Protein AF-A0A926TW87-F1 (afdb_monomer_lite)

Structure (mmCIF, N/CA/C/O backbone):
data_AF-A0A926TW87-F1
#
_entry.id   AF-A0A926TW87-F1
#
loop_
_atom_site.group_PDB
_atom_site.id
_atom_site.type_symbol
_atom_site.label_atom_id
_atom_site.label_alt_id
_atom_site.label_comp_id
_atom_site.label_asym_id
_atom_site.label_entity_id
_atom_site.label_seq_id
_atom_site.pdbx_PDB_ins_code
_atom_site.Cartn_x
_atom_site.Cartn_y
_atom_site.Cartn_z
_atom_site.occupancy
_atom_site.B_iso_or_equiv
_atom_site.auth_seq_id
_atom_site.auth_comp_id
_atom_site.auth_asym_id
_atom_site.auth_atom_id
_atom_site.pdbx_PDB_model_num
ATOM 1 N N . MET A 1 1 ? -12.028 5.903 -3.565 1.00 27.66 1 MET A N 1
ATOM 2 C CA . MET A 1 1 ? -11.760 7.221 -2.946 1.00 27.66 1 MET A CA 1
ATOM 3 C C . MET A 1 1 ? -10.286 7.537 -3.137 1.00 27.66 1 MET A C 1
ATOM 5 O O . MET A 1 1 ? -9.457 6.949 -2.456 1.00 27.66 1 MET A O 1
ATOM 9 N N . VAL A 1 2 ? -9.952 8.364 -4.129 1.00 26.97 2 VAL A N 1
ATOM 10 C CA . VAL A 1 2 ? -8.566 8.768 -4.414 1.00 26.97 2 VAL A CA 1
ATOM 11 C C . VAL A 1 2 ? -8.342 10.098 -3.705 1.00 26.97 2 VAL A C 1
ATOM 13 O O . VAL A 1 2 ? -8.870 11.119 -4.134 1.00 26.97 2 VAL A 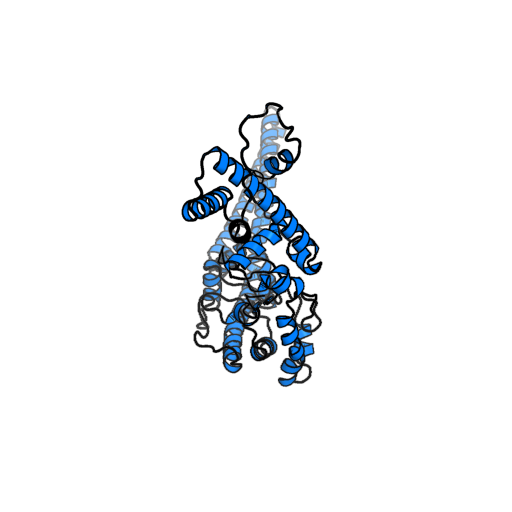O 1
ATOM 16 N N . ASN A 1 3 ? -7.626 10.075 -2.581 1.00 26.94 3 ASN A N 1
ATOM 17 C CA . ASN A 1 3 ? -7.237 11.296 -1.883 1.00 26.94 3 ASN A CA 1
ATOM 18 C C . ASN A 1 3 ? -6.183 12.023 -2.725 1.00 26.94 3 ASN A C 1
ATOM 20 O O . ASN A 1 3 ? -5.069 11.529 -2.901 1.00 26.94 3 ASN A O 1
ATOM 24 N N . SER A 1 4 ? -6.552 13.186 -3.263 1.00 27.64 4 SER A N 1
ATOM 25 C CA . SER A 1 4 ? -5.645 14.073 -3.982 1.00 27.64 4 SER A CA 1
ATOM 26 C C . SER A 1 4 ? -4.640 14.674 -3.003 1.00 27.64 4 SER A C 1
ATOM 28 O O . SER A 1 4 ? -4.991 15.508 -2.168 1.00 27.64 4 SER A O 1
ATOM 30 N N . VAL A 1 5 ? -3.379 14.270 -3.116 1.00 30.86 5 VAL A N 1
ATOM 31 C CA . VAL A 1 5 ? -2.265 14.984 -2.495 1.00 30.86 5 VAL A CA 1
ATOM 32 C C . VAL A 1 5 ? -2.027 16.244 -3.325 1.00 30.86 5 VAL A C 1
ATOM 34 O O . VAL A 1 5 ? -1.412 16.201 -4.388 1.00 30.86 5 VAL A O 1
ATOM 37 N N . THR A 1 6 ? -2.558 17.377 -2.868 1.00 32.84 6 THR A N 1
ATOM 38 C CA . THR A 1 6 ? -2.184 18.702 -3.374 1.00 32.84 6 THR A CA 1
ATOM 39 C C . THR A 1 6 ? -0.745 18.988 -2.960 1.00 32.84 6 THR A C 1
ATOM 41 O O . THR A 1 6 ? -0.481 19.381 -1.826 1.00 32.84 6 THR A O 1
ATOM 44 N N . SER A 1 7 ? 0.188 18.738 -3.880 1.00 33.97 7 SER A N 1
ATOM 45 C CA . SER A 1 7 ? 1.600 19.082 -3.734 1.00 33.97 7 SER A CA 1
ATOM 46 C C . SER A 1 7 ? 1.826 20.569 -4.010 1.00 33.97 7 SER A C 1
ATOM 48 O O . SER A 1 7 ? 1.359 21.134 -5.001 1.00 33.97 7 SER A O 1
ATOM 50 N N . THR A 1 8 ? 2.561 21.197 -3.101 1.00 33.69 8 THR A N 1
ATOM 51 C CA . THR A 1 8 ? 2.986 22.595 -3.056 1.00 33.69 8 THR A CA 1
ATOM 52 C C . THR A 1 8 ? 4.006 22.902 -4.162 1.00 33.69 8 THR A C 1
ATOM 54 O O . THR A 1 8 ? 5.192 23.087 -3.908 1.00 33.69 8 THR A O 1
ATOM 57 N N . ARG A 1 9 ? 3.557 22.963 -5.422 1.00 40.38 9 ARG A N 1
ATOM 58 C CA . ARG A 1 9 ? 4.398 23.351 -6.576 1.00 40.38 9 ARG A CA 1
ATOM 59 C C . ARG A 1 9 ? 3.786 24.471 -7.427 1.00 40.38 9 ARG A C 1
ATOM 61 O O . ARG A 1 9 ? 3.989 24.539 -8.629 1.00 40.38 9 ARG A O 1
ATOM 68 N N . ALA A 1 10 ? 3.061 25.385 -6.784 1.00 37.09 10 ALA A N 1
ATOM 69 C CA . ALA A 1 10 ? 2.356 26.497 -7.430 1.00 37.09 10 ALA A CA 1
ATOM 70 C C . ALA A 1 10 ? 3.232 27.728 -7.779 1.00 37.09 10 ALA A C 1
ATOM 72 O O . ALA A 1 10 ? 2.687 28.784 -8.086 1.00 37.09 10 ALA A O 1
ATOM 73 N N . LEU A 1 11 ? 4.570 27.639 -7.740 1.00 37.22 11 LEU A N 1
ATOM 74 C CA . LEU A 1 11 ? 5.453 28.806 -7.946 1.00 37.22 11 LEU A CA 1
ATOM 75 C C . LEU A 1 11 ? 6.147 28.882 -9.318 1.00 37.22 11 LEU A C 1
ATOM 77 O O . LEU A 1 11 ? 6.766 29.897 -9.617 1.00 37.22 11 LEU A O 1
ATOM 81 N N . THR A 1 12 ? 6.000 27.881 -10.188 1.00 46.72 12 THR A N 1
ATOM 82 C CA . THR A 1 12 ? 6.598 27.890 -11.542 1.00 46.72 12 THR A CA 1
ATOM 83 C C . THR A 1 12 ? 5.601 28.189 -12.671 1.00 46.72 12 THR A C 1
ATOM 85 O O . THR A 1 12 ? 6.004 28.660 -13.733 1.00 46.72 12 THR A O 1
ATOM 88 N N . ASP A 1 13 ? 4.293 28.029 -12.440 1.00 42.31 13 ASP A N 1
ATOM 89 C CA . ASP A 1 13 ? 3.264 28.196 -13.486 1.00 42.31 13 ASP A CA 1
ATOM 90 C C . ASP A 1 13 ? 2.974 29.661 -13.858 1.00 42.31 13 ASP A C 1
ATOM 92 O O . ASP A 1 13 ? 2.519 29.952 -14.969 1.00 42.31 13 ASP A O 1
ATOM 96 N N . GLY A 1 14 ? 3.277 30.607 -12.962 1.00 36.19 14 GLY A N 1
ATOM 97 C CA . GLY A 1 14 ? 3.127 32.043 -13.224 1.00 36.19 14 GLY A CA 1
ATOM 98 C C . GLY A 1 14 ? 4.180 32.618 -14.180 1.00 36.19 14 GLY A C 1
ATOM 99 O O . GLY A 1 14 ? 3.936 33.643 -14.816 1.00 36.19 14 GLY A O 1
ATOM 100 N N . VAL A 1 15 ? 5.333 31.955 -14.321 1.00 45.22 15 VAL A N 1
ATOM 101 C CA . VAL A 1 15 ? 6.468 32.465 -15.108 1.00 45.22 15 VAL A CA 1
ATOM 102 C C . VAL A 1 15 ? 6.377 32.031 -16.577 1.00 45.22 15 VAL A C 1
ATOM 104 O O . VAL A 1 15 ? 6.664 32.830 -17.466 1.00 45.22 15 VAL A O 1
ATOM 107 N N . LEU A 1 16 ? 5.867 30.825 -16.857 1.00 44.22 16 LEU A N 1
ATOM 108 C CA . LEU A 1 16 ? 5.757 30.282 -18.222 1.00 44.22 16 LEU A CA 1
ATOM 109 C C . LEU A 1 16 ? 4.603 30.875 -19.051 1.00 44.22 16 LEU A C 1
ATOM 111 O O . LEU A 1 16 ? 4.715 30.992 -20.270 1.00 44.22 16 LEU A O 1
ATOM 115 N N . ARG A 1 17 ? 3.493 31.303 -18.428 1.00 40.84 17 ARG A N 1
ATOM 116 C CA . ARG A 1 17 ? 2.398 31.967 -19.173 1.00 40.84 17 ARG A CA 1
ATOM 117 C C . ARG A 1 17 ? 2.703 33.420 -19.545 1.00 40.84 17 ARG A C 1
ATOM 119 O O . ARG A 1 17 ? 2.086 33.932 -20.478 1.00 40.84 17 ARG A O 1
ATOM 126 N N . ASN A 1 18 ? 3.652 34.063 -18.866 1.00 40.81 18 ASN A N 1
ATOM 127 C CA . ASN A 1 18 ? 4.039 35.447 -19.150 1.00 40.81 18 ASN A CA 1
ATOM 128 C C . ASN A 1 18 ? 5.178 35.571 -20.174 1.00 40.81 18 ASN A C 1
ATOM 130 O O . ASN A 1 18 ? 5.308 36.624 -20.785 1.00 40.81 18 ASN A O 1
ATOM 134 N N . THR A 1 19 ? 5.943 34.511 -20.446 1.00 43.94 19 THR A N 1
ATOM 135 C CA . THR A 1 19 ? 7.045 34.538 -21.431 1.00 43.94 19 THR A CA 1
ATOM 136 C C . THR A 1 19 ? 6.585 34.387 -22.887 1.00 43.94 19 THR A C 1
ATOM 138 O O . THR A 1 19 ? 7.313 34.763 -23.799 1.00 43.94 19 THR A O 1
ATOM 141 N N . LEU A 1 20 ? 5.354 33.921 -23.137 1.00 42.88 20 LEU A N 1
ATOM 142 C CA . LEU A 1 20 ? 4.784 33.821 -24.494 1.00 42.88 20 LEU A CA 1
ATOM 143 C C . LEU A 1 20 ? 4.018 35.076 -24.951 1.00 42.88 20 LEU A C 1
ATOM 145 O O . LEU A 1 20 ? 3.585 35.143 -26.102 1.00 42.88 20 LEU A O 1
ATOM 149 N N . LYS A 1 21 ? 3.856 36.091 -24.091 1.00 42.66 21 LYS A N 1
ATOM 150 C CA . LYS A 1 21 ? 3.284 37.387 -24.478 1.00 42.66 21 LYS A CA 1
ATOM 151 C C . LYS A 1 21 ? 4.377 38.454 -24.555 1.00 42.66 21 LYS A C 1
ATOM 153 O O . LYS A 1 21 ? 4.760 39.038 -23.554 1.00 42.66 21 LYS A O 1
ATOM 158 N N . ALA A 1 22 ? 4.765 38.741 -25.797 1.00 46.09 22 ALA A N 1
ATOM 159 C CA . ALA A 1 22 ? 5.440 39.955 -26.253 1.00 46.09 22 ALA A CA 1
ATOM 160 C C . ALA A 1 22 ? 6.897 40.163 -25.799 1.00 46.09 22 ALA A C 1
ATOM 162 O O . ALA A 1 22 ? 7.204 41.061 -25.021 1.00 46.09 22 ALA A O 1
ATOM 163 N N . VAL A 1 23 ? 7.821 39.454 -26.451 1.00 39.28 23 VAL A N 1
ATOM 164 C CA . VAL A 1 23 ? 9.122 40.053 -26.784 1.00 39.28 23 VAL A CA 1
ATOM 165 C C . VAL A 1 23 ? 8.898 40.939 -28.016 1.00 39.28 23 VAL A C 1
ATOM 167 O O . VAL A 1 23 ? 8.865 40.448 -29.143 1.00 39.28 23 VAL A O 1
ATOM 170 N N . GLN A 1 24 ? 8.660 42.239 -27.813 1.00 44.50 24 GLN A N 1
ATOM 171 C CA . GLN A 1 24 ? 8.807 43.224 -28.890 1.00 44.50 24 GLN A CA 1
ATOM 172 C C . GLN A 1 24 ? 10.294 43.595 -29.017 1.00 44.50 24 GLN A C 1
ATOM 174 O O . GLN A 1 24 ? 10.911 43.936 -28.007 1.00 44.50 24 GLN A O 1
ATOM 179 N N . PRO A 1 25 ? 10.891 43.544 -30.221 1.00 40.88 25 PRO A N 1
ATOM 180 C CA . PRO A 1 25 ? 12.295 43.887 -30.405 1.00 40.88 25 PRO A CA 1
ATOM 181 C C . PRO A 1 25 ? 12.506 45.399 -30.244 1.00 40.88 25 PRO A C 1
ATOM 183 O O . PRO A 1 25 ? 11.898 46.198 -30.957 1.00 40.88 25 PRO A O 1
ATOM 186 N N . SER A 1 26 ? 13.383 45.805 -29.320 1.00 45.44 26 SER A N 1
ATOM 187 C CA . SER A 1 26 ? 13.835 47.194 -29.220 1.00 45.44 26 SER A CA 1
ATOM 188 C C . SER A 1 26 ? 14.724 47.538 -30.416 1.00 45.44 26 SER A C 1
ATOM 190 O O . SER A 1 26 ? 15.734 46.877 -30.664 1.00 45.44 26 SER A O 1
ATOM 192 N N . ALA A 1 27 ? 14.349 48.581 -31.149 1.00 46.56 27 ALA A N 1
ATOM 193 C CA . ALA A 1 27 ? 15.027 49.039 -32.350 1.00 46.56 27 ALA A CA 1
ATOM 194 C C . ALA A 1 27 ? 16.285 49.868 -32.028 1.00 46.56 27 ALA A C 1
ATOM 196 O O . ALA A 1 27 ? 16.228 51.094 -31.998 1.00 46.56 27 ALA A O 1
ATOM 197 N N . THR A 1 28 ? 17.430 49.199 -31.869 1.00 46.38 28 THR A N 1
ATOM 198 C CA . THR A 1 28 ? 18.750 49.813 -32.093 1.00 46.38 28 THR A CA 1
ATOM 199 C C . THR A 1 28 ? 19.696 48.752 -32.670 1.00 46.38 28 THR A C 1
ATOM 201 O O . THR A 1 28 ? 19.939 47.756 -31.992 1.00 46.38 28 THR A O 1
ATOM 204 N N . PRO A 1 29 ? 20.220 48.897 -33.903 1.00 42.47 29 PRO A N 1
ATOM 205 C CA . PRO A 1 29 ? 21.079 47.880 -34.502 1.00 42.47 29 PRO A CA 1
ATOM 206 C C . PRO A 1 29 ? 22.528 48.038 -34.004 1.00 42.47 29 PRO A C 1
ATOM 208 O O . PRO A 1 29 ? 23.140 49.080 -34.255 1.00 42.47 29 PRO A O 1
ATOM 211 N N . PRO A 1 30 ? 23.126 47.038 -33.330 1.00 46.94 30 PRO A N 1
ATOM 212 C CA . PRO A 1 30 ? 24.564 47.029 -33.125 1.00 46.94 30 PRO A CA 1
ATOM 213 C C . PRO A 1 30 ? 25.259 46.737 -34.462 1.00 46.94 30 PRO A C 1
ATOM 215 O O . PRO A 1 30 ? 25.042 45.709 -35.102 1.00 46.94 30 PRO A O 1
ATOM 218 N N . SER A 1 31 ? 26.104 47.673 -34.890 1.00 47.25 31 SER A N 1
ATOM 219 C CA . SER A 1 31 ? 26.944 47.564 -36.082 1.00 47.25 31 SER A CA 1
ATOM 220 C C . SER A 1 31 ? 28.158 46.670 -35.806 1.00 47.25 31 SER A C 1
ATOM 222 O O . SER A 1 31 ? 29.281 47.146 -35.686 1.00 47.25 31 SER A O 1
ATOM 224 N N . ALA A 1 32 ? 27.923 45.367 -35.691 1.00 52.41 32 ALA A N 1
ATOM 225 C CA . ALA A 1 32 ? 28.912 44.314 -35.889 1.00 52.41 32 ALA A CA 1
ATOM 226 C C . ALA A 1 32 ? 28.133 43.058 -36.284 1.00 52.41 32 ALA A C 1
ATOM 228 O O . ALA A 1 32 ? 27.230 42.640 -35.559 1.00 52.41 32 ALA A O 1
ATOM 229 N N . VAL A 1 33 ? 28.436 42.492 -37.455 1.00 45.91 33 VAL A N 1
ATOM 230 C CA . VAL A 1 33 ? 27.833 41.247 -37.951 1.00 45.91 33 VAL A CA 1
ATOM 231 C C . VAL A 1 33 ? 28.210 40.134 -36.978 1.00 45.91 33 VAL A C 1
ATOM 233 O O . VAL A 1 33 ? 29.245 39.488 -37.108 1.00 45.91 33 VAL A O 1
ATOM 236 N N . THR A 1 34 ? 27.389 39.963 -35.949 1.00 55.28 34 THR A N 1
ATOM 237 C CA . THR A 1 34 ? 27.488 38.850 -35.018 1.00 55.28 34 THR A CA 1
ATOM 238 C C . THR A 1 34 ? 26.906 37.683 -35.797 1.00 55.28 34 THR A C 1
ATOM 240 O O . THR A 1 34 ? 25.706 37.661 -36.068 1.00 55.28 34 THR A O 1
ATOM 243 N N . GLN A 1 35 ? 27.766 36.798 -36.307 1.00 66.19 35 GLN A N 1
ATOM 244 C CA . GLN A 1 35 ? 27.302 35.563 -36.932 1.00 66.19 35 GLN A CA 1
ATOM 245 C C . GLN A 1 35 ? 26.396 34.864 -35.919 1.00 66.19 35 GLN A C 1
ATOM 247 O O . GLN A 1 35 ? 26.849 34.581 -34.813 1.00 66.19 35 GLN A O 1
ATOM 252 N N . ALA A 1 36 ? 25.126 34.657 -36.278 1.00 72.62 36 ALA A N 1
ATOM 253 C CA . ALA A 1 36 ? 24.163 33.985 -35.416 1.00 72.62 36 ALA A CA 1
ATOM 254 C C . ALA A 1 36 ? 24.755 32.646 -34.971 1.00 72.62 36 ALA A C 1
ATOM 256 O O . ALA A 1 36 ? 25.157 31.825 -35.805 1.00 72.62 36 ALA A O 1
ATOM 257 N N . ILE A 1 37 ? 24.856 32.449 -33.664 1.00 84.06 37 ILE A N 1
ATOM 258 C CA . ILE A 1 37 ? 25.506 31.285 -33.096 1.00 84.06 37 ILE A CA 1
ATOM 259 C C . ILE A 1 37 ? 24.502 30.133 -33.156 1.00 84.06 37 ILE A C 1
ATOM 261 O O . ILE A 1 37 ? 23.648 29.973 -32.294 1.00 84.06 37 ILE A O 1
ATOM 265 N N . ALA A 1 38 ? 24.579 29.306 -34.195 1.00 91.06 38 ALA A N 1
ATOM 266 C CA . ALA A 1 38 ? 23.712 28.137 -34.321 1.00 91.06 38 ALA A CA 1
ATOM 267 C C . ALA A 1 38 ? 24.198 26.977 -33.434 1.00 91.06 38 ALA A C 1
ATOM 269 O O . ALA A 1 38 ? 25.399 26.724 -33.339 1.00 91.06 38 ALA A O 1
ATOM 270 N N . LEU A 1 39 ? 23.264 26.229 -32.829 1.00 92.38 39 LEU A N 1
ATOM 271 C CA . LEU A 1 39 ? 23.593 24.953 -32.188 1.00 92.38 39 LEU A CA 1
ATOM 272 C C . LEU A 1 39 ? 24.027 23.933 -33.245 1.00 92.38 39 LEU A C 1
ATOM 274 O O . LEU A 1 39 ? 23.268 23.645 -34.180 1.00 92.38 39 LEU A O 1
ATOM 278 N N . ASN A 1 40 ? 25.208 23.343 -33.073 1.00 93.62 40 ASN A N 1
ATOM 279 C CA . ASN A 1 40 ? 25.640 22.236 -33.922 1.00 93.62 40 ASN A CA 1
ATOM 280 C C . ASN A 1 40 ? 24.890 20.927 -33.548 1.00 93.62 40 ASN A C 1
ATOM 282 O O . ASN A 1 40 ? 24.268 20.847 -32.484 1.00 93.62 40 ASN A O 1
ATOM 286 N N . PRO A 1 41 ? 24.910 19.877 -34.394 1.00 95.12 41 PRO A N 1
ATOM 287 C CA . PRO A 1 41 ? 24.183 18.634 -34.111 1.00 95.12 41 PRO A CA 1
ATOM 288 C C . PRO A 1 41 ? 24.568 17.938 -32.794 1.00 95.12 41 PRO A C 1
ATOM 290 O O . PRO A 1 41 ? 23.701 17.347 -32.153 1.00 95.12 41 PRO A O 1
ATOM 293 N N . GLN A 1 42 ? 25.834 18.018 -32.371 1.00 94.88 42 GLN A N 1
ATOM 294 C CA . GLN A 1 42 ? 26.305 17.418 -31.116 1.00 94.88 42 GLN A CA 1
ATOM 295 C C . GLN A 1 42 ? 25.756 18.178 -29.903 1.00 94.88 42 GLN A C 1
ATOM 297 O O . GLN A 1 42 ? 25.304 17.558 -28.944 1.00 94.88 42 GLN A O 1
ATOM 302 N N . GLU A 1 43 ? 25.716 19.510 -29.969 1.00 95.31 43 GLU A N 1
ATOM 303 C CA . GLU A 1 43 ? 25.119 20.360 -28.931 1.00 95.31 43 GLU A CA 1
ATOM 304 C C . GLU A 1 43 ? 23.616 20.110 -28.799 1.00 95.31 43 GLU A C 1
ATOM 306 O O . GLU A 1 43 ? 23.109 19.981 -27.688 1.00 95.31 43 GLU A O 1
ATOM 311 N N . LYS A 1 44 ? 22.900 19.967 -29.923 1.00 95.06 44 LYS A N 1
ATOM 312 C CA . LYS A 1 44 ? 21.473 19.610 -29.906 1.00 95.06 44 LYS A CA 1
ATOM 313 C C . LYS A 1 44 ? 21.230 18.243 -29.275 1.00 95.06 44 LYS A C 1
ATOM 315 O O . LYS A 1 44 ? 20.323 18.102 -28.458 1.00 95.06 44 LYS A O 1
ATOM 320 N N . ALA A 1 45 ? 22.046 17.247 -29.625 1.00 93.75 45 ALA A N 1
ATOM 321 C CA . ALA A 1 45 ? 21.961 15.917 -29.029 1.00 93.75 45 ALA A CA 1
ATOM 322 C C . ALA A 1 45 ? 22.241 15.953 -27.517 1.00 93.75 45 ALA A C 1
ATOM 324 O O . ALA A 1 45 ? 21.513 15.327 -26.748 1.00 93.75 45 ALA A O 1
ATOM 325 N N . LEU A 1 46 ? 23.235 16.738 -27.084 1.00 94.94 46 LEU A N 1
ATOM 326 C CA . LEU A 1 46 ? 23.552 16.950 -25.672 1.00 94.94 46 LEU A CA 1
ATOM 327 C C . LEU A 1 46 ? 22.388 17.607 -24.919 1.00 94.94 46 LEU A C 1
ATOM 329 O O . LEU A 1 46 ? 21.996 17.116 -23.862 1.00 94.94 46 LEU A O 1
ATOM 333 N N . ILE A 1 47 ? 21.807 18.683 -25.462 1.00 94.94 47 ILE A N 1
ATOM 334 C CA . ILE A 1 47 ? 20.639 19.350 -24.867 1.00 94.94 47 ILE A CA 1
ATOM 335 C C . ILE A 1 47 ? 19.482 18.358 -24.730 1.00 94.94 47 ILE A C 1
ATOM 337 O O . ILE A 1 47 ? 18.907 18.241 -23.649 1.00 94.94 47 ILE A O 1
ATOM 341 N N . GLN A 1 48 ? 19.180 17.594 -25.785 1.00 94.50 48 GLN A N 1
ATOM 342 C CA . GLN A 1 48 ? 18.103 16.605 -25.766 1.00 94.50 48 GLN A CA 1
ATOM 343 C C . GLN A 1 48 ? 18.331 15.530 -24.695 1.00 94.50 48 GLN A C 1
ATOM 345 O O . GLN A 1 48 ? 17.453 15.312 -23.864 1.00 94.50 48 GLN A O 1
ATOM 350 N N . GLN A 1 49 ? 19.528 14.936 -24.649 1.00 93.94 49 GLN A N 1
ATOM 351 C CA . GLN A 1 49 ? 19.897 13.938 -23.642 1.00 93.94 49 GLN A CA 1
ATOM 352 C C . GLN A 1 49 ? 19.709 14.474 -22.215 1.00 93.94 49 GLN A C 1
ATOM 354 O O . GLN A 1 49 ? 19.243 13.760 -21.328 1.00 93.94 49 GLN A O 1
ATOM 359 N N . LYS A 1 50 ? 20.078 15.737 -21.973 1.00 94.81 50 LYS A N 1
ATOM 360 C CA . LYS A 1 50 ? 19.957 16.365 -20.653 1.00 94.81 50 LYS A CA 1
ATOM 361 C C . LYS A 1 50 ? 18.509 16.706 -20.290 1.00 94.81 50 LYS A C 1
ATOM 363 O O . LYS A 1 50 ? 18.148 16.569 -19.119 1.00 94.81 50 LYS A O 1
ATOM 368 N N . LEU A 1 51 ? 17.691 17.114 -21.261 1.00 93.56 51 LEU A N 1
ATOM 369 C CA . LEU A 1 51 ? 16.256 17.356 -21.079 1.00 93.56 51 LEU A CA 1
ATOM 370 C C . LEU A 1 51 ? 15.493 16.061 -20.770 1.00 93.56 51 LEU A C 1
ATOM 372 O O . LEU A 1 51 ? 14.619 16.069 -19.906 1.00 93.56 51 LEU A O 1
ATOM 376 N N . ASP A 1 52 ? 15.860 14.948 -21.409 1.00 91.69 52 ASP A N 1
ATOM 377 C CA . ASP A 1 52 ? 15.236 13.638 -21.186 1.00 91.69 52 ASP A CA 1
ATOM 378 C C . ASP A 1 52 ? 15.392 13.129 -19.740 1.00 91.69 52 ASP A C 1
ATOM 380 O O . ASP A 1 52 ? 14.524 12.414 -19.249 1.00 91.69 52 ASP A O 1
ATOM 384 N N . VAL A 1 53 ? 16.443 13.550 -19.027 1.00 92.56 53 VAL A N 1
ATOM 385 C CA . VAL A 1 53 ? 16.683 13.208 -17.608 1.00 92.56 53 VAL A CA 1
ATOM 386 C C . VAL A 1 53 ? 16.373 14.357 -16.633 1.00 92.56 53 VAL A C 1
ATOM 388 O O . VAL A 1 53 ? 16.779 14.295 -15.470 1.00 92.56 53 VAL A O 1
ATOM 391 N N . ALA A 1 54 ? 15.671 15.400 -17.097 1.00 92.06 54 ALA A N 1
ATOM 392 C CA . ALA A 1 54 ? 15.317 16.607 -16.338 1.00 92.06 54 ALA A CA 1
ATOM 393 C C . ALA A 1 54 ? 16.493 17.321 -15.662 1.00 92.06 54 ALA A C 1
ATOM 395 O O . ALA A 1 54 ? 16.446 17.709 -14.492 1.00 92.06 54 ALA A O 1
ATOM 396 N N . THR A 1 55 ? 17.567 17.525 -16.420 1.00 91.69 55 THR A N 1
ATOM 397 C CA . THR A 1 55 ? 18.662 18.396 -15.984 1.00 91.69 55 THR A CA 1
ATOM 398 C C . THR A 1 55 ? 18.178 19.848 -15.898 1.00 91.69 55 THR A C 1
ATOM 400 O O . THR A 1 55 ? 17.464 20.315 -16.784 1.00 91.69 55 THR A O 1
ATOM 403 N N . ALA A 1 56 ? 18.589 20.577 -14.855 1.00 93.44 56 ALA A N 1
ATOM 404 C CA . ALA A 1 56 ? 18.307 22.008 -14.723 1.00 93.44 56 ALA A CA 1
ATOM 405 C C . ALA A 1 56 ? 18.885 22.816 -15.901 1.00 93.44 56 ALA A C 1
ATOM 407 O O . ALA A 1 56 ? 19.976 22.510 -16.391 1.00 93.44 56 ALA A O 1
ATOM 408 N N . THR A 1 57 ? 18.178 23.867 -16.326 1.00 92.00 57 THR A N 1
ATOM 409 C CA . THR A 1 57 ? 18.543 24.696 -17.485 1.00 92.00 57 THR A CA 1
ATOM 410 C C . THR A 1 57 ? 19.960 25.256 -17.371 1.00 92.00 57 THR A C 1
ATOM 412 O O . THR A 1 57 ? 20.721 25.167 -18.332 1.00 92.00 57 THR A O 1
ATOM 415 N N . GLU A 1 58 ? 20.380 25.735 -16.195 1.00 93.19 58 GLU A N 1
ATOM 416 C CA . GLU A 1 58 ? 21.739 26.253 -15.991 1.00 93.19 58 GLU A CA 1
ATOM 417 C C . GLU A 1 58 ? 22.814 25.185 -16.225 1.00 93.19 58 GLU A C 1
ATOM 419 O O . GLU A 1 58 ? 23.857 25.469 -16.812 1.00 93.19 58 GLU A O 1
ATOM 424 N N . ALA A 1 59 ? 22.557 23.942 -15.812 1.00 94.25 59 ALA A N 1
ATOM 425 C CA . ALA A 1 59 ? 23.484 22.834 -16.019 1.00 94.25 59 ALA A CA 1
ATOM 426 C C . ALA A 1 59 ? 23.520 22.376 -17.488 1.00 94.25 59 ALA A C 1
ATOM 428 O O . ALA A 1 59 ? 24.572 21.952 -17.966 1.00 94.25 59 ALA A O 1
ATOM 429 N N . ILE A 1 60 ? 22.410 22.502 -18.227 1.00 94.12 60 ILE A N 1
ATOM 430 C CA . ILE A 1 60 ? 22.385 22.286 -19.683 1.00 94.12 60 ILE A CA 1
ATOM 431 C C . ILE A 1 60 ? 23.222 23.356 -20.387 1.00 94.12 60 ILE A C 1
ATOM 433 O O . ILE A 1 60 ? 24.081 23.020 -21.201 1.00 94.12 60 ILE A O 1
ATOM 437 N N . VAL A 1 61 ? 23.013 24.630 -20.041 1.00 94.81 61 VAL A N 1
ATOM 438 C CA . VAL A 1 61 ? 23.782 25.760 -20.582 1.00 94.81 61 VAL A CA 1
ATOM 439 C C . VAL A 1 61 ? 25.270 25.554 -20.325 1.00 94.81 61 VAL A C 1
ATOM 441 O O . VAL A 1 61 ? 26.059 25.640 -21.263 1.00 94.81 61 VAL A O 1
ATOM 444 N N . GLN A 1 62 ? 25.657 25.214 -19.091 1.00 96.44 62 GLN A N 1
ATOM 445 C CA . GLN A 1 62 ? 27.058 24.967 -18.759 1.00 96.44 62 GLN A CA 1
ATOM 446 C C . GLN A 1 62 ? 27.646 23.810 -19.578 1.00 96.44 62 GLN A C 1
ATOM 448 O O . GLN A 1 62 ? 28.732 23.954 -20.126 1.00 96.44 62 GLN A O 1
ATOM 453 N N . ALA A 1 63 ? 26.909 22.709 -19.756 1.00 95.00 63 ALA A N 1
ATOM 454 C CA . ALA A 1 63 ? 27.375 21.582 -20.563 1.00 95.00 63 ALA A CA 1
ATOM 455 C C . ALA A 1 63 ? 27.606 21.961 -22.040 1.00 95.00 63 ALA A C 1
ATOM 457 O O . ALA A 1 63 ? 28.558 21.485 -22.658 1.00 95.00 63 ALA A O 1
ATOM 458 N N . VAL A 1 64 ? 26.767 22.834 -22.609 1.00 95.12 64 VAL A N 1
ATOM 459 C CA . VAL A 1 64 ? 26.953 23.354 -23.976 1.00 95.12 64 VAL A CA 1
ATOM 460 C C . VAL A 1 64 ? 28.163 24.289 -24.052 1.00 95.12 64 VAL A C 1
ATOM 462 O O . VAL A 1 64 ? 28.945 24.201 -24.998 1.00 95.12 64 VAL A O 1
ATOM 465 N N . VAL A 1 65 ? 28.357 25.156 -23.052 1.00 94.50 65 VAL A N 1
ATOM 466 C CA . VAL A 1 65 ? 29.543 26.025 -22.954 1.00 94.50 65 VAL A CA 1
ATOM 467 C C . VAL A 1 65 ? 30.821 25.187 -22.898 1.00 94.50 65 VAL A C 1
ATOM 469 O O . VAL A 1 65 ? 31.740 25.432 -23.678 1.00 94.50 65 VAL A O 1
ATOM 472 N N . ASP A 1 66 ? 30.858 24.165 -22.044 1.00 94.25 66 ASP A N 1
ATOM 473 C CA . ASP A 1 66 ? 32.015 23.280 -21.892 1.00 94.25 66 ASP A CA 1
ATOM 474 C C . ASP A 1 66 ? 32.325 22.537 -23.202 1.00 94.25 66 ASP A C 1
ATOM 476 O O . ASP A 1 66 ? 33.483 22.466 -23.620 1.00 94.25 66 ASP A O 1
ATOM 480 N N . ALA A 1 67 ? 31.295 22.047 -23.905 1.00 93.94 67 ALA A N 1
ATOM 481 C CA . ALA A 1 67 ? 31.445 21.387 -25.204 1.00 93.94 67 ALA A CA 1
ATOM 482 C C . ALA A 1 67 ? 32.032 22.320 -26.284 1.00 93.94 67 ALA A C 1
ATOM 484 O O . ALA A 1 67 ? 32.862 21.898 -27.098 1.00 93.94 67 ALA A O 1
ATOM 485 N N . ARG A 1 68 ? 31.651 23.603 -26.276 1.00 94.31 68 ARG A N 1
ATOM 486 C CA . ARG A 1 68 ? 32.200 24.622 -27.185 1.00 94.31 68 ARG A CA 1
ATOM 487 C C . ARG A 1 68 ? 33.644 24.965 -26.879 1.00 94.31 68 ARG A C 1
ATOM 489 O O . ARG A 1 68 ? 34.467 24.984 -27.794 1.00 94.31 68 ARG A O 1
ATOM 496 N N . VAL A 1 69 ? 33.964 25.169 -25.602 1.00 93.00 69 VAL A N 1
ATOM 497 C CA . VAL A 1 69 ? 35.337 25.429 -25.152 1.00 93.00 69 VAL A CA 1
ATOM 498 C C . VAL A 1 69 ? 36.246 24.259 -25.525 1.00 93.00 69 VAL A C 1
ATOM 500 O O . VAL A 1 69 ? 37.318 24.476 -26.089 1.00 93.00 69 VAL A O 1
ATOM 503 N N . ALA A 1 70 ? 35.794 23.019 -25.314 1.00 93.12 70 ALA A N 1
ATOM 504 C CA . ALA A 1 70 ? 36.520 21.818 -25.730 1.00 93.12 70 ALA A CA 1
ATOM 505 C C . ALA A 1 70 ? 36.740 21.747 -27.254 1.00 93.12 70 ALA A C 1
ATOM 507 O O . ALA A 1 70 ? 37.755 21.229 -27.715 1.00 93.12 70 ALA A O 1
ATOM 508 N N . SER A 1 71 ? 35.830 22.331 -28.036 1.00 92.25 71 SER A N 1
ATOM 509 C CA . SER A 1 71 ? 35.922 22.442 -29.498 1.00 92.25 71 SER A CA 1
ATOM 510 C C . SER A 1 71 ? 36.685 23.691 -29.969 1.00 92.25 71 SER A C 1
ATOM 512 O O . SER A 1 71 ? 36.612 24.051 -31.143 1.00 92.25 71 SER A O 1
ATOM 514 N N . SER A 1 72 ? 37.414 24.367 -29.070 1.00 93.81 72 SER A N 1
ATOM 515 C CA . SER A 1 72 ? 38.156 25.612 -29.337 1.00 93.81 72 SER A CA 1
ATOM 516 C C . SER A 1 72 ? 37.289 26.779 -29.839 1.00 93.81 72 SER A C 1
ATOM 518 O O . SER A 1 72 ? 37.790 27.689 -30.499 1.00 93.81 72 SER A O 1
ATOM 520 N N . GLN A 1 73 ? 35.991 26.780 -29.522 1.00 89.56 73 GLN A N 1
ATOM 521 C CA . GLN A 1 73 ? 35.087 27.895 -29.800 1.00 89.56 73 GLN A CA 1
ATOM 522 C C . GLN A 1 73 ? 35.014 28.809 -28.565 1.00 89.56 73 GLN A C 1
ATOM 524 O O . GLN A 1 73 ? 34.535 28.372 -27.516 1.00 89.56 73 GLN A O 1
ATOM 529 N N . PRO A 1 74 ? 35.492 30.067 -28.638 1.00 88.44 74 PRO A N 1
ATOM 530 C CA . PRO A 1 74 ? 35.453 30.972 -27.495 1.00 88.44 74 PRO A CA 1
ATOM 531 C C . PRO A 1 74 ? 34.008 31.356 -27.152 1.00 88.44 74 PRO A C 1
ATOM 533 O O . PRO A 1 74 ? 33.233 31.737 -28.028 1.00 88.44 74 PRO A O 1
ATOM 536 N N . VAL A 1 75 ? 33.660 31.307 -25.864 1.00 92.06 75 VAL A N 1
ATOM 537 C CA . VAL A 1 75 ? 32.342 31.709 -25.352 1.00 92.06 75 VAL A CA 1
ATOM 538 C C . VAL A 1 75 ? 32.505 32.965 -24.496 1.00 92.06 75 VAL A C 1
ATOM 540 O O . VAL A 1 75 ? 32.994 32.898 -23.372 1.00 92.06 75 VAL A O 1
ATOM 543 N N . ASN A 1 76 ? 32.125 34.124 -25.038 1.00 91.94 76 ASN A N 1
ATOM 544 C CA . ASN A 1 76 ? 32.004 35.370 -24.273 1.00 91.94 76 ASN A CA 1
ATOM 545 C C . ASN A 1 76 ? 30.591 35.503 -23.665 1.00 91.94 76 ASN A C 1
ATOM 547 O O . ASN A 1 76 ? 29.728 34.661 -23.906 1.00 91.94 76 ASN A O 1
ATOM 551 N N . GLU A 1 77 ? 30.332 36.564 -22.894 1.00 92.00 77 GLU A N 1
ATOM 552 C CA . GLU A 1 77 ? 29.032 36.745 -22.224 1.00 92.00 77 GLU A CA 1
ATOM 553 C C . GLU A 1 77 ? 27.854 36.841 -23.208 1.00 92.00 77 GLU A C 1
ATOM 555 O O . GLU A 1 77 ? 26.800 36.254 -22.976 1.00 92.00 77 GLU A O 1
ATOM 560 N N . ALA A 1 78 ? 28.041 37.506 -24.352 1.00 90.31 78 ALA A N 1
ATOM 561 C CA . ALA A 1 78 ? 27.011 37.580 -25.388 1.00 90.31 78 ALA A CA 1
ATOM 562 C C . ALA A 1 78 ? 26.695 36.191 -25.974 1.00 90.31 78 ALA A C 1
ATOM 564 O O . ALA A 1 78 ? 25.529 35.820 -26.090 1.00 90.31 78 ALA A O 1
ATOM 565 N N . ALA A 1 79 ? 27.727 35.392 -26.263 1.00 89.94 79 ALA A N 1
ATOM 566 C CA . ALA A 1 79 ? 27.577 34.017 -26.729 1.00 89.94 79 ALA A CA 1
ATOM 567 C C . ALA A 1 79 ? 26.923 33.119 -25.671 1.00 89.94 79 ALA A C 1
ATOM 569 O O . ALA A 1 79 ? 26.122 32.250 -26.007 1.00 89.94 79 ALA A O 1
ATOM 570 N N . ARG A 1 80 ? 27.228 33.341 -24.387 1.00 92.75 80 ARG A N 1
ATOM 571 C CA . ARG A 1 80 ? 26.588 32.642 -23.270 1.00 92.75 80 ARG A CA 1
ATOM 572 C C . ARG A 1 80 ? 25.095 32.958 -23.196 1.00 92.75 80 ARG A C 1
ATOM 574 O O . ARG A 1 80 ? 24.299 32.030 -23.090 1.00 92.75 80 ARG A O 1
ATOM 581 N N . GLN A 1 81 ? 24.707 34.228 -23.310 1.00 93.50 81 GLN A N 1
ATOM 582 C CA . GLN A 1 81 ? 23.295 34.619 -23.338 1.00 93.50 81 GLN A CA 1
ATOM 583 C C . GLN A 1 81 ? 22.561 34.045 -24.560 1.00 93.50 81 GLN A C 1
ATOM 585 O O . GLN A 1 81 ? 21.409 33.632 -24.454 1.00 93.50 81 GLN A O 1
ATOM 590 N N . GLU A 1 82 ? 23.223 33.957 -25.716 1.00 92.88 82 GLU A N 1
ATOM 591 C CA . GLU A 1 82 ? 22.647 33.305 -26.896 1.00 92.88 82 GLU A CA 1
ATOM 592 C C . GLU A 1 82 ? 22.454 31.793 -26.685 1.00 92.88 82 GLU A C 1
ATOM 594 O O . GLU A 1 82 ? 21.402 31.262 -27.037 1.00 92.88 82 GLU A O 1
ATOM 599 N N . ILE A 1 83 ? 23.400 31.104 -26.027 1.00 92.38 83 ILE A N 1
ATOM 600 C CA . ILE A 1 83 ? 23.234 29.697 -25.614 1.00 92.38 83 ILE A CA 1
ATOM 601 C C . ILE A 1 83 ? 22.018 29.536 -24.696 1.00 92.38 83 ILE A C 1
ATOM 603 O O . ILE A 1 83 ? 21.245 28.605 -24.905 1.00 92.38 83 ILE A O 1
ATOM 607 N N . VAL A 1 84 ? 21.816 30.431 -23.719 1.00 94.62 84 VAL A N 1
ATOM 608 C CA . VAL A 1 84 ? 20.628 30.407 -22.842 1.00 94.62 84 VAL A CA 1
ATOM 609 C C . VAL A 1 84 ? 19.347 30.442 -23.679 1.00 94.62 84 VAL A C 1
ATOM 611 O O . VAL A 1 84 ? 18.522 29.539 -23.560 1.00 94.62 84 VAL A O 1
ATOM 614 N N . ASN A 1 85 ? 19.226 31.409 -24.594 1.00 93.00 85 ASN A N 1
ATOM 615 C CA . ASN A 1 85 ? 18.043 31.552 -25.449 1.00 93.00 85 ASN A CA 1
ATOM 616 C C . ASN A 1 85 ? 17.799 30.301 -26.323 1.00 93.00 85 ASN A C 1
ATOM 618 O O . ASN A 1 85 ? 16.656 29.892 -26.536 1.00 93.00 85 ASN A O 1
ATOM 622 N N . LEU A 1 86 ? 18.866 29.676 -26.834 1.00 93.12 86 LEU A N 1
ATOM 623 C CA . LEU A 1 86 ? 18.777 28.454 -27.643 1.00 93.12 86 LEU A CA 1
ATOM 624 C C . LEU A 1 86 ? 18.355 27.237 -26.810 1.00 93.12 86 LEU A C 1
ATOM 626 O O . LEU A 1 86 ? 17.544 26.436 -27.273 1.00 93.12 86 LEU A O 1
ATOM 630 N N . VAL A 1 87 ? 18.864 27.105 -25.582 1.00 94.06 87 VAL A N 1
ATOM 631 C CA . VAL A 1 87 ? 18.458 26.039 -24.653 1.00 94.06 87 VAL A CA 1
ATOM 632 C C . VAL A 1 87 ? 16.987 26.192 -24.264 1.00 94.06 87 VAL A C 1
ATOM 634 O O . VAL A 1 87 ? 16.258 25.202 -24.277 1.00 94.06 87 VAL A O 1
ATOM 637 N N . GLU A 1 88 ? 16.519 27.410 -23.984 1.00 94.56 88 GLU A N 1
ATOM 638 C CA . GLU A 1 88 ? 15.103 27.682 -23.693 1.00 94.56 88 GLU A CA 1
ATOM 639 C C . GLU A 1 88 ? 14.190 27.322 -24.876 1.00 94.56 88 GLU A C 1
ATOM 641 O O . GLU A 1 88 ? 13.127 26.719 -24.689 1.00 94.56 88 GLU A O 1
ATOM 646 N N . LEU A 1 89 ? 14.617 27.627 -26.107 1.00 94.19 89 LEU A N 1
ATOM 647 C CA . LEU A 1 89 ? 13.889 27.252 -27.320 1.00 94.19 89 LEU A CA 1
ATOM 648 C C . LEU A 1 89 ? 13.794 25.725 -27.485 1.00 94.19 89 LEU A C 1
ATOM 650 O O . LEU A 1 89 ? 12.710 25.197 -27.757 1.00 94.19 89 LEU A O 1
ATOM 654 N N . GLU A 1 90 ? 14.900 25.003 -27.289 1.00 95.19 90 GLU A N 1
ATOM 655 C CA . GLU A 1 90 ? 14.918 23.534 -27.335 1.00 95.19 90 GLU A CA 1
ATOM 656 C C . GLU A 1 90 ? 14.072 22.917 -26.209 1.00 95.19 90 GLU A C 1
ATOM 658 O O . GLU A 1 90 ? 13.356 21.940 -26.441 1.00 95.19 90 GLU A O 1
ATOM 663 N N . GLN A 1 91 ? 14.065 23.518 -25.014 1.00 94.69 91 GLN A N 1
ATOM 664 C CA . GLN A 1 91 ? 13.219 23.103 -23.892 1.00 94.69 91 GLN A CA 1
ATOM 665 C C . GLN A 1 91 ? 11.726 23.263 -24.214 1.00 94.69 91 GLN A C 1
ATOM 667 O O . GLN A 1 91 ? 10.941 22.345 -23.966 1.00 94.69 91 GLN A O 1
ATOM 672 N N . ALA A 1 92 ? 11.317 24.382 -24.817 1.00 94.12 92 ALA A N 1
ATOM 673 C CA . ALA A 1 92 ? 9.940 24.574 -25.271 1.00 94.12 92 ALA A CA 1
ATOM 674 C C . ALA A 1 92 ? 9.545 23.536 -26.340 1.00 94.12 92 ALA A C 1
ATOM 676 O O . ALA A 1 92 ? 8.463 22.941 -26.272 1.00 94.12 92 ALA A O 1
ATOM 677 N N . GLY A 1 93 ? 10.446 23.261 -27.291 1.00 95.06 93 GLY A N 1
ATOM 678 C CA . GLY A 1 93 ? 10.269 22.209 -28.292 1.00 95.06 93 GLY A CA 1
ATOM 679 C C . GLY A 1 93 ? 10.143 20.812 -27.673 1.00 95.06 93 GLY A C 1
ATOM 680 O O . GLY A 1 93 ? 9.277 20.032 -28.074 1.00 95.06 93 GLY A O 1
ATOM 681 N N . TYR A 1 94 ? 10.956 20.507 -26.662 1.00 94.62 94 TYR A N 1
ATOM 682 C CA . TYR A 1 94 ? 10.894 19.263 -25.897 1.00 94.62 94 TYR A CA 1
ATOM 683 C C . TYR A 1 94 ? 9.555 19.096 -25.176 1.00 94.62 94 TYR A C 1
ATOM 685 O O . TYR A 1 94 ? 8.892 18.075 -25.351 1.00 94.62 94 TYR A O 1
ATOM 693 N N . LEU A 1 95 ? 9.098 20.114 -24.440 1.00 95.06 95 LEU A N 1
ATOM 694 C CA . LEU A 1 95 ? 7.806 20.079 -23.748 1.00 95.06 95 LEU A CA 1
ATOM 695 C C . LEU A 1 95 ? 6.640 19.875 -24.723 1.00 95.06 95 LEU A C 1
ATOM 697 O O . LEU A 1 95 ? 5.710 19.114 -24.435 1.00 95.06 95 LEU A O 1
ATOM 701 N N . HIS A 1 96 ? 6.705 20.500 -25.902 1.00 95.38 96 HIS A N 1
ATOM 702 C CA . HIS A 1 96 ? 5.736 20.256 -26.963 1.00 95.38 96 HIS A CA 1
ATOM 703 C C . HIS A 1 96 ? 5.762 18.793 -27.426 1.00 95.38 96 HIS A C 1
ATOM 705 O O . HIS A 1 96 ? 4.706 18.162 -27.469 1.00 95.38 96 HIS A O 1
ATOM 711 N N . ARG A 1 97 ? 6.946 18.228 -27.716 1.00 95.56 97 ARG A N 1
ATOM 712 C CA . ARG A 1 97 ? 7.095 16.816 -28.118 1.00 95.56 97 ARG A CA 1
ATOM 713 C C . ARG A 1 97 ? 6.535 15.860 -27.069 1.00 95.56 97 ARG A C 1
ATOM 715 O O . ARG A 1 97 ? 5.703 15.035 -27.424 1.00 95.56 97 ARG A O 1
ATOM 722 N N . VAL A 1 98 ? 6.901 16.021 -25.795 1.00 95.88 98 VAL A N 1
ATOM 723 C CA . VAL A 1 98 ? 6.397 15.190 -24.683 1.00 95.88 98 VAL A CA 1
ATOM 724 C C . VAL A 1 98 ? 4.872 15.287 -24.561 1.00 95.88 98 VAL A C 1
ATOM 726 O O . VAL A 1 98 ? 4.196 14.291 -24.319 1.00 95.88 98 VAL A O 1
ATOM 729 N N . THR A 1 99 ? 4.297 16.470 -24.792 1.00 96.69 99 THR A N 1
ATOM 730 C CA . THR A 1 99 ? 2.836 16.649 -24.802 1.00 96.69 99 THR A CA 1
ATOM 731 C C . THR A 1 99 ? 2.181 15.903 -25.969 1.00 96.69 99 THR A C 1
ATOM 733 O O . THR A 1 99 ? 1.133 15.283 -25.787 1.00 96.69 99 THR A O 1
ATOM 736 N N . GLN A 1 100 ? 2.763 15.950 -27.172 1.00 97.50 100 GLN A N 1
ATOM 737 C CA . GLN A 1 100 ? 2.230 15.208 -28.323 1.00 97.50 100 GLN A CA 1
ATOM 738 C C . GLN A 1 100 ? 2.381 13.697 -28.147 1.00 97.50 100 GLN A C 1
ATOM 740 O O . GLN A 1 100 ? 1.443 12.954 -28.423 1.00 97.50 100 GLN A O 1
ATOM 745 N N . GLU A 1 101 ? 3.525 13.261 -27.626 1.00 97.06 101 GLU A N 1
ATOM 746 C CA . GLU A 1 101 ? 3.795 11.880 -27.236 1.00 97.06 101 GLU A CA 1
ATOM 747 C C . GLU A 1 101 ? 2.713 11.382 -26.267 1.00 97.06 101 GLU A C 1
ATOM 749 O O . GLU A 1 101 ? 2.037 10.400 -26.569 1.00 97.06 101 GLU A O 1
ATOM 754 N N . PHE A 1 102 ? 2.449 12.129 -25.185 1.00 98.06 102 PHE A N 1
ATOM 755 C CA . PHE A 1 102 ? 1.385 11.822 -24.228 1.00 98.06 102 PHE A CA 1
ATOM 756 C C . PHE A 1 102 ? 0.006 11.731 -24.888 1.00 98.06 102 PHE A C 1
ATOM 758 O O . PHE A 1 102 ? -0.738 10.789 -24.632 1.00 98.06 102 PHE A O 1
ATOM 765 N N . LYS A 1 103 ? -0.349 12.691 -25.753 1.00 97.88 103 LYS A N 1
ATOM 766 C CA . LYS A 1 103 ? -1.636 12.695 -26.473 1.00 97.88 103 LYS A CA 1
ATOM 767 C C . LYS A 1 103 ? -1.807 11.480 -27.383 1.00 97.88 103 LYS A C 1
ATOM 769 O O . LYS A 1 103 ? -2.939 11.033 -27.557 1.00 97.88 103 LYS A O 1
ATOM 774 N N . GLY A 1 104 ? -0.711 10.966 -27.938 1.00 97.81 104 GLY A N 1
ATOM 775 C CA . GLY A 1 104 ? -0.696 9.771 -28.777 1.00 97.81 104 GLY A CA 1
ATOM 776 C C . GLY A 1 104 ? -0.837 8.455 -28.009 1.00 97.81 104 GLY A C 1
ATOM 777 O O . GLY A 1 104 ? -1.061 7.425 -28.642 1.00 97.81 104 GLY A O 1
ATOM 778 N N . LEU A 1 105 ? -0.715 8.457 -26.675 1.00 98.12 105 LEU A N 1
ATOM 779 C CA . LEU A 1 105 ? -0.820 7.238 -25.870 1.00 98.12 105 LEU A CA 1
ATOM 780 C C . LEU A 1 105 ? -2.258 6.687 -25.816 1.00 98.12 105 LEU A C 1
ATOM 782 O O . LEU A 1 105 ? -3.227 7.465 -25.855 1.00 98.12 105 LEU A O 1
ATOM 786 N N . PRO A 1 106 ? -2.412 5.358 -25.629 1.00 98.25 106 PRO A N 1
ATOM 787 C CA . PRO A 1 106 ? -3.708 4.736 -25.381 1.00 98.25 106 PRO A CA 1
ATOM 788 C C . PRO A 1 106 ? -4.488 5.451 -24.269 1.00 98.25 106 PRO A C 1
ATOM 790 O O . PRO A 1 106 ? -3.919 5.902 -23.272 1.00 98.25 106 PRO A O 1
ATOM 793 N N . SER A 1 107 ? -5.813 5.555 -24.417 1.00 98.19 107 SER A N 1
ATOM 794 C CA . SER A 1 107 ? -6.670 6.260 -23.448 1.00 98.19 107 SER A CA 1
ATOM 795 C C . SER A 1 107 ? -6.540 5.702 -22.029 1.00 98.19 107 SER A C 1
ATOM 797 O O . SER A 1 107 ? -6.513 6.484 -21.081 1.00 98.19 107 SER A O 1
ATOM 799 N N . ILE A 1 108 ? -6.400 4.379 -21.894 1.00 97.94 108 ILE A N 1
ATOM 800 C CA . ILE A 1 108 ? -6.223 3.697 -20.608 1.00 97.94 108 ILE A CA 1
ATOM 801 C C . ILE A 1 108 ? -4.911 4.092 -19.913 1.00 97.94 108 ILE A C 1
ATOM 803 O O . ILE A 1 108 ? -4.904 4.358 -18.714 1.00 97.94 108 ILE A O 1
ATOM 807 N N . VAL A 1 109 ? -3.829 4.265 -20.677 1.00 98.31 109 VAL A N 1
ATOM 808 C CA . VAL A 1 109 ? -2.543 4.743 -20.154 1.00 98.31 109 VAL A CA 1
ATOM 809 C C . VAL A 1 109 ? -2.644 6.206 -19.742 1.00 98.31 109 VAL A C 1
ATOM 811 O O . VAL A 1 109 ? -2.235 6.572 -18.641 1.00 98.31 109 VAL A O 1
ATOM 814 N N . ARG A 1 110 ? -3.256 7.056 -20.580 1.00 98.12 110 ARG A N 1
ATOM 815 C CA . ARG A 1 110 ? -3.493 8.463 -20.221 1.00 98.12 110 ARG A CA 1
ATOM 816 C C . ARG A 1 110 ? -4.328 8.589 -18.947 1.00 98.12 110 ARG A C 1
ATOM 818 O O . ARG A 1 110 ? -4.052 9.483 -18.153 1.00 98.12 110 ARG A O 1
ATOM 825 N N . ALA A 1 111 ? -5.308 7.709 -18.738 1.00 97.69 111 ALA A N 1
ATOM 826 C CA . ALA A 1 111 ? -6.092 7.662 -17.506 1.00 97.69 111 ALA A CA 1
ATOM 827 C C . ALA A 1 111 ? -5.231 7.291 -16.286 1.00 97.69 111 ALA A C 1
ATOM 829 O O . ALA A 1 111 ? -5.375 7.926 -15.243 1.00 97.69 111 ALA A O 1
ATOM 830 N N . GLY A 1 112 ? -4.277 6.360 -16.428 1.00 96.94 112 GLY A N 1
ATOM 831 C CA . GLY A 1 112 ? -3.295 6.042 -15.380 1.00 96.94 112 GLY A CA 1
ATOM 832 C C . GLY A 1 112 ? -2.442 7.245 -14.953 1.00 96.94 112 GLY A C 1
ATOM 833 O O . GLY A 1 112 ? -2.104 7.381 -13.782 1.00 96.94 112 GLY A O 1
ATOM 834 N N . PHE A 1 113 ? -2.184 8.184 -15.867 1.00 97.69 113 PHE A N 1
ATOM 835 C CA . PHE A 1 113 ? -1.533 9.471 -15.578 1.00 97.69 113 PHE A CA 1
ATOM 836 C C . PHE A 1 113 ? -2.500 10.585 -15.131 1.00 97.69 113 PHE A C 1
ATOM 838 O O . PHE A 1 113 ? -2.126 11.760 -15.127 1.00 97.69 113 PHE A O 1
ATOM 845 N N . ALA A 1 114 ? -3.750 10.259 -14.784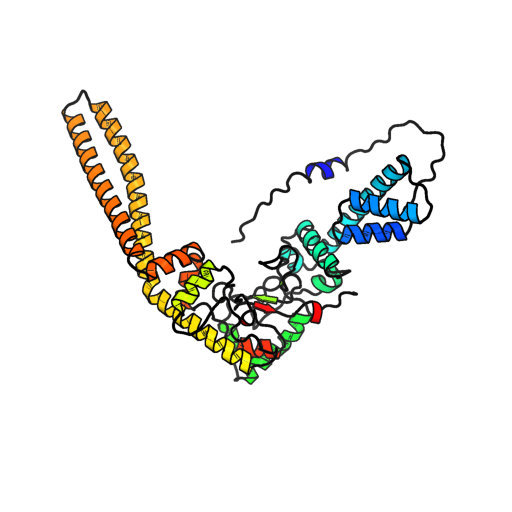 1.00 96.44 114 ALA A N 1
ATOM 846 C CA . ALA A 1 114 ? -4.817 11.221 -14.483 1.00 96.44 114 ALA A CA 1
ATOM 847 C C . ALA A 1 114 ? -5.029 12.265 -15.600 1.00 96.44 114 ALA A C 1
ATOM 849 O O . ALA A 1 114 ? -5.337 13.427 -15.343 1.00 96.44 114 ALA A O 1
ATOM 850 N N . HIS A 1 115 ? -4.820 11.855 -16.854 1.00 93.88 115 HIS A N 1
ATOM 851 C CA . HIS A 1 115 ? -4.866 12.705 -18.044 1.00 93.88 115 HIS A CA 1
ATOM 852 C C . HIS A 1 115 ? -3.898 13.909 -18.017 1.00 93.88 115 HIS A C 1
ATOM 854 O O . HIS A 1 115 ? -4.101 14.873 -18.755 1.00 93.88 115 HIS A O 1
ATOM 860 N N . SER A 1 116 ? -2.819 13.835 -17.226 1.00 96.75 116 SER A N 1
ATOM 861 C CA . SER A 1 116 ? -1.813 14.893 -17.083 1.00 96.75 116 SER A CA 1
ATOM 862 C C . SER A 1 116 ? -0.505 14.568 -17.813 1.00 96.75 116 SER A C 1
ATOM 864 O O . SER A 1 116 ? 0.169 13.581 -17.509 1.00 96.75 116 SER A O 1
ATOM 866 N N . ALA A 1 117 ? -0.103 15.452 -18.731 1.00 96.12 117 ALA A N 1
ATOM 867 C CA . ALA A 1 117 ? 1.195 15.371 -19.403 1.00 96.12 117 ALA A CA 1
ATOM 868 C C . ALA A 1 117 ? 2.374 15.631 -18.445 1.00 96.12 117 ALA A C 1
ATOM 870 O O . ALA A 1 117 ? 3.478 15.158 -18.700 1.00 96.12 117 ALA A O 1
ATOM 871 N N . ASP A 1 118 ? 2.157 16.343 -17.335 1.00 94.88 118 ASP A N 1
ATOM 872 C CA . ASP A 1 118 ? 3.203 16.574 -16.333 1.00 94.88 118 ASP A CA 1
ATOM 873 C C . ASP A 1 118 ? 3.488 15.310 -15.516 1.00 94.88 118 ASP A C 1
ATOM 875 O O . ASP A 1 118 ? 4.652 14.981 -15.286 1.00 94.88 118 ASP A O 1
ATOM 879 N N . ASN A 1 119 ? 2.441 14.558 -15.151 1.00 95.12 119 ASN A N 1
ATOM 880 C CA . ASN A 1 119 ? 2.604 13.249 -14.511 1.00 95.12 119 ASN A CA 1
ATOM 881 C C . ASN A 1 119 ? 3.346 12.290 -15.449 1.00 95.12 119 ASN A C 1
ATOM 883 O O . ASN A 1 119 ? 4.284 11.614 -15.034 1.00 95.12 119 ASN A O 1
ATOM 887 N N . TYR A 1 120 ? 2.966 12.291 -16.732 1.00 97.44 120 TYR A N 1
ATOM 888 C CA . TYR A 1 120 ? 3.665 11.541 -17.770 1.00 97.44 120 TYR A CA 1
ATOM 889 C C . TYR A 1 120 ? 5.150 11.903 -17.853 1.00 97.44 120 TYR A C 1
ATOM 891 O O . TYR A 1 120 ? 6.006 11.021 -17.807 1.00 97.44 120 TYR A O 1
ATOM 899 N N . ARG A 1 121 ? 5.458 13.203 -17.939 1.00 95.81 121 ARG A N 1
ATOM 900 C CA . ARG A 1 121 ? 6.828 13.709 -18.036 1.00 95.81 121 ARG A CA 1
ATOM 901 C C . ARG A 1 121 ? 7.682 13.245 -16.851 1.00 95.81 121 ARG A C 1
ATOM 903 O O . ARG A 1 121 ? 8.774 12.743 -17.078 1.00 95.81 121 ARG A O 1
ATOM 910 N N . SER A 1 122 ? 7.167 13.326 -15.622 1.00 94.25 122 SER A N 1
ATOM 911 C CA . SER A 1 122 ? 7.906 12.893 -14.428 1.00 94.25 122 SER A CA 1
ATOM 912 C C . SER A 1 122 ? 8.266 11.403 -14.457 1.00 94.25 122 SER A C 1
ATOM 914 O O . SER A 1 122 ? 9.386 11.045 -14.112 1.00 94.25 122 SER A O 1
ATOM 916 N N . THR A 1 123 ? 7.348 10.523 -14.872 1.00 95.81 123 THR A N 1
ATOM 917 C CA . THR A 1 123 ? 7.647 9.085 -15.007 1.00 95.81 123 THR A CA 1
ATOM 918 C C . THR A 1 123 ? 8.587 8.813 -16.179 1.00 95.81 123 THR A C 1
ATOM 920 O O . THR A 1 123 ? 9.498 7.995 -16.060 1.00 95.81 123 THR A O 1
ATOM 923 N N . ARG A 1 124 ? 8.397 9.520 -17.301 1.00 95.75 124 ARG A N 1
ATOM 924 C CA . ARG A 1 124 ? 9.267 9.448 -18.481 1.00 95.75 124 ARG A CA 1
ATOM 925 C C . ARG A 1 124 ? 10.717 9.752 -18.101 1.00 95.75 124 ARG A C 1
ATOM 927 O O . ARG A 1 124 ? 11.592 8.975 -18.451 1.00 95.75 124 ARG A O 1
ATOM 934 N N . GLU A 1 125 ? 10.969 10.813 -17.338 1.00 94.81 125 GLU A N 1
ATOM 935 C CA . GLU A 1 125 ? 12.314 11.186 -16.872 1.00 94.81 125 GLU A CA 1
ATOM 936 C C . GLU A 1 125 ? 13.012 10.066 -16.083 1.00 94.81 125 GLU A C 1
ATOM 938 O O . GLU A 1 125 ? 14.199 9.810 -16.295 1.00 94.81 125 GLU A O 1
ATOM 943 N N . THR A 1 126 ? 12.292 9.372 -15.196 1.00 95.19 126 THR A N 1
ATOM 944 C CA . THR A 1 126 ? 12.840 8.218 -14.464 1.00 95.19 126 THR A CA 1
ATOM 945 C C . THR A 1 126 ? 13.170 7.064 -15.411 1.00 95.19 126 THR A C 1
ATOM 947 O O . THR A 1 126 ? 14.264 6.512 -15.343 1.00 95.19 126 THR A O 1
ATOM 950 N N . LEU A 1 127 ? 12.297 6.769 -16.378 1.00 95.12 127 LEU A N 1
ATOM 951 C CA . LEU A 1 127 ? 12.549 5.731 -17.385 1.00 95.12 127 LEU A CA 1
ATOM 952 C C . LEU A 1 127 ? 13.789 6.026 -18.244 1.00 95.12 127 LEU A C 1
ATOM 954 O O . LEU A 1 127 ? 14.556 5.114 -18.552 1.00 95.12 127 LEU A O 1
ATOM 958 N N . PHE A 1 128 ? 14.040 7.289 -18.595 1.00 94.50 128 PHE A N 1
ATOM 959 C CA . PHE A 1 128 ? 15.271 7.665 -19.299 1.00 94.50 128 PHE A CA 1
ATOM 960 C C . PHE A 1 128 ? 16.523 7.441 -18.449 1.00 94.50 128 PHE A C 1
ATOM 962 O O . PHE A 1 128 ? 17.531 6.962 -18.972 1.00 94.50 128 PHE A O 1
ATOM 969 N N . LYS A 1 129 ? 16.462 7.731 -17.142 1.00 92.75 129 LYS A N 1
ATOM 970 C CA . LYS A 1 129 ? 17.560 7.434 -16.203 1.00 92.75 129 LYS A CA 1
ATOM 971 C C . LYS A 1 129 ? 17.824 5.929 -16.099 1.00 92.75 129 LYS A C 1
ATOM 973 O O . LYS A 1 129 ? 18.983 5.529 -16.025 1.00 92.75 129 LYS A O 1
ATOM 978 N N . ASP A 1 130 ? 16.778 5.114 -16.214 1.00 91.62 130 ASP A N 1
ATOM 979 C CA . ASP A 1 130 ? 16.872 3.649 -16.234 1.00 91.62 130 ASP A CA 1
ATOM 980 C C . ASP A 1 130 ? 17.333 3.081 -17.592 1.00 91.62 130 ASP A C 1
ATOM 982 O O . ASP A 1 130 ? 17.570 1.873 -17.726 1.00 91.62 130 ASP A O 1
ATOM 986 N N . GLY A 1 131 ? 17.512 3.947 -18.594 1.00 93.69 131 GLY A N 1
ATOM 987 C CA . GLY A 1 131 ? 18.081 3.634 -19.903 1.00 93.69 131 GLY A CA 1
ATOM 988 C C . GLY A 1 131 ? 17.065 3.458 -21.032 1.00 93.69 131 GLY A C 1
ATOM 989 O O . GLY A 1 131 ? 17.485 3.190 -22.158 1.00 93.69 131 GLY A O 1
ATOM 990 N N . TYR A 1 132 ? 15.763 3.627 -20.780 1.00 94.19 132 TYR A N 1
ATOM 991 C CA . TYR A 1 132 ? 14.728 3.522 -21.811 1.00 94.19 132 TYR A CA 1
ATOM 992 C C . TYR A 1 132 ? 14.687 4.787 -22.676 1.00 94.19 132 TYR A C 1
ATOM 994 O O . TYR A 1 132 ? 14.220 5.834 -22.237 1.00 94.19 132 TYR A O 1
ATOM 1002 N N . GLN A 1 133 ? 15.134 4.680 -23.929 1.00 92.19 133 GLN A N 1
ATOM 1003 C CA . GLN A 1 133 ? 15.261 5.834 -24.835 1.00 92.19 133 GLN A CA 1
ATOM 1004 C C . GLN A 1 133 ? 13.937 6.290 -25.471 1.00 92.19 133 GLN A C 1
ATOM 1006 O O . GLN A 1 133 ? 13.845 7.394 -26.004 1.00 92.19 133 GLN A O 1
ATOM 1011 N N . ASN A 1 134 ? 12.905 5.442 -25.459 1.00 93.88 134 ASN A N 1
ATOM 1012 C CA . ASN A 1 134 ? 11.602 5.757 -26.048 1.00 93.88 134 ASN A CA 1
ATOM 1013 C C . ASN A 1 134 ? 10.448 5.074 -25.294 1.00 93.88 134 ASN A C 1
ATOM 1015 O O . ASN A 1 134 ? 9.775 4.198 -25.848 1.00 93.88 134 ASN A O 1
ATOM 1019 N N . PRO A 1 135 ? 10.200 5.455 -24.028 1.00 95.94 135 PRO A N 1
ATOM 1020 C CA . PRO A 1 135 ? 9.226 4.780 -23.176 1.00 95.94 135 PRO A CA 1
ATOM 1021 C C . PRO A 1 135 ? 7.795 4.829 -23.731 1.00 95.94 135 PRO A C 1
ATOM 1023 O O . PRO A 1 135 ? 7.045 3.871 -23.544 1.00 95.94 135 PRO A O 1
ATOM 1026 N N . ALA A 1 136 ? 7.409 5.871 -24.483 1.00 96.94 136 ALA A N 1
ATOM 1027 C CA . ALA A 1 136 ? 6.128 5.868 -25.190 1.00 96.94 136 ALA A CA 1
ATOM 1028 C C . ALA A 1 136 ? 5.977 4.667 -26.113 1.00 96.94 136 ALA A C 1
ATOM 1030 O O . ALA A 1 136 ? 4.969 3.972 -26.049 1.00 96.94 136 ALA A O 1
ATOM 1031 N N . LYS A 1 137 ? 6.965 4.414 -26.971 1.00 96.12 137 LYS A N 1
ATOM 1032 C CA . LYS A 1 137 ? 6.902 3.335 -27.958 1.00 96.12 137 LYS A CA 1
ATOM 1033 C C . LYS A 1 137 ? 7.149 1.965 -27.332 1.00 96.12 137 LYS A C 1
ATOM 1035 O O . LYS A 1 137 ? 6.470 1.007 -27.692 1.00 96.12 137 LYS A O 1
ATOM 1040 N N . THR A 1 138 ? 8.141 1.857 -26.449 1.00 95.88 138 THR A N 1
ATOM 1041 C CA . THR A 1 138 ? 8.610 0.559 -25.945 1.00 95.88 138 THR A CA 1
ATOM 1042 C C . THR A 1 138 ? 7.782 0.025 -24.788 1.00 95.88 138 THR A C 1
ATOM 1044 O O . THR A 1 138 ? 7.722 -1.191 -24.648 1.00 95.88 138 THR A O 1
ATOM 1047 N N . ILE A 1 139 ? 7.130 0.901 -24.015 1.00 97.50 139 ILE A N 1
ATOM 1048 C CA . ILE A 1 139 ? 6.339 0.538 -22.833 1.00 97.50 139 ILE A CA 1
ATOM 1049 C C . ILE A 1 139 ? 4.877 0.935 -23.056 1.00 97.50 139 ILE A C 1
ATOM 1051 O O . ILE A 1 139 ? 3.996 0.092 -23.198 1.00 97.50 139 ILE A O 1
ATOM 1055 N N . PHE A 1 140 ? 4.593 2.234 -23.138 1.00 98.19 140 PHE A N 1
ATOM 1056 C CA . PHE A 1 140 ? 3.229 2.736 -22.967 1.00 98.19 140 PHE A CA 1
ATOM 1057 C C . PHE A 1 140 ? 2.280 2.415 -24.129 1.00 98.19 140 PHE A C 1
ATOM 1059 O O . PHE A 1 140 ? 1.120 2.092 -23.896 1.00 98.19 140 PHE A O 1
ATOM 1066 N N . GLN A 1 141 ? 2.746 2.430 -25.379 1.00 98.00 141 GLN A N 1
ATOM 1067 C CA . GLN A 1 141 ? 1.953 2.010 -26.546 1.00 98.00 141 GLN A CA 1
ATOM 1068 C C . GLN A 1 141 ? 1.628 0.511 -26.538 1.00 98.00 141 GLN A C 1
ATOM 1070 O O . GLN A 1 141 ? 0.701 0.071 -27.217 1.00 98.00 141 GLN A O 1
ATOM 1075 N N . LYS A 1 142 ? 2.382 -0.282 -25.771 1.00 98.19 142 LYS A N 1
ATOM 1076 C CA . LYS A 1 142 ? 2.155 -1.719 -25.621 1.00 98.19 142 LYS A CA 1
ATOM 1077 C C . LYS A 1 142 ? 1.221 -2.057 -24.460 1.00 98.19 142 LYS A C 1
ATOM 1079 O O . LYS A 1 142 ? 0.853 -3.222 -24.333 1.00 98.19 142 LYS A O 1
ATOM 1084 N N . ILE A 1 143 ? 0.815 -1.079 -23.646 1.00 98.56 143 ILE A N 1
ATOM 1085 C CA . ILE A 1 143 ? -0.174 -1.283 -22.584 1.00 98.56 143 ILE A CA 1
ATOM 1086 C C . ILE A 1 143 ? -1.580 -1.206 -23.176 1.00 98.56 143 ILE A C 1
ATOM 1088 O O . ILE A 1 143 ? -1.979 -0.198 -23.765 1.00 98.56 143 ILE A O 1
ATOM 1092 N N . LYS A 1 144 ? -2.344 -2.282 -23.001 1.00 97.62 144 LYS A N 1
ATOM 1093 C CA . LYS A 1 144 ? -3.688 -2.458 -23.554 1.00 97.62 144 LYS A CA 1
ATOM 1094 C C . LYS A 1 144 ? -4.677 -2.834 -22.459 1.00 97.62 144 LYS A C 1
ATOM 1096 O O . LYS A 1 144 ? -4.305 -3.283 -21.378 1.00 97.62 144 LYS A O 1
ATOM 1101 N N . THR A 1 145 ? -5.963 -2.665 -22.750 1.00 98.19 145 THR A N 1
ATOM 1102 C CA . THR A 1 145 ? -7.026 -3.298 -21.960 1.00 98.19 145 THR A CA 1
ATOM 1103 C C . THR A 1 145 ? -6.801 -4.806 -21.940 1.00 98.19 145 THR A C 1
ATOM 1105 O O . THR A 1 145 ? -6.603 -5.396 -23.001 1.00 98.19 145 THR A O 1
ATOM 1108 N N . ALA A 1 146 ? -6.861 -5.415 -20.762 1.00 98.19 146 ALA A N 1
ATOM 1109 C CA . ALA A 1 146 ? -6.621 -6.838 -20.575 1.00 98.19 146 ALA A CA 1
ATOM 1110 C C . ALA A 1 146 ? -7.663 -7.440 -19.629 1.00 98.19 146 ALA A C 1
ATOM 1112 O O . ALA A 1 146 ? -8.336 -6.717 -18.881 1.00 98.19 146 ALA A O 1
ATOM 1113 N N . LYS A 1 147 ? -7.772 -8.766 -19.671 1.00 98.19 147 LYS A N 1
ATOM 1114 C CA . LYS A 1 147 ? -8.546 -9.553 -18.719 1.00 98.19 147 LYS A CA 1
ATOM 1115 C C . LYS A 1 147 ? -7.629 -10.477 -17.925 1.00 98.19 147 LYS A C 1
ATOM 1117 O O . LYS A 1 147 ? -6.572 -10.859 -18.412 1.00 98.19 147 LYS A O 1
ATOM 1122 N N . PHE A 1 148 ? -8.067 -10.837 -16.729 1.00 98.31 148 PHE A N 1
ATOM 1123 C CA . PHE A 1 148 ? -7.445 -11.834 -15.872 1.00 98.31 148 PHE A CA 1
ATOM 1124 C C . PHE A 1 148 ? -8.549 -12.730 -15.313 1.00 98.31 148 PHE A C 1
ATOM 1126 O O . PHE A 1 148 ? -9.328 -12.270 -14.479 1.00 98.31 148 PHE A O 1
ATOM 1133 N N . LEU A 1 149 ? -8.653 -13.969 -15.809 1.00 97.56 149 LEU A N 1
ATOM 1134 C CA . LEU A 1 149 ? -9.713 -14.917 -15.432 1.00 97.56 149 LEU A CA 1
ATOM 1135 C C . LEU A 1 149 ? -11.112 -14.272 -15.497 1.00 97.56 149 LEU A C 1
ATOM 1137 O O . LEU A 1 149 ? -11.817 -14.174 -14.498 1.00 97.56 149 LEU A O 1
ATOM 1141 N N . ASP A 1 150 ? -11.458 -13.734 -16.669 1.00 96.00 150 ASP A N 1
ATOM 1142 C CA . ASP A 1 150 ? -12.661 -12.933 -16.959 1.00 96.00 150 ASP A CA 1
ATOM 1143 C C . ASP A 1 150 ? -12.800 -11.553 -16.293 1.00 96.00 150 ASP A C 1
ATOM 1145 O O . ASP A 1 150 ? -13.630 -10.747 -16.734 1.00 96.00 150 ASP A O 1
ATOM 1149 N N . HIS A 1 151 ? -11.954 -11.198 -15.326 1.00 97.94 151 HIS A N 1
ATOM 1150 C CA . HIS A 1 151 ? -11.983 -9.876 -14.694 1.00 97.94 151 HIS A CA 1
ATOM 1151 C C . HIS A 1 151 ? -11.259 -8.830 -15.529 1.00 97.94 151 HIS A C 1
ATOM 1153 O O . HIS A 1 151 ? -10.167 -9.066 -16.037 1.00 97.94 151 HIS A O 1
ATOM 1159 N N . SER A 1 152 ? -11.837 -7.635 -15.654 1.00 98.25 152 SER A N 1
ATOM 1160 C CA . SER A 1 152 ? -11.149 -6.516 -16.312 1.00 98.25 152 SER A CA 1
ATOM 1161 C C . SER A 1 152 ? -10.001 -6.010 -15.443 1.00 98.25 152 SER A C 1
ATOM 1163 O O . SER A 1 152 ? -10.210 -5.680 -14.276 1.00 98.25 152 SER A O 1
ATOM 1165 N N . VAL A 1 153 ? -8.808 -5.879 -16.023 1.00 98.50 153 VAL A N 1
ATOM 1166 C CA . VAL A 1 153 ? -7.640 -5.353 -15.307 1.00 98.50 153 VAL A CA 1
ATOM 1167 C C . VAL A 1 153 ? -7.647 -3.826 -15.350 1.00 98.50 153 VAL A C 1
ATOM 1169 O O . VAL A 1 153 ? -7.491 -3.214 -16.412 1.00 98.50 153 VAL A O 1
ATOM 1172 N N . VAL A 1 154 ? -7.814 -3.188 -14.189 1.00 98.12 154 VAL A N 1
ATOM 1173 C CA . VAL A 1 154 ? -7.827 -1.722 -14.074 1.00 98.12 154 VAL A CA 1
ATOM 1174 C C . VAL A 1 154 ? -6.467 -1.160 -14.491 1.00 98.12 154 VAL A C 1
ATOM 1176 O O . VAL A 1 154 ? -5.438 -1.606 -14.002 1.00 98.12 154 VAL A O 1
ATOM 1179 N N . GLY A 1 155 ? -6.452 -0.181 -15.400 1.00 97.69 155 GLY A N 1
ATOM 1180 C CA . GLY A 1 155 ? -5.218 0.414 -15.938 1.00 97.69 155 GLY A CA 1
ATOM 1181 C C . GLY A 1 155 ? -4.614 -0.343 -17.128 1.00 97.69 155 GLY A C 1
ATOM 1182 O O . GLY A 1 155 ? -3.887 0.256 -17.918 1.00 97.69 155 GLY A O 1
ATOM 1183 N N . GLY A 1 156 ? -4.994 -1.607 -17.340 1.00 98.44 156 GLY A N 1
ATOM 1184 C CA . GLY A 1 156 ? -4.481 -2.433 -18.431 1.00 98.44 156 GLY A CA 1
ATOM 1185 C C . GLY A 1 156 ? -3.118 -3.055 -18.136 1.00 98.44 156 GLY A C 1
ATOM 1186 O O . GLY A 1 156 ? -2.553 -2.863 -17.060 1.00 98.44 156 GLY A O 1
ATOM 1187 N N . LEU A 1 157 ? -2.607 -3.817 -19.100 1.00 98.69 157 LEU A N 1
ATOM 1188 C CA . LEU A 1 157 ? -1.354 -4.565 -19.000 1.00 98.69 157 LEU A CA 1
ATOM 1189 C C . LEU A 1 157 ? -0.516 -4.402 -20.259 1.00 98.69 157 LEU A C 1
ATOM 1191 O O . LEU A 1 157 ? -1.045 -4.225 -21.357 1.00 98.69 157 LEU A O 1
ATOM 1195 N N . HIS A 1 158 ? 0.797 -4.461 -20.084 1.00 98.62 158 HIS A N 1
ATOM 1196 C CA . HIS A 1 158 ? 1.752 -4.518 -21.178 1.00 98.62 158 HIS A CA 1
ATOM 1197 C C . HIS A 1 158 ? 1.602 -5.836 -21.946 1.00 98.62 158 HIS A C 1
ATOM 1199 O O . HIS A 1 158 ? 1.350 -6.873 -21.337 1.00 98.62 158 HIS A O 1
ATOM 1205 N N . GLN A 1 159 ? 1.798 -5.806 -23.267 1.00 98.25 159 GLN A N 1
ATOM 1206 C CA . GLN A 1 159 ? 1.619 -6.976 -24.137 1.00 98.25 159 GLN A CA 1
ATOM 1207 C C . GLN A 1 159 ? 2.384 -8.215 -23.645 1.00 98.25 159 GLN A C 1
ATOM 1209 O O . GLN A 1 159 ? 1.782 -9.267 -23.531 1.00 98.25 159 GLN A O 1
ATOM 1214 N N . GLU A 1 160 ? 3.651 -8.072 -23.244 1.00 98.00 160 GLU A N 1
ATOM 1215 C CA . GLU A 1 160 ? 4.454 -9.189 -22.700 1.00 98.00 160 GLU A CA 1
ATOM 1216 C C . GLU A 1 160 ? 3.824 -9.855 -21.462 1.00 98.00 160 GLU A C 1
ATOM 1218 O O . GLU A 1 160 ? 4.020 -11.042 -21.229 1.00 98.00 160 GLU A O 1
ATOM 1223 N N . PHE A 1 161 ? 3.077 -9.103 -20.643 1.00 98.31 161 PHE A N 1
ATOM 1224 C CA . PHE A 1 161 ? 2.345 -9.675 -19.511 1.00 98.31 161 PHE A CA 1
ATOM 1225 C C . PHE A 1 161 ? 1.109 -10.430 -20.003 1.00 98.31 161 PHE A C 1
ATOM 1227 O O . PHE A 1 161 ? 0.845 -11.533 -19.539 1.00 98.31 161 PHE A O 1
ATOM 1234 N N . VAL A 1 162 ? 0.371 -9.843 -20.954 1.00 98.25 162 VAL A N 1
ATOM 1235 C CA . VAL A 1 162 ? -0.819 -10.456 -21.564 1.00 98.25 162 VAL A CA 1
ATOM 1236 C C . VAL A 1 162 ? -0.464 -11.774 -22.247 1.00 98.25 162 VAL A C 1
ATOM 1238 O O . VAL A 1 162 ? -1.109 -12.772 -21.966 1.00 98.25 162 VAL A O 1
ATOM 1241 N N . ASP A 1 163 ? 0.604 -11.798 -23.045 1.00 97.56 163 ASP A N 1
ATOM 1242 C CA . ASP A 1 163 ? 1.040 -12.988 -23.786 1.00 97.56 163 ASP A CA 1
ATOM 1243 C C . ASP A 1 163 ? 1.342 -14.168 -22.847 1.00 97.56 163 ASP A C 1
ATOM 1245 O O . ASP A 1 163 ? 1.102 -15.319 -23.192 1.00 97.56 163 ASP A O 1
ATOM 1249 N N . ARG A 1 164 ? 1.831 -13.898 -21.628 1.00 96.25 164 ARG A N 1
ATOM 1250 C CA . ARG A 1 164 ? 2.046 -14.945 -20.617 1.00 96.25 164 ARG A CA 1
ATOM 1251 C C . ARG A 1 164 ? 0.767 -15.395 -19.920 1.00 96.25 164 ARG A C 1
ATOM 1253 O O . ARG A 1 164 ? 0.730 -16.509 -19.412 1.00 96.25 164 ARG A O 1
ATOM 1260 N N . LEU A 1 165 ? -0.256 -14.545 -19.849 1.00 97.38 165 LEU A N 1
ATOM 1261 C CA . LEU A 1 165 ? -1.543 -14.897 -19.248 1.00 97.38 165 LEU A CA 1
ATOM 1262 C C . LEU A 1 165 ? -2.412 -15.769 -20.160 1.00 97.38 165 LEU A C 1
ATOM 1264 O O . LEU A 1 165 ? -3.325 -16.408 -19.640 1.00 97.38 165 LEU A O 1
ATOM 1268 N N . ASP A 1 166 ? -2.139 -15.825 -21.468 1.00 96.25 166 ASP A N 1
ATOM 1269 C CA . ASP A 1 166 ? -2.916 -16.628 -22.427 1.00 96.25 166 ASP A CA 1
ATOM 1270 C C . ASP A 1 166 ? -2.978 -18.119 -22.031 1.00 96.25 166 ASP A C 1
ATOM 1272 O O . ASP A 1 166 ? -3.981 -18.788 -22.277 1.00 96.25 166 ASP A O 1
ATOM 1276 N N . ASP A 1 167 ? -1.952 -18.617 -21.332 1.00 97.12 167 ASP A N 1
ATOM 1277 C CA . ASP A 1 167 ? -1.877 -19.999 -20.850 1.00 97.12 167 ASP A CA 1
ATOM 1278 C C . ASP A 1 167 ? -2.414 -20.194 -19.414 1.00 97.12 167 ASP A C 1
ATOM 1280 O O . ASP A 1 167 ? -2.503 -21.330 -18.944 1.00 97.12 167 ASP A O 1
ATOM 1284 N N . LEU A 1 168 ? -2.813 -19.133 -18.696 1.00 98.06 168 LEU A N 1
ATOM 1285 C CA . LEU A 1 168 ? -3.164 -19.206 -17.267 1.00 98.06 168 LEU A CA 1
ATOM 1286 C C . LEU A 1 168 ? -4.330 -20.154 -16.971 1.00 98.06 168 LEU A C 1
ATOM 1288 O O . LEU A 1 168 ? -4.256 -20.936 -16.023 1.00 98.06 168 LEU A O 1
ATOM 1292 N N . GLU A 1 169 ? -5.402 -20.105 -17.760 1.00 98.00 169 GLU A N 1
ATOM 1293 C CA . GLU A 1 169 ? -6.554 -20.993 -17.555 1.00 98.00 169 GLU A CA 1
ATOM 1294 C C . GLU A 1 169 ? -6.164 -22.462 -17.750 1.00 98.00 169 GLU A C 1
ATOM 1296 O O . GLU A 1 169 ? -6.537 -23.318 -16.947 1.00 98.00 169 GLU A O 1
ATOM 1301 N N . SER A 1 170 ? -5.335 -22.734 -18.762 1.00 98.00 170 SER A N 1
ATOM 1302 C CA . SER A 1 170 ? -4.789 -24.065 -19.027 1.00 98.00 170 SER A CA 1
ATOM 1303 C C . SER A 1 170 ? -3.892 -24.539 -17.879 1.00 98.00 170 SER A C 1
ATOM 1305 O O . SER A 1 170 ? -4.054 -25.661 -17.402 1.00 98.00 170 SER A O 1
ATOM 1307 N N . GLU A 1 171 ? -2.991 -23.690 -17.371 1.00 97.62 171 GLU A N 1
ATOM 1308 C CA . GLU A 1 171 ? -2.134 -24.027 -16.222 1.00 97.62 171 GLU A CA 1
ATOM 1309 C C . GLU A 1 171 ? -2.931 -24.302 -14.939 1.00 97.62 171 GLU A C 1
ATOM 1311 O O . GLU A 1 171 ? -2.579 -25.200 -14.169 1.00 97.62 171 GLU A O 1
ATOM 1316 N N . LEU A 1 172 ? -4.020 -23.569 -14.701 1.00 98.38 172 LEU A N 1
ATOM 1317 C CA . LEU A 1 172 ? -4.917 -23.827 -13.573 1.00 98.38 172 LEU A CA 1
ATOM 1318 C C . LEU A 1 172 ? -5.630 -25.175 -13.728 1.00 98.38 172 LEU A C 1
ATOM 1320 O O . LEU A 1 172 ? -5.648 -25.979 -12.795 1.00 98.38 172 LEU A O 1
ATOM 1324 N N . ASP A 1 173 ? -6.175 -25.461 -14.909 1.00 98.25 173 ASP A N 1
ATOM 1325 C CA . ASP A 1 173 ? -6.951 -26.680 -15.144 1.00 98.25 173 ASP A CA 1
ATOM 1326 C C . ASP A 1 173 ? -6.100 -27.958 -15.233 1.00 98.25 173 ASP A C 1
ATOM 1328 O O . ASP A 1 173 ? -6.627 -29.057 -15.033 1.00 98.25 173 ASP A O 1
ATOM 1332 N N . LYS A 1 174 ? -4.777 -27.843 -15.420 1.00 97.50 174 LYS A N 1
ATOM 1333 C CA . LYS A 1 174 ? -3.840 -28.967 -15.226 1.00 97.50 174 LYS A CA 1
ATOM 1334 C C . LYS A 1 174 ? -3.847 -29.506 -13.795 1.00 97.50 174 LYS A C 1
ATOM 1336 O O . LYS A 1 174 ? -3.559 -30.685 -13.602 1.00 97.50 174 LYS A O 1
ATOM 1341 N N . GLN A 1 175 ? -4.147 -28.666 -12.802 1.00 96.44 175 GLN A N 1
ATOM 1342 C CA . GLN A 1 175 ? -4.184 -29.077 -11.395 1.00 96.44 175 GLN A CA 1
ATOM 1343 C C . GLN A 1 175 ? -5.457 -29.876 -11.099 1.00 96.44 175 GLN A C 1
ATOM 1345 O O . GLN A 1 175 ? -5.400 -30.942 -10.488 1.00 96.44 175 GLN A O 1
ATOM 1350 N N . ALA A 1 176 ? -6.601 -29.390 -11.586 1.00 97.81 176 ALA A N 1
ATOM 1351 C CA . ALA A 1 176 ? -7.855 -30.132 -11.668 1.00 97.81 176 ALA A CA 1
ATOM 1352 C C . ALA A 1 176 ? -8.816 -29.438 -12.654 1.00 97.81 176 ALA A C 1
ATOM 1354 O O . ALA A 1 176 ? -8.869 -28.206 -12.655 1.00 97.81 176 ALA A O 1
ATOM 1355 N N . PRO A 1 177 ? -9.645 -30.173 -13.420 1.00 98.19 177 PRO A N 1
ATOM 1356 C CA . PRO A 1 177 ? -10.624 -29.559 -14.318 1.00 98.19 177 PRO A CA 1
ATOM 1357 C C . PRO A 1 177 ? -11.574 -28.581 -13.604 1.00 98.19 177 PRO A C 1
ATOM 1359 O O . PRO A 1 177 ? -12.177 -28.922 -12.579 1.00 98.19 177 PRO A O 1
ATOM 1362 N N . GLY A 1 178 ? -11.736 -27.378 -14.165 1.00 98.00 178 GLY A N 1
ATOM 1363 C CA . GLY A 1 178 ? -12.601 -26.320 -13.630 1.00 98.00 178 GLY A CA 1
ATOM 1364 C C . GLY A 1 178 ? -11.977 -25.510 -12.489 1.00 98.00 178 GLY A C 1
ATOM 1365 O O . GLY A 1 178 ? -12.692 -24.784 -11.792 1.00 98.00 178 GLY A O 1
ATOM 1366 N N . THR A 1 179 ? -10.667 -25.633 -12.265 1.00 98.44 179 THR A N 1
ATOM 1367 C CA . THR A 1 179 ? -9.935 -24.825 -11.280 1.00 98.44 179 THR A CA 1
ATOM 1368 C C . THR A 1 179 ? -9.898 -23.367 -11.713 1.00 98.44 179 THR A C 1
ATOM 1370 O O . THR A 1 179 ? -10.125 -22.497 -10.872 1.00 98.44 179 THR A O 1
ATOM 1373 N N . ALA A 1 180 ? -9.735 -23.087 -13.012 1.00 98.38 180 ALA A N 1
ATOM 1374 C CA . ALA A 1 180 ? -9.759 -21.722 -13.534 1.00 98.38 180 ALA A CA 1
ATOM 1375 C C . ALA A 1 180 ? -11.055 -20.985 -13.154 1.00 98.38 180 ALA A C 1
ATOM 1377 O O . ALA A 1 180 ? -11.012 -19.904 -12.568 1.00 98.38 180 ALA A O 1
ATOM 1378 N N . THR A 1 181 ? -12.214 -21.617 -13.372 1.00 98.31 181 THR A N 1
ATOM 1379 C CA . THR A 1 181 ? -13.526 -21.056 -13.009 1.00 98.31 181 THR A CA 1
ATOM 1380 C C . THR A 1 181 ? -13.675 -20.824 -11.504 1.00 98.31 181 THR A C 1
ATOM 1382 O O . THR A 1 181 ? -14.233 -19.809 -11.087 1.00 98.31 181 THR A 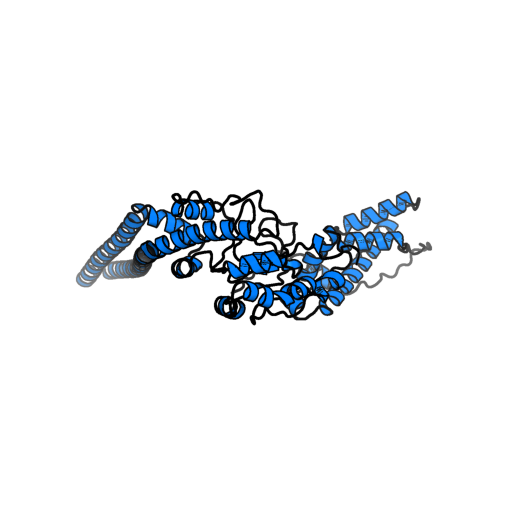O 1
ATOM 1385 N N . LYS A 1 182 ? -13.181 -21.747 -10.666 1.00 98.25 182 LYS A N 1
ATOM 1386 C CA . LYS A 1 182 ? -13.242 -21.601 -9.201 1.00 98.25 182 LYS A CA 1
ATOM 1387 C C . LYS A 1 182 ? -12.396 -20.427 -8.721 1.00 98.25 182 LYS A C 1
ATOM 1389 O O . LYS A 1 182 ? -12.886 -19.617 -7.942 1.00 98.25 182 LYS A O 1
ATOM 1394 N N . VAL A 1 183 ? -11.160 -20.319 -9.210 1.00 98.31 183 VAL A N 1
ATOM 1395 C CA . VAL A 1 183 ? -10.253 -19.212 -8.879 1.00 98.31 183 VAL A CA 1
ATOM 1396 C C . VAL A 1 183 ? -10.831 -17.883 -9.367 1.00 98.31 183 VAL A C 1
ATOM 1398 O O . VAL A 1 183 ? -10.864 -16.924 -8.599 1.00 98.31 183 VAL A O 1
ATOM 1401 N N . ALA A 1 184 ? -11.364 -17.836 -10.592 1.00 98.25 184 ALA A N 1
ATOM 1402 C CA . ALA A 1 184 ? -12.029 -16.653 -11.139 1.00 98.25 184 ALA A CA 1
ATOM 1403 C C . ALA A 1 184 ? -13.150 -16.145 -10.217 1.00 98.25 184 ALA A C 1
ATOM 1405 O O . ALA A 1 184 ? -13.250 -14.948 -9.964 1.00 98.25 184 ALA A O 1
ATOM 1406 N N . ALA A 1 185 ? -13.962 -17.048 -9.660 1.00 97.81 185 ALA A N 1
ATOM 1407 C CA . ALA A 1 185 ? -15.059 -16.694 -8.760 1.00 97.81 185 ALA A CA 1
ATOM 1408 C C . ALA A 1 185 ? -14.604 -16.136 -7.395 1.00 97.81 185 ALA A C 1
ATOM 1410 O O . ALA A 1 185 ? -15.410 -15.529 -6.689 1.00 97.81 185 ALA A O 1
ATOM 1411 N N . MET A 1 186 ? -13.342 -16.347 -7.007 1.00 96.94 186 MET A N 1
ATOM 1412 C CA . MET A 1 186 ? -12.781 -15.843 -5.747 1.00 96.94 186 MET A CA 1
ATOM 1413 C C . MET A 1 186 ? -12.213 -14.426 -5.871 1.00 96.94 186 MET A C 1
ATOM 1415 O O . MET A 1 186 ? -12.125 -13.729 -4.861 1.00 96.94 186 MET A O 1
ATOM 1419 N N . ILE A 1 187 ? -11.860 -14.008 -7.088 1.00 97.69 187 ILE A N 1
ATOM 1420 C CA . ILE A 1 187 ? -11.265 -12.700 -7.376 1.00 97.69 187 ILE A CA 1
ATOM 1421 C C . ILE A 1 187 ? -12.359 -11.638 -7.459 1.00 97.69 187 ILE A C 1
ATOM 1423 O O . ILE A 1 187 ? -13.399 -11.848 -8.086 1.00 97.69 187 ILE A O 1
ATOM 1427 N N . GLN A 1 188 ? -12.120 -10.475 -6.855 1.00 96.75 188 GLN A N 1
ATOM 1428 C CA . GLN A 1 188 ? -13.040 -9.337 -6.929 1.00 96.75 188 GLN A CA 1
ATOM 1429 C C . GLN A 1 188 ? -12.496 -8.198 -7.784 1.00 96.75 188 GLN A C 1
ATOM 1431 O O . GLN A 1 188 ? -13.253 -7.517 -8.478 1.00 96.75 188 GLN A O 1
ATOM 1436 N N . GLN A 1 189 ? -11.190 -7.960 -7.714 1.00 97.50 189 GLN A N 1
ATOM 1437 C CA . GLN A 1 189 ? -10.535 -6.854 -8.382 1.00 97.50 189 GLN A CA 1
ATOM 1438 C C . GLN A 1 189 ? -9.103 -7.206 -8.773 1.00 97.50 189 GLN A C 1
ATOM 1440 O O . GLN A 1 189 ? -8.340 -7.770 -7.991 1.00 97.50 189 GLN A O 1
ATOM 1445 N N . VAL A 1 190 ? -8.722 -6.754 -9.969 1.00 98.44 190 VAL A N 1
ATOM 1446 C CA . VAL A 1 190 ? -7.349 -6.819 -10.471 1.00 98.44 190 VAL A CA 1
ATOM 1447 C C . VAL A 1 190 ? -6.917 -5.433 -10.940 1.00 98.44 190 VAL A C 1
ATOM 1449 O O . VAL A 1 190 ? -7.603 -4.792 -11.744 1.00 98.44 190 VAL A O 1
ATOM 1452 N N . VAL A 1 191 ? -5.780 -4.954 -10.440 1.00 98.38 191 VAL A N 1
ATOM 1453 C CA . VAL A 1 191 ? -5.194 -3.657 -10.812 1.00 98.38 191 VAL A CA 1
ATOM 1454 C C . VAL A 1 191 ? -3.862 -3.884 -11.511 1.00 98.38 191 VAL A C 1
ATOM 1456 O O . VAL A 1 191 ? -2.969 -4.475 -10.926 1.00 98.38 191 VAL A O 1
ATOM 1459 N N . GLY A 1 192 ? -3.734 -3.406 -12.748 1.00 98.44 192 GLY A N 1
ATOM 1460 C CA . GLY A 1 192 ? -2.528 -3.479 -13.571 1.00 98.44 192 GLY A CA 1
ATOM 1461 C C . GLY A 1 192 ? -1.753 -2.164 -13.557 1.00 98.44 192 GLY A C 1
ATOM 1462 O O . GLY A 1 192 ? -1.243 -1.742 -12.524 1.00 98.44 192 GLY A O 1
ATOM 1463 N N . PHE A 1 193 ? -1.651 -1.493 -14.702 1.00 98.50 193 PHE A N 1
ATOM 1464 C CA . PHE 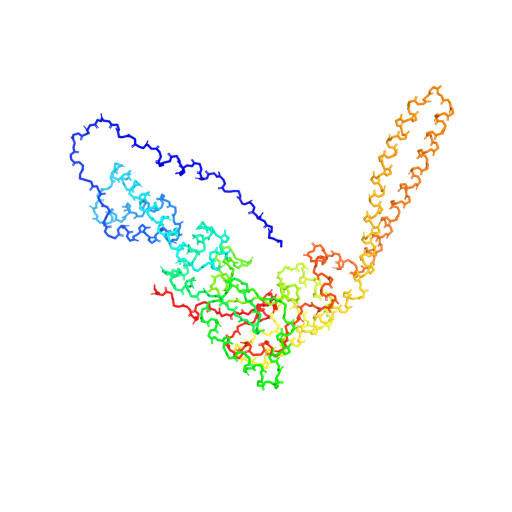A 1 193 ? -0.818 -0.300 -14.859 1.00 98.50 193 PHE A CA 1
ATOM 1465 C C . PHE A 1 193 ? -1.166 0.851 -13.893 1.00 98.50 193 PHE A C 1
ATOM 1467 O O . PHE A 1 193 ? -2.273 1.396 -13.905 1.00 98.50 193 PHE A O 1
ATOM 1474 N N . VAL A 1 194 ? -0.164 1.274 -13.115 1.00 97.69 194 VAL A N 1
ATOM 1475 C CA . VAL A 1 194 ? -0.186 2.460 -12.245 1.00 97.69 194 VAL A CA 1
ATOM 1476 C C . VAL A 1 194 ? 1.199 3.119 -12.310 1.00 97.69 194 VAL A C 1
ATOM 1478 O O . VAL A 1 194 ? 2.159 2.541 -11.797 1.00 97.69 194 VAL A O 1
ATOM 1481 N N . PRO A 1 195 ? 1.347 4.315 -12.912 1.00 96.56 195 PRO A N 1
ATOM 1482 C CA . PRO A 1 195 ? 2.647 4.961 -13.086 1.00 96.56 195 PRO A CA 1
ATOM 1483 C C . PRO A 1 195 ? 3.127 5.593 -11.777 1.00 96.56 195 PRO A C 1
ATOM 1485 O O . PRO A 1 195 ? 2.971 6.791 -11.540 1.00 96.56 195 PRO A O 1
ATOM 1488 N N . ARG A 1 196 ? 3.692 4.764 -10.898 1.00 95.00 196 ARG A N 1
ATOM 1489 C CA . ARG A 1 196 ? 4.200 5.170 -9.586 1.00 95.00 196 ARG A CA 1
ATOM 1490 C C . ARG A 1 196 ? 5.589 4.612 -9.314 1.00 95.00 196 ARG A C 1
ATOM 1492 O O . ARG A 1 196 ? 5.979 3.566 -9.832 1.00 95.00 196 ARG A O 1
ATOM 1499 N N . LEU A 1 197 ? 6.296 5.305 -8.434 1.00 94.31 197 LEU A N 1
ATOM 1500 C CA . LEU A 1 197 ? 7.510 4.800 -7.810 1.00 94.31 197 LEU A CA 1
ATOM 1501 C C . LEU A 1 197 ? 7.177 3.636 -6.864 1.00 94.31 197 LEU A C 1
ATOM 1503 O O . LEU A 1 197 ? 6.019 3.456 -6.447 1.00 94.31 197 LEU A O 1
ATOM 1507 N N . THR A 1 198 ? 8.180 2.829 -6.529 1.00 91.69 198 THR A N 1
ATOM 1508 C CA . THR A 1 198 ? 8.044 1.852 -5.450 1.00 91.69 198 THR A CA 1
ATOM 1509 C C . THR A 1 198 ? 7.779 2.592 -4.140 1.00 91.69 198 THR A C 1
ATOM 1511 O O . THR A 1 198 ? 8.097 3.764 -3.966 1.00 91.69 198 THR A O 1
ATOM 1514 N N . ARG A 1 199 ? 7.121 1.928 -3.189 1.00 86.50 199 ARG A N 1
ATOM 1515 C CA . ARG A 1 199 ? 6.745 2.581 -1.927 1.00 86.50 199 ARG A CA 1
ATOM 1516 C C . ARG A 1 199 ? 7.951 2.922 -1.041 1.00 86.50 199 ARG A C 1
ATOM 1518 O O . ARG A 1 199 ? 7.829 3.784 -0.175 1.00 86.50 199 ARG A O 1
ATOM 1525 N N . ASP A 1 200 ? 9.077 2.250 -1.269 1.00 86.62 200 ASP A N 1
ATOM 1526 C CA . ASP A 1 200 ? 10.278 2.341 -0.439 1.00 86.62 200 ASP A CA 1
ATOM 1527 C C . ASP A 1 200 ? 11.408 3.135 -1.126 1.00 86.62 200 ASP A C 1
ATOM 1529 O O . ASP A 1 200 ? 12.503 3.227 -0.578 1.00 86.62 200 ASP A O 1
ATOM 1533 N N . SER A 1 201 ? 11.157 3.702 -2.314 1.00 89.94 201 SER A N 1
ATOM 1534 C CA . SER A 1 201 ? 12.139 4.457 -3.096 1.00 89.94 201 SER A CA 1
ATOM 1535 C C . SER A 1 201 ? 11.500 5.675 -3.756 1.00 89.94 201 SER A C 1
ATOM 1537 O O . SER A 1 201 ? 10.391 5.611 -4.281 1.00 89.94 201 SER A O 1
ATOM 1539 N N . ASP A 1 202 ? 12.218 6.793 -3.764 1.00 88.19 202 ASP A N 1
ATOM 1540 C CA . ASP A 1 202 ? 11.869 7.992 -4.528 1.00 88.19 202 ASP A CA 1
ATOM 1541 C C . ASP A 1 202 ? 12.479 7.996 -5.944 1.00 88.19 202 ASP A C 1
ATOM 1543 O O . ASP A 1 202 ? 12.216 8.905 -6.734 1.00 88.19 202 ASP A O 1
ATOM 1547 N N . ALA A 1 203 ? 13.266 6.970 -6.277 1.00 90.06 203 ALA A N 1
ATOM 1548 C CA . ALA A 1 203 ? 14.008 6.874 -7.529 1.00 90.06 203 ALA A CA 1
ATOM 1549 C C . ALA A 1 203 ? 13.651 5.637 -8.366 1.00 90.06 203 ALA A C 1
ATOM 1551 O O . ALA A 1 203 ? 13.888 5.639 -9.569 1.00 90.06 203 ALA A O 1
ATOM 1552 N N . GLU A 1 204 ? 13.079 4.596 -7.761 1.00 93.12 204 GLU A N 1
ATOM 1553 C CA . GLU A 1 204 ? 12.801 3.322 -8.429 1.00 93.12 204 GLU A CA 1
ATOM 1554 C C . GLU A 1 204 ? 11.331 3.221 -8.838 1.00 93.12 204 GLU A C 1
ATOM 1556 O O . GLU A 1 204 ? 10.430 3.485 -8.039 1.00 93.12 204 GLU A O 1
ATOM 1561 N N . LEU A 1 205 ? 11.068 2.817 -10.080 1.00 94.50 205 LEU A N 1
ATOM 1562 C CA . LEU A 1 205 ? 9.712 2.576 -10.568 1.00 94.50 205 LEU A CA 1
ATOM 1563 C C . LEU A 1 205 ? 9.196 1.203 -10.137 1.00 94.50 205 LEU A C 1
ATOM 1565 O O . LEU A 1 205 ? 9.912 0.210 -10.180 1.00 94.50 205 LEU A O 1
ATOM 1569 N N . SER A 1 206 ? 7.916 1.135 -9.771 1.00 95.88 206 SER A N 1
ATOM 1570 C CA . SER A 1 206 ? 7.234 -0.150 -9.586 1.00 95.88 206 SER A CA 1
ATOM 1571 C C . SER A 1 206 ? 7.006 -0.833 -10.936 1.00 95.88 206 SER A C 1
ATOM 1573 O O . SER A 1 206 ? 6.746 -0.145 -11.922 1.00 95.88 206 SER A O 1
ATOM 1575 N N . ASN A 1 207 ? 6.973 -2.171 -10.986 1.00 97.69 207 ASN A N 1
ATOM 1576 C CA . ASN A 1 207 ? 6.587 -2.904 -12.200 1.00 97.69 207 ASN A CA 1
ATOM 1577 C C . ASN A 1 207 ? 5.158 -2.575 -12.688 1.00 97.69 207 ASN A C 1
ATOM 1579 O O . ASN A 1 207 ? 4.874 -2.660 -13.887 1.00 97.69 207 ASN A O 1
ATOM 1583 N N . HIS A 1 208 ? 4.290 -2.032 -11.822 1.00 98.06 208 HIS A N 1
ATOM 1584 C CA . HIS A 1 208 ? 3.030 -1.412 -12.250 1.00 98.06 208 HIS A CA 1
ATOM 1585 C C . HIS A 1 208 ? 3.231 -0.242 -13.221 1.00 98.06 208 HIS A C 1
ATOM 1587 O O . HIS A 1 208 ? 2.402 -0.051 -14.106 1.00 98.06 208 HIS A O 1
ATOM 1593 N N . ALA A 1 209 ? 4.316 0.529 -13.112 1.00 97.69 209 ALA A N 1
ATOM 1594 C CA . ALA A 1 209 ? 4.607 1.645 -14.014 1.00 97.69 209 ALA A CA 1
ATOM 1595 C C . ALA A 1 209 ? 5.004 1.188 -15.426 1.00 97.69 209 ALA A C 1
ATOM 1597 O O . ALA A 1 209 ? 4.989 1.990 -16.357 1.00 97.69 209 ALA A O 1
ATOM 1598 N N . TYR A 1 210 ? 5.309 -0.098 -15.594 1.00 98.25 210 TYR A N 1
ATOM 1599 C CA . TYR A 1 210 ? 5.591 -0.720 -16.883 1.00 98.25 210 TYR A CA 1
ATOM 1600 C C . TYR A 1 210 ? 4.379 -1.472 -17.445 1.00 98.25 210 TYR A C 1
ATOM 1602 O O . TYR A 1 210 ? 4.430 -1.948 -18.573 1.00 98.25 210 TYR A O 1
ATOM 1610 N N . GLY A 1 211 ? 3.288 -1.592 -16.673 1.00 98.31 211 GLY A N 1
ATOM 1611 C CA . GLY A 1 211 ? 2.179 -2.497 -16.986 1.00 98.31 211 GLY A CA 1
ATOM 1612 C C . GLY A 1 211 ? 2.566 -3.974 -16.861 1.00 98.31 211 GLY A C 1
ATOM 1613 O O . GLY A 1 211 ? 1.943 -4.814 -17.503 1.00 98.31 211 GLY A O 1
ATOM 1614 N N . LEU A 1 212 ? 3.606 -4.277 -16.076 1.00 98.56 212 LEU A N 1
ATOM 1615 C CA . LEU A 1 212 ? 4.180 -5.612 -15.892 1.00 98.56 212 LEU A CA 1
ATOM 1616 C C . LEU A 1 212 ? 3.905 -6.194 -14.499 1.00 98.56 212 LEU A C 1
ATOM 1618 O O . LEU A 1 212 ? 4.595 -7.112 -14.065 1.00 98.56 212 LEU A O 1
ATOM 1622 N N . ALA A 1 213 ? 2.907 -5.668 -13.796 1.00 98.44 213 ALA A N 1
ATOM 1623 C CA . ALA A 1 213 ? 2.459 -6.216 -12.528 1.00 98.44 213 ALA A CA 1
ATOM 1624 C C . ALA A 1 213 ? 0.943 -6.132 -12.383 1.00 98.44 213 ALA A C 1
ATOM 1626 O O . ALA A 1 213 ? 0.311 -5.245 -12.966 1.00 98.44 213 ALA A O 1
ATOM 1627 N N . ILE A 1 214 ? 0.394 -7.033 -11.570 1.00 98.62 214 ILE A N 1
ATOM 1628 C CA . ILE A 1 214 ? -0.982 -6.988 -11.087 1.00 98.62 214 ILE A CA 1
ATOM 1629 C C . ILE A 1 214 ? -1.033 -7.059 -9.564 1.00 98.62 214 ILE A C 1
ATOM 1631 O O . ILE A 1 214 ? -0.260 -7.792 -8.953 1.00 98.62 214 ILE A O 1
ATOM 1635 N N . ASP A 1 215 ? -1.999 -6.348 -8.990 1.00 98.44 215 ASP A N 1
ATOM 1636 C CA . ASP A 1 215 ? -2.431 -6.497 -7.603 1.00 98.44 215 ASP A CA 1
ATOM 1637 C C . ASP A 1 215 ? -3.838 -7.112 -7.593 1.00 98.44 215 ASP A C 1
ATOM 1639 O O . ASP A 1 215 ? -4.754 -6.583 -8.234 1.00 98.44 215 ASP A O 1
ATOM 1643 N N . ILE A 1 216 ? -4.013 -8.217 -6.864 1.00 98.38 216 ILE A N 1
ATOM 1644 C CA . ILE A 1 216 ? -5.286 -8.937 -6.717 1.00 98.38 216 ILE A CA 1
ATOM 1645 C C . ILE A 1 216 ? -5.851 -8.721 -5.308 1.00 98.38 216 ILE A C 1
ATOM 1647 O O . ILE A 1 216 ? -5.210 -9.063 -4.312 1.00 98.38 216 ILE A O 1
ATOM 1651 N N . ASP A 1 217 ? -7.069 -8.180 -5.226 1.00 96.94 217 ASP A N 1
ATOM 1652 C CA . ASP A 1 217 ? -7.837 -8.011 -3.982 1.00 96.94 217 ASP A CA 1
ATOM 1653 C C . ASP A 1 217 ? -7.021 -7.393 -2.828 1.00 96.94 217 ASP A C 1
ATOM 1655 O O . ASP A 1 217 ? -6.876 -7.968 -1.749 1.00 96.94 217 ASP A O 1
ATOM 1659 N N . SER A 1 218 ? -6.466 -6.198 -3.055 1.00 94.56 218 SER A N 1
ATOM 1660 C CA . SER A 1 218 ? -5.501 -5.545 -2.147 1.00 94.56 218 SER A CA 1
ATOM 1661 C C . SER A 1 218 ? -5.923 -5.423 -0.674 1.00 94.56 218 SER A C 1
ATOM 1663 O O . SER A 1 218 ? -5.067 -5.361 0.207 1.00 94.56 218 SER A O 1
ATOM 1665 N N . SER A 1 219 ? -7.224 -5.393 -0.379 1.00 92.12 219 SER A N 1
ATOM 1666 C CA . SER A 1 219 ? -7.729 -5.329 0.994 1.00 92.12 219 SER A CA 1
ATOM 1667 C C . SER A 1 219 ? -7.647 -6.675 1.726 1.00 92.12 219 SER A C 1
ATOM 1669 O O . SER A 1 219 ? -7.496 -6.698 2.947 1.00 92.12 219 SER A O 1
ATOM 1671 N N . ARG A 1 220 ? -7.663 -7.790 0.983 1.00 94.75 220 ARG A N 1
ATOM 1672 C CA . ARG A 1 220 ? -7.544 -9.173 1.482 1.00 94.75 220 ARG A CA 1
ATOM 1673 C C . ARG A 1 220 ? -6.139 -9.745 1.360 1.00 94.75 220 ARG A C 1
ATOM 1675 O O . ARG A 1 220 ? -5.862 -10.790 1.937 1.00 94.75 220 ARG A O 1
ATOM 1682 N N . ASN A 1 221 ? -5.271 -9.082 0.601 1.00 96.19 221 ASN A N 1
ATOM 1683 C CA . ASN A 1 221 ? -3.883 -9.481 0.376 1.00 96.19 221 ASN A CA 1
ATOM 1684 C C . ASN A 1 221 ? -2.935 -8.276 0.563 1.00 96.19 221 ASN A C 1
ATOM 1686 O O . ASN A 1 221 ? -2.233 -7.888 -0.372 1.00 96.19 221 ASN A O 1
ATOM 1690 N N . PRO A 1 222 ? -2.939 -7.628 1.743 1.00 95.62 222 PRO A N 1
ATOM 1691 C CA . PRO A 1 222 ? -2.320 -6.322 1.932 1.00 95.62 222 PRO A CA 1
ATOM 1692 C C . PRO A 1 222 ? -0.794 -6.340 1.780 1.00 95.62 222 PRO A C 1
ATOM 1694 O O . PRO A 1 222 ? -0.113 -7.295 2.157 1.00 95.62 222 PRO A O 1
ATOM 1697 N N . TYR A 1 223 ? -0.245 -5.204 1.340 1.00 95.25 223 TYR A N 1
ATOM 1698 C CA . TYR A 1 223 ? 1.185 -4.913 1.437 1.00 95.25 223 TYR A CA 1
ATOM 1699 C C . TYR A 1 223 ? 1.597 -4.615 2.886 1.00 95.25 223 TYR A C 1
ATOM 1701 O O . TYR A 1 223 ? 1.290 -3.548 3.438 1.00 95.25 223 TYR A O 1
ATOM 1709 N N . ILE A 1 224 ? 2.349 -5.533 3.488 1.00 95.19 224 ILE A N 1
ATOM 1710 C CA . ILE A 1 224 ? 2.837 -5.471 4.867 1.00 95.19 224 ILE A CA 1
ATOM 1711 C C . ILE A 1 224 ? 4.329 -5.120 4.852 1.00 95.19 224 ILE A C 1
ATOM 1713 O O . ILE A 1 224 ? 5.188 -5.963 4.593 1.00 95.19 224 ILE A O 1
ATOM 1717 N N . ALA A 1 225 ? 4.635 -3.854 5.149 1.00 94.00 225 ALA A N 1
ATOM 1718 C CA . ALA A 1 225 ? 6.015 -3.350 5.220 1.00 94.00 225 ALA A CA 1
ATOM 1719 C C . ALA A 1 225 ? 6.294 -2.415 6.408 1.00 94.00 225 ALA A C 1
ATOM 1721 O O . ALA A 1 225 ? 7.445 -2.150 6.741 1.00 94.00 225 ALA A O 1
ATOM 1722 N N . LYS A 1 226 ? 5.257 -1.875 7.062 1.00 95.19 226 LYS A N 1
ATOM 1723 C CA . LYS A 1 226 ? 5.449 -0.994 8.222 1.00 95.19 226 LYS A CA 1
ATOM 1724 C C . LYS A 1 226 ? 5.844 -1.836 9.434 1.00 95.19 226 LYS A C 1
ATOM 1726 O O . LYS A 1 226 ? 5.069 -2.701 9.834 1.00 95.19 226 LYS A O 1
ATOM 1731 N N . GLN A 1 227 ? 6.974 -1.518 10.070 1.00 96.38 227 GLN A N 1
ATOM 1732 C CA . GLN A 1 227 ? 7.472 -2.278 11.225 1.00 96.38 227 GLN A CA 1
ATOM 1733 C C . GLN A 1 227 ? 6.455 -2.371 12.369 1.00 96.38 227 GLN A C 1
ATOM 1735 O O . GLN A 1 227 ? 6.322 -3.428 12.969 1.00 96.38 227 GLN A O 1
ATOM 1740 N N . ALA A 1 228 ? 5.704 -1.297 12.639 1.00 97.06 228 ALA A N 1
ATOM 1741 C CA . ALA A 1 228 ? 4.643 -1.325 13.644 1.00 97.06 228 ALA A CA 1
ATOM 1742 C C . ALA A 1 228 ? 3.592 -2.403 13.326 1.00 97.06 228 ALA A C 1
ATOM 1744 O O . ALA A 1 228 ? 3.310 -3.234 14.173 1.00 97.06 228 ALA A O 1
ATOM 1745 N N . VAL A 1 229 ? 3.106 -2.473 12.080 1.00 97.31 229 VAL A N 1
ATOM 1746 C CA . VAL A 1 229 ? 2.150 -3.511 11.648 1.00 97.31 229 VAL A CA 1
ATOM 1747 C C . VAL A 1 229 ? 2.770 -4.903 11.758 1.00 97.31 229 VAL A C 1
ATOM 1749 O O . VAL A 1 229 ? 2.140 -5.808 12.287 1.00 97.31 229 VAL A O 1
ATOM 1752 N N . ILE A 1 230 ? 4.017 -5.068 11.302 1.00 97.56 230 ILE A N 1
ATOM 1753 C CA . ILE A 1 230 ? 4.744 -6.344 11.383 1.00 97.56 230 ILE A CA 1
ATOM 1754 C C . ILE A 1 230 ? 4.842 -6.827 12.834 1.00 97.56 230 ILE A C 1
ATOM 1756 O O . ILE A 1 230 ? 4.610 -8.004 13.087 1.00 97.56 230 ILE A O 1
ATOM 1760 N N . ASN A 1 231 ? 5.150 -5.938 13.782 1.00 97.94 231 ASN A N 1
ATOM 1761 C CA . ASN A 1 231 ? 5.248 -6.287 15.199 1.00 97.94 231 ASN A CA 1
ATOM 1762 C C . ASN A 1 231 ? 3.917 -6.818 15.741 1.00 97.94 231 ASN A C 1
ATOM 1764 O O . ASN A 1 231 ? 3.907 -7.867 16.382 1.00 97.94 231 ASN A O 1
ATOM 1768 N N . GLU A 1 232 ? 2.807 -6.136 15.446 1.00 98.31 232 GLU A N 1
ATOM 1769 C CA . GLU A 1 232 ? 1.485 -6.570 15.902 1.00 98.31 232 GLU A CA 1
ATOM 1770 C C . GLU A 1 232 ? 1.079 -7.911 15.275 1.00 98.31 232 GLU A C 1
ATOM 1772 O O . GLU A 1 232 ? 0.630 -8.820 15.971 1.00 98.31 232 GLU A O 1
ATOM 1777 N N . LEU A 1 233 ? 1.293 -8.078 13.965 1.00 98.19 233 LEU A N 1
ATOM 1778 C CA . LEU A 1 233 ? 0.985 -9.333 13.278 1.00 98.19 233 LEU A CA 1
ATOM 1779 C C . LEU A 1 233 ? 1.836 -10.492 13.811 1.00 98.19 233 LEU A C 1
ATOM 1781 O O . LEU A 1 233 ? 1.299 -11.559 14.102 1.00 98.19 233 LEU A O 1
ATOM 1785 N N . ASN A 1 234 ? 3.141 -10.275 13.999 1.00 98.31 234 ASN A N 1
ATOM 1786 C CA . ASN A 1 234 ? 4.053 -11.263 14.575 1.00 98.31 234 ASN A CA 1
ATOM 1787 C C . ASN A 1 234 ? 3.678 -11.621 16.015 1.00 98.31 234 ASN A C 1
ATOM 1789 O O . ASN A 1 234 ? 3.846 -12.772 16.407 1.00 98.31 234 ASN A O 1
ATOM 1793 N N . TRP A 1 235 ? 3.153 -10.675 16.801 1.00 98.31 235 TRP A N 1
ATOM 1794 C CA . TRP A 1 235 ? 2.636 -10.987 18.130 1.00 98.31 235 TRP A CA 1
ATOM 1795 C C . TRP A 1 235 ? 1.452 -11.954 18.036 1.00 98.31 235 TRP A C 1
ATOM 1797 O O . TRP A 1 235 ? 1.443 -12.956 18.750 1.00 98.31 235 TRP A O 1
ATOM 1807 N N . VAL A 1 236 ? 0.500 -11.732 17.122 1.00 98.44 236 VAL A N 1
ATOM 1808 C CA . VAL A 1 236 ? -0.667 -12.621 16.939 1.00 98.44 236 VAL A CA 1
ATOM 1809 C C . VAL A 1 236 ? -0.258 -14.040 16.522 1.00 98.44 236 VAL A C 1
ATOM 1811 O O . VAL A 1 236 ? -0.858 -15.010 16.987 1.00 98.44 236 VAL A O 1
ATOM 1814 N N . VAL A 1 237 ? 0.782 -14.174 15.693 1.00 98.31 237 VAL A N 1
ATOM 1815 C CA . VAL A 1 237 ? 1.250 -15.466 15.147 1.00 98.31 237 VAL A CA 1
ATOM 1816 C C . VAL A 1 237 ? 2.518 -16.005 15.818 1.00 98.31 237 VAL A C 1
ATOM 1818 O O . VAL A 1 237 ? 3.198 -16.871 15.266 1.00 98.31 237 VAL A O 1
ATOM 1821 N N . ARG A 1 238 ? 2.860 -15.504 17.011 1.00 97.56 238 ARG A N 1
ATOM 1822 C CA . ARG A 1 238 ? 4.115 -15.817 17.724 1.00 97.56 238 ARG A CA 1
ATOM 1823 C C . ARG A 1 238 ? 4.337 -17.305 18.009 1.00 97.56 238 ARG A C 1
ATOM 1825 O O . ARG A 1 238 ? 5.466 -17.720 18.249 1.00 97.56 238 ARG A O 1
ATOM 1832 N N . ASP A 1 239 ? 3.276 -18.106 17.980 1.00 97.69 239 ASP A N 1
ATOM 1833 C CA . ASP A 1 239 ? 3.295 -19.558 18.156 1.00 97.69 239 ASP A CA 1
ATOM 1834 C C . ASP A 1 239 ? 3.539 -20.348 16.855 1.00 97.69 239 ASP A C 1
ATOM 1836 O O . ASP A 1 239 ? 3.789 -21.550 16.919 1.00 97.69 239 ASP A O 1
ATOM 1840 N N . LEU A 1 240 ? 3.529 -19.698 15.684 1.00 96.44 240 LEU A N 1
ATOM 1841 C CA . LEU A 1 240 ? 3.681 -20.344 14.371 1.00 96.44 240 LEU A CA 1
ATOM 1842 C C . LEU A 1 240 ? 5.111 -20.316 13.805 1.00 96.44 240 LEU A C 1
ATOM 1844 O O . LEU A 1 240 ? 5.323 -20.756 12.676 1.00 96.44 240 LEU A O 1
ATOM 1848 N N . ASN A 1 241 ? 6.095 -19.798 14.554 1.00 94.81 241 ASN A N 1
ATOM 1849 C CA . ASN A 1 241 ? 7.463 -19.568 14.057 1.00 94.81 241 ASN A CA 1
ATOM 1850 C C . ASN A 1 241 ? 7.474 -18.841 12.690 1.00 94.81 241 ASN A C 1
ATOM 1852 O O . ASN A 1 241 ? 8.228 -19.183 11.776 1.00 94.81 241 ASN A O 1
ATOM 1856 N N . PHE A 1 242 ? 6.588 -17.856 12.543 1.00 95.75 242 PHE A N 1
ATOM 1857 C CA . PHE A 1 242 ? 6.396 -17.071 11.330 1.00 95.75 242 PHE A CA 1
ATOM 1858 C C . PHE A 1 242 ? 6.731 -15.602 11.604 1.00 95.75 242 PHE A C 1
ATOM 1860 O O . PHE A 1 242 ? 6.421 -15.085 12.675 1.00 95.75 242 PHE A O 1
ATOM 1867 N N . ASP A 1 243 ? 7.360 -14.928 10.638 1.00 96.38 243 ASP A N 1
ATOM 1868 C CA . ASP A 1 243 ? 7.745 -13.520 10.753 1.00 96.38 243 ASP A CA 1
ATOM 1869 C C . ASP A 1 243 ? 7.425 -12.764 9.453 1.00 96.38 243 ASP A C 1
ATOM 1871 O O . ASP A 1 243 ? 8.061 -12.983 8.417 1.00 96.38 243 ASP A O 1
ATOM 1875 N N . PHE A 1 244 ? 6.455 -11.847 9.512 1.00 95.81 244 PHE A N 1
ATOM 1876 C CA . PHE A 1 244 ? 6.033 -11.019 8.376 1.00 95.81 244 PHE A CA 1
ATOM 1877 C C . PHE A 1 244 ? 7.145 -10.092 7.854 1.00 95.81 244 PHE A C 1
ATOM 1879 O O . PHE A 1 244 ? 7.102 -9.678 6.696 1.00 95.81 244 PHE A O 1
ATOM 1886 N N . GLY A 1 245 ? 8.155 -9.779 8.670 1.00 95.00 245 GLY A N 1
ATOM 1887 C CA . GLY A 1 245 ? 9.290 -8.930 8.300 1.00 95.00 245 GLY A CA 1
ATOM 1888 C C . GLY A 1 245 ? 10.492 -9.686 7.731 1.00 95.00 245 GLY A C 1
ATOM 1889 O O . GLY A 1 245 ? 11.494 -9.057 7.390 1.00 95.00 245 GLY A O 1
ATOM 1890 N N . LYS A 1 246 ? 10.432 -11.021 7.627 1.00 94.31 246 LYS A N 1
ATOM 1891 C CA . LYS A 1 246 ? 11.549 -11.848 7.142 1.00 94.31 246 LYS A CA 1
ATOM 1892 C C . LYS A 1 246 ? 11.204 -12.623 5.879 1.00 94.31 246 LYS A C 1
ATOM 1894 O O . LYS A 1 246 ? 10.043 -12.829 5.525 1.00 94.31 246 LYS A O 1
ATOM 1899 N N . ALA A 1 247 ? 12.244 -13.081 5.190 1.00 91.25 247 ALA A N 1
ATOM 1900 C CA . ALA A 1 247 ? 12.109 -14.028 4.100 1.00 91.25 247 ALA A CA 1
ATOM 1901 C C . ALA A 1 247 ? 11.635 -15.360 4.690 1.00 91.25 247 ALA A C 1
ATOM 1903 O O . ALA A 1 247 ? 12.291 -15.900 5.580 1.00 91.25 247 ALA A O 1
ATOM 1904 N N . ILE A 1 248 ? 10.517 -15.890 4.195 1.00 87.38 248 ILE A N 1
ATOM 1905 C CA . ILE A 1 248 ? 9.982 -17.172 4.676 1.00 87.38 248 ILE A CA 1
ATOM 1906 C C . ILE A 1 248 ? 10.863 -18.329 4.188 1.00 87.38 248 ILE A C 1
ATOM 1908 O O . ILE A 1 248 ? 11.107 -19.284 4.922 1.00 87.38 248 ILE A O 1
ATOM 1912 N N . GLU A 1 249 ? 11.382 -18.210 2.964 1.00 85.75 249 GLU A N 1
ATOM 1913 C CA . GLU A 1 249 ? 12.364 -19.118 2.376 1.00 85.75 249 GLU A CA 1
ATOM 1914 C C . GLU A 1 249 ? 13.333 -18.293 1.500 1.00 85.75 249 GLU A C 1
ATOM 1916 O O . GLU A 1 249 ? 13.040 -17.985 0.345 1.00 85.75 249 GLU A O 1
ATOM 1921 N N . PRO A 1 250 ? 14.488 -17.860 2.036 1.00 80.25 250 PRO A N 1
ATOM 1922 C CA . PRO A 1 250 ? 15.396 -16.940 1.339 1.00 80.25 250 PRO A CA 1
ATOM 1923 C C . PRO A 1 250 ? 16.080 -17.540 0.101 1.00 80.25 250 PRO A C 1
ATOM 1925 O O . PRO A 1 250 ? 16.692 -16.797 -0.665 1.00 80.25 250 PRO A O 1
ATOM 1928 N N . SER A 1 251 ? 15.999 -18.860 -0.079 1.00 81.81 251 SER A N 1
ATOM 1929 C CA . SER A 1 251 ? 16.631 -19.615 -1.161 1.00 81.81 251 SER A CA 1
ATOM 1930 C C . SER A 1 251 ? 15.648 -20.122 -2.222 1.00 81.81 251 SER A C 1
ATOM 1932 O O . SER A 1 251 ? 16.027 -20.998 -2.996 1.00 81.81 251 SER A O 1
ATOM 1934 N N . ILE A 1 252 ? 14.398 -19.635 -2.261 1.00 79.88 252 ILE A N 1
ATOM 1935 C CA . ILE A 1 252 ? 13.447 -20.058 -3.301 1.00 79.88 252 ILE A CA 1
ATOM 1936 C C . ILE A 1 252 ? 13.959 -19.616 -4.673 1.00 79.88 252 ILE A C 1
ATOM 1938 O O . ILE A 1 252 ? 14.150 -18.424 -4.919 1.00 79.88 252 ILE A O 1
ATOM 1942 N N . SER A 1 253 ? 14.132 -20.579 -5.578 1.00 79.38 253 SER A N 1
ATOM 1943 C CA . SER A 1 253 ? 14.286 -20.317 -7.006 1.00 79.38 253 SER A CA 1
ATOM 1944 C C . SER A 1 253 ? 12.927 -20.039 -7.644 1.00 79.38 253 SER A C 1
ATOM 1946 O O . SER A 1 253 ? 11.947 -20.731 -7.369 1.00 79.38 253 SER A O 1
ATOM 1948 N N . TRP A 1 254 ? 12.869 -19.051 -8.534 1.00 79.00 254 TRP A N 1
ATOM 1949 C CA . TRP A 1 254 ? 11.689 -18.800 -9.360 1.00 79.00 254 TRP A CA 1
ATOM 1950 C C . TRP A 1 254 ? 11.359 -20.036 -10.216 1.00 79.00 254 TRP A C 1
ATOM 1952 O O . TRP A 1 254 ? 12.271 -20.654 -10.763 1.00 79.00 254 TRP A O 1
ATOM 1962 N N . GLY A 1 255 ? 10.078 -20.403 -10.311 1.00 81.94 255 GLY A N 1
ATOM 1963 C CA . GLY A 1 255 ? 9.610 -21.598 -11.024 1.00 81.94 255 GLY A CA 1
ATOM 1964 C C . GLY A 1 255 ? 9.516 -22.870 -10.169 1.00 81.94 255 GLY A C 1
ATOM 1965 O O . GLY A 1 255 ? 9.097 -23.907 -10.678 1.00 81.94 255 GLY A O 1
ATOM 1966 N N . ASP A 1 256 ? 9.891 -22.833 -8.883 1.00 90.56 256 ASP A N 1
ATOM 1967 C CA . ASP A 1 256 ? 9.742 -23.980 -7.976 1.00 90.56 256 ASP A CA 1
ATOM 1968 C C . ASP A 1 256 ? 8.346 -24.003 -7.324 1.00 90.56 256 ASP A C 1
ATOM 1970 O O . ASP A 1 256 ? 8.103 -23.396 -6.276 1.00 90.56 256 ASP A O 1
ATOM 1974 N N . ALA A 1 257 ? 7.427 -24.761 -7.927 1.00 91.88 257 ALA A N 1
ATOM 1975 C CA . ALA A 1 257 ? 6.066 -24.945 -7.420 1.00 91.88 257 ALA A CA 1
ATOM 1976 C C . ALA A 1 257 ? 6.015 -25.521 -5.990 1.00 91.88 257 ALA A C 1
ATOM 1978 O O . ALA A 1 257 ? 5.134 -25.157 -5.205 1.00 91.88 257 ALA A O 1
ATOM 1979 N N . ALA A 1 258 ? 6.964 -26.386 -5.609 1.00 93.31 258 ALA A N 1
ATOM 1980 C CA . ALA A 1 258 ? 7.003 -26.953 -4.262 1.00 93.31 258 ALA A CA 1
ATOM 1981 C C . ALA A 1 258 ? 7.399 -25.889 -3.231 1.00 93.31 258 ALA A C 1
ATOM 1983 O O . ALA A 1 258 ? 6.869 -25.866 -2.119 1.00 93.31 258 ALA A O 1
ATOM 1984 N N . ALA A 1 259 ? 8.303 -24.984 -3.600 1.00 92.00 259 ALA A N 1
ATOM 1985 C CA . ALA A 1 259 ? 8.641 -23.834 -2.776 1.00 92.00 259 ALA A CA 1
ATOM 1986 C C . ALA A 1 259 ? 7.480 -22.843 -2.631 1.00 92.00 259 ALA A C 1
ATOM 1988 O O . ALA A 1 259 ? 7.202 -22.399 -1.517 1.00 92.00 259 ALA A O 1
ATOM 1989 N N . VAL A 1 260 ? 6.762 -22.545 -3.719 1.00 93.81 260 VAL A N 1
ATOM 1990 C CA . VAL A 1 260 ? 5.545 -21.714 -3.668 1.00 93.81 260 VAL A CA 1
ATOM 1991 C C . VAL A 1 260 ? 4.490 -22.340 -2.756 1.00 93.81 260 VAL A C 1
ATOM 1993 O O . VAL A 1 260 ? 3.885 -21.628 -1.959 1.00 93.81 260 VAL A O 1
ATOM 1996 N N . THR A 1 261 ? 4.330 -23.664 -2.803 1.00 95.62 261 THR A N 1
ATOM 1997 C CA . THR A 1 261 ? 3.395 -24.396 -1.936 1.00 95.62 261 THR A CA 1
ATOM 1998 C C . THR A 1 261 ? 3.737 -24.224 -0.459 1.00 95.62 261 THR A C 1
ATOM 2000 O O . THR A 1 261 ? 2.912 -23.730 0.304 1.00 95.62 261 THR A O 1
ATOM 2003 N N . ARG A 1 262 ? 4.977 -24.524 -0.051 1.00 94.75 262 ARG A N 1
ATOM 2004 C CA . ARG A 1 262 ? 5.401 -24.364 1.355 1.00 94.75 262 ARG A CA 1
ATOM 2005 C C . ARG A 1 262 ? 5.304 -22.918 1.837 1.00 94.75 262 ARG A C 1
ATOM 2007 O O . ARG A 1 262 ? 4.965 -22.664 2.993 1.00 94.75 262 ARG A O 1
ATOM 2014 N N . LEU A 1 263 ? 5.643 -21.966 0.965 1.00 94.69 263 LEU A N 1
ATOM 2015 C CA . LEU A 1 263 ? 5.504 -20.541 1.240 1.00 94.69 263 LEU A CA 1
ATOM 2016 C C . LEU A 1 263 ? 4.040 -20.188 1.507 1.00 94.69 263 LEU A C 1
ATOM 2018 O O . LEU A 1 263 ? 3.738 -19.575 2.529 1.00 94.69 263 LEU A O 1
ATOM 2022 N N . HIS A 1 264 ? 3.146 -20.591 0.604 1.00 96.19 264 HIS A N 1
ATOM 2023 C CA . HIS A 1 264 ? 1.715 -20.333 0.706 1.00 96.19 264 HIS A CA 1
ATOM 2024 C C . HIS A 1 264 ? 1.130 -20.935 1.983 1.00 96.19 264 HIS A C 1
ATOM 2026 O O . HIS A 1 264 ? 0.517 -20.196 2.744 1.00 96.19 264 HIS A O 1
ATOM 2032 N N . GLU A 1 265 ? 1.411 -22.205 2.284 1.00 96.50 265 GLU A N 1
ATOM 2033 C CA . GLU A 1 265 ? 0.922 -22.894 3.486 1.00 96.50 265 GLU A CA 1
ATOM 2034 C C . GLU A 1 265 ? 1.307 -22.159 4.780 1.00 96.50 265 GLU A C 1
ATOM 2036 O O . GLU A 1 265 ? 0.469 -21.954 5.661 1.00 96.50 265 GLU A O 1
ATOM 2041 N N . LYS A 1 266 ? 2.562 -21.697 4.888 1.00 96.38 266 LYS A N 1
ATOM 2042 C CA . LYS A 1 266 ? 3.036 -20.926 6.051 1.00 96.38 266 LYS A CA 1
ATOM 2043 C C . LYS A 1 266 ? 2.300 -19.593 6.194 1.00 96.38 266 LYS A C 1
ATOM 2045 O O . LYS A 1 266 ? 1.907 -19.226 7.301 1.00 96.38 266 LYS A O 1
ATOM 2050 N N . VAL A 1 267 ? 2.116 -18.867 5.089 1.00 96.25 267 VAL A N 1
ATOM 2051 C CA . VAL A 1 267 ? 1.391 -17.586 5.094 1.00 96.25 267 VAL A CA 1
ATOM 2052 C C . VAL A 1 267 ? -0.095 -17.803 5.391 1.00 96.25 267 VAL A C 1
ATOM 2054 O O . VAL A 1 267 ? -0.675 -17.039 6.159 1.00 96.25 267 VAL A O 1
ATOM 2057 N N . ALA A 1 268 ? -0.709 -18.841 4.823 1.00 97.50 268 ALA A N 1
ATOM 2058 C CA . ALA A 1 268 ? -2.108 -19.189 5.041 1.00 97.50 268 ALA A CA 1
ATOM 2059 C C . ALA A 1 268 ? -2.367 -19.519 6.517 1.00 97.50 268 ALA A C 1
ATOM 2061 O O . ALA A 1 268 ? -3.273 -18.943 7.110 1.00 97.50 268 ALA A O 1
ATOM 2062 N N . ALA A 1 269 ? -1.506 -20.321 7.154 1.00 98.12 269 ALA A N 1
ATOM 2063 C CA . ALA A 1 269 ? -1.608 -20.610 8.585 1.00 98.12 269 ALA A CA 1
ATOM 2064 C C . ALA A 1 269 ? -1.525 -19.338 9.455 1.00 98.12 269 ALA A C 1
ATOM 2066 O O . ALA A 1 269 ? -2.307 -19.168 10.394 1.00 98.12 269 ALA A O 1
ATOM 2067 N N . ALA A 1 270 ? -0.613 -18.415 9.127 1.00 98.19 270 ALA A N 1
ATOM 2068 C CA . ALA A 1 270 ? -0.504 -17.122 9.805 1.00 98.19 270 ALA A CA 1
ATOM 2069 C C . ALA A 1 270 ? -1.749 -16.239 9.589 1.00 98.19 270 ALA A C 1
ATOM 2071 O O . ALA A 1 270 ? -2.251 -15.619 10.529 1.00 98.19 270 ALA A O 1
ATOM 2072 N N . SER A 1 271 ? -2.277 -16.217 8.364 1.00 98.19 271 SER A N 1
ATOM 2073 C CA . SER A 1 271 ? -3.508 -15.511 8.001 1.00 98.19 271 SER A CA 1
ATOM 2074 C C . SER A 1 271 ? -4.732 -16.061 8.742 1.00 98.19 271 SER A C 1
ATOM 2076 O O . SER A 1 271 ? -5.499 -15.286 9.312 1.00 98.19 271 SER A O 1
ATOM 2078 N N . ASP A 1 272 ? -4.887 -17.383 8.813 1.00 98.56 272 ASP A N 1
ATOM 2079 C CA . ASP A 1 272 ? -5.991 -18.044 9.516 1.00 98.56 272 ASP A CA 1
ATOM 2080 C C . ASP A 1 272 ? -5.937 -17.795 11.026 1.00 98.56 272 ASP A C 1
ATOM 2082 O O . ASP A 1 272 ? -6.965 -17.541 11.660 1.00 98.56 272 ASP A O 1
ATOM 2086 N N . LYS A 1 273 ? -4.733 -17.790 11.609 1.00 98.56 273 LYS A N 1
ATOM 2087 C CA . LYS A 1 273 ? -4.526 -17.427 13.015 1.00 98.56 273 LYS A CA 1
ATOM 2088 C C . LYS A 1 273 ? -4.947 -15.985 13.294 1.00 98.56 273 LYS A C 1
ATOM 2090 O O . LYS A 1 273 ? -5.667 -15.744 14.265 1.00 98.56 273 LYS A O 1
ATOM 2095 N N . LEU A 1 274 ? -4.546 -15.042 12.438 1.00 98.50 274 LEU A N 1
ATOM 2096 C CA . LEU A 1 274 ? -4.970 -13.644 12.540 1.00 98.50 274 LEU A CA 1
ATOM 2097 C C . LEU A 1 274 ? -6.487 -13.507 12.409 1.00 98.50 274 LEU A C 1
ATOM 2099 O O . LEU A 1 274 ? -7.111 -12.822 13.216 1.00 98.50 274 LEU A O 1
ATOM 2103 N N . LYS A 1 275 ? -7.083 -14.178 11.423 1.00 98.56 275 LYS A N 1
ATOM 2104 C CA . LYS A 1 275 ? -8.529 -14.196 11.205 1.00 98.56 275 LYS A CA 1
ATOM 2105 C C . LYS A 1 275 ? -9.270 -14.672 12.454 1.00 98.56 275 LYS A C 1
ATOM 2107 O O . LYS A 1 275 ? -10.173 -13.980 12.916 1.00 98.56 275 LYS A O 1
ATOM 2112 N N . ALA A 1 276 ? -8.867 -15.805 13.031 1.00 98.69 276 ALA A N 1
ATOM 2113 C CA . ALA A 1 276 ? -9.477 -16.346 14.245 1.00 98.69 276 ALA A CA 1
ATOM 2114 C C . ALA A 1 276 ? -9.346 -15.383 15.438 1.00 98.69 276 ALA A C 1
ATOM 2116 O O . ALA A 1 276 ? -10.314 -15.150 16.161 1.00 98.69 276 ALA A O 1
ATOM 2117 N N . TRP A 1 277 ? -8.171 -14.770 15.608 1.00 98.69 277 TRP A N 1
ATOM 2118 C CA . TRP A 1 277 ? -7.944 -13.759 16.641 1.00 98.69 277 TRP A CA 1
ATOM 2119 C C . TRP A 1 277 ? -8.854 -12.534 16.452 1.00 98.69 277 TRP A C 1
ATOM 2121 O O . TRP A 1 277 ? -9.542 -12.116 17.384 1.00 98.69 277 TRP A O 1
ATOM 2131 N N . LEU A 1 278 ? -8.956 -11.998 15.234 1.00 98.62 278 LEU A N 1
ATOM 2132 C CA . LEU A 1 278 ? -9.849 -10.876 14.936 1.00 98.62 278 LEU A CA 1
ATOM 2133 C C . LEU A 1 278 ? -11.321 -11.234 15.175 1.00 98.62 278 LEU A C 1
ATOM 2135 O O . LEU A 1 278 ? -12.048 -10.438 15.763 1.00 98.62 278 LEU A O 1
ATOM 2139 N N . GLN A 1 279 ? -11.765 -12.429 14.780 1.00 98.50 279 GLN A N 1
ATOM 2140 C CA . GLN A 1 279 ? -13.136 -12.891 15.030 1.00 98.50 279 GLN A CA 1
ATOM 2141 C C . GLN A 1 279 ? -13.479 -12.926 16.522 1.00 98.50 279 GLN A C 1
ATOM 2143 O O . GLN A 1 279 ? -14.613 -12.637 16.899 1.00 98.50 279 GLN A O 1
ATOM 2148 N N . GLN A 1 280 ? -12.501 -13.245 17.369 1.00 98.56 280 GLN A N 1
ATOM 2149 C CA . GLN A 1 280 ? -12.682 -13.295 18.813 1.00 98.56 280 GLN A CA 1
ATOM 2150 C C . GLN A 1 280 ? -12.712 -11.900 19.458 1.00 98.56 280 GLN A C 1
ATOM 2152 O O . GLN A 1 280 ? -13.553 -11.646 20.321 1.00 98.56 280 GLN A O 1
ATOM 2157 N N . TYR A 1 281 ? -11.809 -10.997 19.064 1.00 98.69 281 TYR A N 1
ATOM 2158 C CA . TYR A 1 281 ? -11.564 -9.755 19.812 1.00 98.69 281 TYR A CA 1
ATOM 2159 C C . TYR A 1 281 ? -12.126 -8.481 19.162 1.00 98.69 281 TYR A C 1
ATOM 2161 O O . TYR A 1 281 ? -12.363 -7.501 19.871 1.00 98.69 281 TYR A O 1
ATOM 2169 N N . LEU A 1 282 ? -12.395 -8.470 17.851 1.00 98.44 282 LEU A N 1
ATOM 2170 C CA . LEU A 1 282 ? -12.772 -7.247 17.130 1.00 98.44 282 LEU A CA 1
ATOM 2171 C C . LEU A 1 282 ? -14.135 -6.687 17.552 1.00 98.44 282 LEU A C 1
ATOM 2173 O O . LEU A 1 282 ? -14.271 -5.480 17.748 1.00 98.44 282 LEU A O 1
ATOM 2177 N N . ALA A 1 283 ? -15.148 -7.542 17.718 1.00 98.50 283 ALA A N 1
ATOM 2178 C CA . ALA A 1 283 ? -16.487 -7.085 18.089 1.00 98.50 283 ALA A CA 1
ATOM 2179 C C . ALA A 1 283 ? -16.548 -6.490 19.516 1.00 98.50 283 ALA A C 1
ATOM 2181 O O . ALA A 1 283 ? -17.036 -5.365 19.648 1.00 98.50 283 ALA A O 1
ATOM 2182 N N . PRO A 1 284 ? -16.013 -7.147 20.570 1.00 98.50 284 PRO A N 1
ATOM 2183 C CA . PRO A 1 284 ? -15.929 -6.544 21.904 1.00 98.50 284 PRO A CA 1
ATOM 2184 C C . PRO A 1 284 ? -15.130 -5.235 21.931 1.00 98.50 284 PRO A C 1
ATOM 2186 O O . PRO A 1 284 ? -15.563 -4.261 22.544 1.00 98.50 284 PRO A O 1
ATOM 2189 N N . TYR A 1 285 ? -13.999 -5.180 21.223 1.00 98.56 285 TYR A N 1
ATOM 2190 C CA . TYR A 1 285 ? -13.190 -3.967 21.108 1.00 98.56 285 TYR A CA 1
ATOM 2191 C C . TYR A 1 285 ? -13.974 -2.801 20.490 1.00 98.56 285 TYR A C 1
ATOM 2193 O O . TYR A 1 285 ? -14.001 -1.699 21.043 1.00 98.56 285 TYR A O 1
ATOM 2201 N N . ASN A 1 286 ? -14.677 -3.053 19.382 1.00 98.31 286 ASN A N 1
ATOM 2202 C CA . ASN A 1 286 ? -15.505 -2.043 18.726 1.00 98.31 286 ASN A CA 1
ATOM 2203 C C . ASN A 1 286 ? -16.674 -1.582 19.606 1.00 98.31 286 ASN A C 1
ATOM 2205 O O . ASN A 1 286 ? -17.024 -0.405 19.570 1.00 98.31 286 ASN A O 1
ATOM 2209 N N . ALA A 1 287 ? -17.241 -2.465 20.433 1.00 98.44 287 ALA A N 1
ATOM 2210 C CA . ALA A 1 287 ? -18.263 -2.077 21.401 1.00 98.44 287 ALA A CA 1
ATOM 2211 C C . ALA A 1 287 ? -17.716 -1.079 22.438 1.00 98.44 287 ALA A C 1
ATOM 2213 O O . ALA A 1 287 ? -18.374 -0.079 22.721 1.00 98.44 287 ALA A O 1
ATOM 2214 N N . PHE A 1 288 ? -16.498 -1.287 22.954 1.00 98.56 288 PHE A N 1
ATOM 2215 C CA . PHE A 1 288 ? -15.863 -0.319 23.856 1.00 98.56 288 PHE A CA 1
ATOM 2216 C C . PHE A 1 288 ? -15.525 1.002 23.160 1.00 98.56 288 PHE A C 1
ATOM 2218 O O . PHE A 1 288 ? -15.770 2.063 23.734 1.00 98.56 288 PHE A O 1
ATOM 2225 N N . LYS A 1 289 ? -15.021 0.968 21.918 1.00 98.12 289 LYS A N 1
ATOM 2226 C CA . LYS A 1 289 ? -14.806 2.192 21.124 1.00 98.12 289 LYS A CA 1
ATOM 2227 C C . LYS A 1 289 ? -16.096 2.989 20.957 1.00 98.12 289 LYS A C 1
ATOM 2229 O O . LYS A 1 289 ? -16.102 4.187 21.218 1.00 98.12 289 LYS A O 1
ATOM 2234 N N . HIS A 1 290 ? -17.186 2.318 20.594 1.00 98.19 290 HIS A N 1
ATOM 2235 C CA . HIS A 1 290 ? -18.490 2.951 20.438 1.00 98.19 290 HIS A CA 1
ATOM 2236 C C . HIS A 1 290 ? -18.985 3.577 21.748 1.00 98.19 290 HIS A C 1
ATOM 2238 O O . HIS A 1 290 ? -19.388 4.735 21.753 1.00 98.19 290 HIS A O 1
ATOM 2244 N N . GLN A 1 291 ? -18.873 2.864 22.876 1.00 98.38 291 GLN A N 1
ATOM 2245 C CA . GLN A 1 291 ? -19.221 3.407 24.197 1.00 98.38 291 GLN A CA 1
ATOM 2246 C C . GLN A 1 291 ? -18.417 4.670 24.535 1.00 98.38 291 GLN A C 1
ATOM 2248 O O . GLN A 1 291 ? -18.974 5.631 25.065 1.00 98.38 291 GLN A O 1
ATOM 2253 N N . ILE A 1 292 ? -17.116 4.687 24.220 1.00 98.25 292 ILE A N 1
ATOM 2254 C CA . ILE A 1 292 ? -16.263 5.867 24.409 1.00 98.25 292 ILE A CA 1
ATOM 2255 C C . ILE A 1 292 ? -16.744 7.018 23.519 1.00 98.25 292 ILE A C 1
ATOM 2257 O O . ILE A 1 292 ? -16.895 8.136 24.007 1.00 98.25 292 ILE A O 1
ATOM 2261 N N . GLU A 1 293 ? -17.003 6.762 22.236 1.00 98.31 293 GLU A N 1
ATOM 2262 C CA . GLU A 1 293 ? -17.459 7.774 21.279 1.00 98.31 293 GLU A CA 1
ATOM 2263 C C . GLU A 1 293 ? -18.814 8.381 21.679 1.00 98.31 293 GLU A C 1
ATOM 2265 O O . GLU A 1 293 ? -18.947 9.607 21.712 1.00 98.31 293 GLU A O 1
ATOM 2270 N N . GLU A 1 294 ? -19.796 7.556 22.049 1.00 98.38 294 GLU A N 1
ATOM 2271 C CA . GLU A 1 294 ? -21.109 8.001 22.533 1.00 98.38 294 GLU A CA 1
ATOM 2272 C C . GLU A 1 294 ? -20.991 8.824 23.820 1.00 98.38 294 GLU A C 1
ATOM 2274 O O . GLU A 1 294 ? -21.542 9.925 23.906 1.00 98.38 294 GLU A O 1
ATOM 2279 N N . ALA A 1 295 ? -20.222 8.344 24.803 1.00 98.12 295 ALA A N 1
ATOM 2280 C CA . ALA A 1 295 ? -20.022 9.058 26.062 1.00 98.12 295 ALA A CA 1
ATOM 2281 C C . ALA A 1 295 ? -19.295 10.397 25.849 1.00 98.12 295 ALA A C 1
ATOM 2283 O O . ALA A 1 295 ? -19.647 11.410 26.458 1.00 98.12 295 ALA A O 1
ATOM 2284 N N . GLN A 1 296 ? -18.323 10.453 24.934 1.00 98.50 296 GLN A N 1
ATOM 2285 C CA . GLN A 1 296 ? -17.648 11.697 24.557 1.00 98.50 296 GLN A CA 1
ATOM 2286 C C . GLN A 1 296 ? -18.578 12.679 23.837 1.00 98.50 296 GLN A C 1
ATOM 2288 O O . GLN A 1 296 ? -18.471 13.890 24.048 1.00 98.50 296 GLN A O 1
ATOM 2293 N N . GLN A 1 297 ? -19.492 12.196 22.994 1.00 98.38 297 GLN A N 1
ATOM 2294 C CA . GLN A 1 297 ? -20.515 13.042 22.376 1.00 98.38 297 GLN A CA 1
ATOM 2295 C C . GLN A 1 297 ? -21.492 13.586 23.426 1.00 98.38 297 GLN A C 1
ATOM 2297 O O . GLN A 1 297 ? -21.745 14.793 23.446 1.00 98.38 297 GLN A O 1
ATOM 2302 N N . ALA A 1 298 ? -21.958 12.740 24.348 1.00 98.19 298 ALA A N 1
ATOM 2303 C CA . ALA A 1 298 ? -22.816 13.150 25.458 1.00 98.19 298 ALA A CA 1
ATOM 2304 C C . ALA A 1 298 ? -22.139 14.213 26.338 1.00 98.19 298 ALA A C 1
ATOM 2306 O O . ALA A 1 298 ? -22.751 15.229 26.662 1.00 98.19 298 ALA A O 1
ATOM 2307 N N . LEU A 1 299 ? -20.850 14.043 26.656 1.00 98.44 299 LEU A N 1
ATOM 2308 C CA . LEU A 1 299 ? -20.072 15.022 27.423 1.00 98.44 299 LEU A CA 1
ATOM 2309 C C . LEU A 1 299 ? -20.023 16.403 26.757 1.00 98.44 299 LEU A C 1
ATOM 2311 O O . LEU A 1 299 ? -20.117 17.414 27.454 1.00 98.44 299 LEU A O 1
ATOM 2315 N N . LYS A 1 300 ? -19.906 16.467 25.423 1.00 98.31 300 LYS A N 1
ATOM 2316 C CA . LYS A 1 300 ? -19.904 17.743 24.685 1.00 98.31 300 LYS A CA 1
ATOM 2317 C C . LYS A 1 300 ? -21.239 18.477 24.811 1.00 98.31 300 LYS A C 1
ATOM 2319 O O . LYS A 1 300 ? -21.247 19.693 25.002 1.00 98.31 300 LYS A O 1
ATOM 2324 N N . GLU A 1 301 ? -22.356 17.758 24.722 1.00 98.44 301 GLU A N 1
ATOM 2325 C CA . GLU A 1 301 ? -23.684 18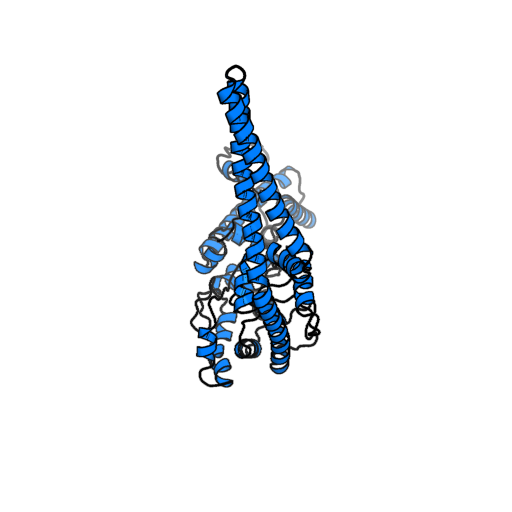.365 24.853 1.00 98.44 301 GLU A CA 1
ATOM 2326 C C . GLU A 1 301 ? -23.989 18.755 26.308 1.00 98.44 301 GLU A C 1
ATOM 2328 O O . GLU A 1 301 ? -24.457 19.865 26.562 1.00 98.44 301 GLU A O 1
ATOM 2333 N N . LEU A 1 302 ? -23.631 17.909 27.279 1.00 98.00 302 LEU A N 1
ATOM 2334 C CA . LEU A 1 302 ? -23.776 18.219 28.704 1.00 98.00 302 LEU A CA 1
ATOM 2335 C C . LEU A 1 302 ? -22.957 19.451 29.116 1.00 98.00 302 LEU A C 1
ATOM 2337 O O . LEU A 1 302 ? -23.442 20.276 29.888 1.00 98.00 302 LEU A O 1
ATOM 2341 N N . ASP A 1 303 ? -21.745 19.633 28.580 1.00 98.38 303 ASP A N 1
ATOM 2342 C CA . ASP A 1 303 ? -20.938 20.834 28.839 1.00 98.38 303 ASP A CA 1
ATOM 2343 C C . ASP A 1 303 ? -21.618 22.112 28.314 1.00 98.38 303 ASP A C 1
ATOM 2345 O O . ASP A 1 303 ? -21.638 23.149 28.986 1.00 98.38 303 ASP A O 1
ATOM 2349 N N . LYS A 1 304 ? -22.247 22.044 27.135 1.00 98.31 304 LYS A N 1
ATOM 2350 C CA . LYS A 1 304 ? -23.030 23.154 26.576 1.00 98.31 304 LYS A CA 1
ATOM 2351 C C . LYS A 1 304 ? -24.244 23.480 27.450 1.00 98.31 304 LYS A C 1
ATOM 2353 O O . LYS A 1 304 ? -24.461 24.653 27.765 1.00 98.31 304 LYS A O 1
ATOM 2358 N N . GLN A 1 305 ? -24.998 22.470 27.879 1.00 97.94 305 GLN A N 1
ATOM 2359 C CA . GLN A 1 305 ? -26.141 22.649 28.779 1.00 97.94 305 GLN A CA 1
ATOM 2360 C C . GLN A 1 305 ? -25.705 23.214 30.131 1.00 97.94 305 GLN A C 1
ATOM 2362 O O . GLN A 1 305 ? -26.332 24.135 30.649 1.00 97.94 305 GLN A O 1
ATOM 2367 N N . LEU A 1 306 ? -24.577 22.748 30.671 1.00 98.31 306 LEU A N 1
ATOM 2368 C CA . LEU A 1 306 ? -24.013 23.255 31.918 1.00 98.31 306 LEU A CA 1
ATOM 2369 C C . LEU A 1 306 ? -23.657 24.742 31.812 1.00 98.31 306 LEU A C 1
ATOM 2371 O O . LEU A 1 306 ? -23.932 25.507 32.737 1.00 98.31 306 LEU A O 1
ATOM 2375 N N . LYS A 1 307 ? -23.079 25.180 30.686 1.00 98.44 307 LYS A N 1
ATOM 2376 C CA . LYS A 1 307 ? -22.802 26.604 30.424 1.00 98.44 307 LYS A CA 1
ATOM 2377 C C . LYS A 1 307 ? -24.086 27.435 30.387 1.00 98.44 307 LYS A C 1
ATOM 2379 O O . LYS A 1 307 ? -24.132 28.503 30.995 1.00 98.44 307 LYS A O 1
ATOM 2384 N N . GLN A 1 308 ? -25.131 26.938 29.728 1.00 97.88 308 GLN A N 1
ATOM 2385 C CA . GLN A 1 308 ? -26.436 27.607 29.675 1.00 97.88 308 GLN A CA 1
ATOM 2386 C C . GLN A 1 308 ? -27.101 27.677 31.055 1.00 97.88 308 GLN A C 1
ATOM 2388 O O . GLN A 1 308 ? -27.564 28.743 31.457 1.00 97.88 308 GLN A O 1
ATOM 2393 N N . ALA A 1 309 ? -27.088 26.580 31.814 1.00 97.25 309 ALA A N 1
ATOM 2394 C CA . ALA A 1 309 ? -27.644 26.518 33.161 1.00 97.25 309 ALA A CA 1
ATOM 2395 C C . ALA A 1 309 ? -26.929 27.485 34.119 1.00 97.25 309 ALA A C 1
ATOM 2397 O O . ALA A 1 309 ? -27.582 28.174 34.901 1.00 97.25 309 ALA A O 1
ATOM 2398 N N . LYS A 1 310 ? -25.599 27.616 34.008 1.00 98.06 310 LYS A N 1
ATOM 2399 C CA . LYS A 1 310 ? -24.812 28.616 34.753 1.00 98.06 310 LYS A CA 1
ATOM 2400 C C . LYS A 1 310 ? -25.192 30.052 34.389 1.00 98.06 310 LYS A C 1
ATOM 2402 O O . LYS A 1 310 ? -25.367 30.875 35.284 1.00 98.06 310 LYS A O 1
ATOM 2407 N N . ALA A 1 311 ? -25.369 30.354 33.102 1.00 97.62 311 ALA A N 1
ATOM 2408 C CA . ALA A 1 311 ? -25.826 31.675 32.667 1.00 97.62 311 ALA A CA 1
ATOM 2409 C C . ALA A 1 311 ? -27.239 31.994 33.194 1.00 97.62 311 ALA A C 1
ATOM 2411 O O . ALA A 1 311 ? -27.485 33.096 33.685 1.00 97.62 311 ALA A O 1
ATOM 2412 N N . ALA A 1 312 ? -28.150 31.017 33.168 1.00 96.31 312 ALA A N 1
ATOM 2413 C CA . ALA A 1 312 ? -29.496 31.155 33.720 1.00 96.31 312 ALA A CA 1
ATOM 2414 C C . ALA A 1 312 ? -29.482 31.362 35.244 1.00 96.31 312 ALA A C 1
ATOM 2416 O O . ALA A 1 312 ? -30.184 32.233 35.754 1.00 96.31 312 ALA A O 1
ATOM 2417 N N . GLN A 1 313 ? -28.642 30.620 35.973 1.00 97.62 313 GLN A N 1
ATOM 2418 C CA . GLN A 1 313 ? -28.454 30.792 37.415 1.00 97.62 313 GLN A CA 1
ATOM 2419 C C . GLN A 1 313 ? -27.995 32.216 37.763 1.00 97.62 313 GLN A C 1
ATOM 2421 O O . GLN A 1 313 ? -28.490 32.799 38.731 1.00 97.62 313 GLN A O 1
ATOM 2426 N N . GLN A 1 314 ? -27.071 32.774 36.971 1.00 97.44 314 GLN A N 1
ATOM 2427 C CA . GLN A 1 314 ? -26.588 34.146 37.123 1.00 97.44 314 GLN A CA 1
ATOM 2428 C C . GLN A 1 314 ? -27.690 35.174 36.829 1.00 97.44 314 GLN A C 1
ATOM 2430 O O . GLN A 1 314 ? -27.870 36.111 37.602 1.00 97.44 314 GLN A O 1
ATOM 2435 N N . ALA A 1 315 ? -28.468 34.985 35.762 1.00 97.19 315 ALA A N 1
ATOM 2436 C CA . ALA A 1 315 ? -29.596 35.863 35.442 1.00 97.19 315 ALA A CA 1
ATOM 2437 C C . ALA A 1 315 ? -30.703 35.824 36.516 1.00 97.19 315 ALA A C 1
ATOM 2439 O O . ALA A 1 315 ? -31.392 36.816 36.745 1.00 97.19 315 ALA A O 1
ATOM 2440 N N . ALA A 1 316 ? -30.855 34.693 37.207 1.00 97.06 316 ALA A N 1
ATOM 2441 C CA . ALA A 1 316 ? -31.867 34.479 38.234 1.00 97.06 316 ALA A CA 1
ATOM 2442 C C . ALA A 1 316 ? -31.468 34.958 39.644 1.00 97.06 316 ALA A C 1
ATOM 2444 O O . ALA A 1 316 ? -32.222 34.723 40.581 1.00 97.06 316 ALA A O 1
ATOM 2445 N N . GLN A 1 317 ? -30.326 35.632 39.837 1.00 96.12 317 GLN A N 1
ATOM 2446 C CA . GLN A 1 317 ? -29.813 36.009 41.171 1.00 96.12 317 GLN A CA 1
ATOM 2447 C C . GLN A 1 317 ? -30.798 36.805 42.051 1.00 96.12 317 GLN A C 1
ATOM 2449 O O . GLN A 1 317 ? -30.709 36.742 43.274 1.00 96.12 317 GLN A O 1
ATOM 2454 N N . HIS A 1 318 ? -31.752 37.522 41.451 1.00 96.56 318 HIS A N 1
ATOM 2455 C CA . HIS A 1 318 ? -32.770 38.300 42.172 1.00 96.56 318 HIS A CA 1
ATOM 2456 C C . HIS A 1 318 ? -34.118 37.579 42.332 1.00 96.56 318 HIS A C 1
ATOM 2458 O O . HIS A 1 318 ? -35.047 38.131 42.915 1.00 96.56 318 HIS A O 1
ATOM 2464 N N . ASN A 1 319 ? -34.239 36.350 41.830 1.00 97.44 319 ASN A N 1
ATOM 2465 C CA . ASN A 1 319 ? -35.426 35.514 41.951 1.00 97.44 319 ASN A CA 1
ATOM 2466 C C . ASN A 1 319 ? -35.040 34.195 42.636 1.00 97.44 319 ASN A C 1
ATOM 2468 O O . ASN A 1 319 ? -34.471 33.302 42.011 1.00 97.44 319 ASN A O 1
ATOM 2472 N N . SER A 1 320 ? -35.364 34.086 43.929 1.00 95.62 320 SER A N 1
ATOM 2473 C CA . SER A 1 320 ? -34.989 32.951 44.787 1.00 95.62 320 SER A CA 1
ATOM 2474 C C . SER A 1 320 ? -35.380 31.593 44.189 1.00 95.62 320 SER A C 1
ATOM 2476 O O . SER A 1 320 ? -34.567 30.666 44.165 1.00 95.62 320 SER A O 1
ATOM 2478 N N . ASP A 1 321 ? -36.593 31.480 43.644 1.00 96.81 321 ASP A N 1
ATOM 2479 C CA . ASP A 1 321 ? -37.105 30.215 43.114 1.00 96.81 321 ASP A CA 1
ATOM 2480 C C . ASP A 1 321 ? -36.409 29.827 41.807 1.00 96.81 321 ASP A C 1
ATOM 2482 O O . ASP A 1 321 ? -35.951 28.691 41.662 1.00 96.81 321 ASP A O 1
ATOM 2486 N N . ALA A 1 322 ? -36.253 30.777 40.880 1.00 95.81 322 ALA A N 1
ATOM 2487 C CA . ALA A 1 322 ? -35.541 30.544 39.623 1.00 95.81 322 ALA A CA 1
ATOM 2488 C C . ALA A 1 322 ? -34.056 30.216 39.867 1.00 95.81 322 ALA A C 1
ATOM 2490 O O . ALA A 1 322 ? -33.495 29.324 39.226 1.00 95.81 322 ALA A O 1
ATOM 2491 N N . HIS A 1 323 ? -33.425 30.874 40.843 1.00 95.19 323 HIS A N 1
ATOM 2492 C CA . HIS A 1 323 ? -32.053 30.576 41.243 1.00 95.19 323 HIS A CA 1
ATOM 2493 C C . HIS A 1 323 ? -31.926 29.162 41.826 1.00 95.19 323 HIS A C 1
ATOM 2495 O O . HIS A 1 323 ? -31.006 28.419 41.470 1.00 95.19 323 HIS A O 1
ATOM 2501 N N . LYS A 1 324 ? -32.871 28.755 42.685 1.00 96.88 324 LYS A N 1
ATOM 2502 C CA . LYS A 1 324 ? -32.920 27.404 43.260 1.00 96.88 324 LYS A CA 1
ATOM 2503 C C . LYS A 1 324 ? -33.091 26.336 42.177 1.00 96.88 324 LYS A C 1
ATOM 2505 O O . LYS A 1 324 ? -32.388 25.328 42.211 1.00 96.88 324 LYS A O 1
ATOM 2510 N N . GLN A 1 325 ? -33.963 26.573 41.197 1.00 96.62 325 GLN A N 1
ATOM 2511 C CA . GLN A 1 325 ? -34.160 25.671 40.056 1.00 96.62 325 GLN A CA 1
ATOM 2512 C C . GLN A 1 325 ? -32.892 25.538 39.202 1.00 96.62 325 GLN A C 1
ATOM 2514 O O . GLN A 1 325 ? -32.454 24.421 38.932 1.00 96.62 325 GLN A O 1
ATOM 2519 N N . ALA A 1 326 ? -32.256 26.654 38.834 1.00 97.00 326 ALA A N 1
ATOM 2520 C CA . ALA A 1 326 ? -31.022 26.630 38.049 1.00 97.00 326 ALA A CA 1
ATOM 2521 C C . ALA A 1 326 ? -29.872 25.930 38.798 1.00 97.00 326 ALA A C 1
ATOM 2523 O O . ALA A 1 326 ? -29.103 25.177 38.203 1.00 97.00 326 ALA A O 1
ATOM 2524 N N . THR A 1 327 ? -29.793 26.112 40.119 1.00 97.25 327 THR A N 1
ATOM 2525 C CA . THR A 1 327 ? -28.817 25.421 40.977 1.00 97.25 327 THR A CA 1
ATOM 2526 C C . THR A 1 327 ? -29.039 23.906 40.986 1.00 97.25 327 THR A C 1
ATOM 2528 O O . THR A 1 327 ? -28.081 23.147 40.845 1.00 97.25 327 THR A O 1
ATOM 2531 N N . ALA A 1 328 ? -30.292 23.453 41.100 1.00 96.75 328 ALA A N 1
ATOM 2532 C CA . ALA A 1 328 ? -30.628 22.031 41.034 1.00 96.75 328 ALA A CA 1
ATOM 2533 C C . ALA A 1 328 ? -30.286 21.419 39.662 1.00 96.75 328 ALA A C 1
ATOM 2535 O O . ALA A 1 328 ? -29.694 20.342 39.605 1.00 96.75 328 ALA A O 1
ATOM 2536 N N . ALA A 1 329 ? -30.574 22.134 38.567 1.00 97.62 329 ALA A N 1
ATOM 2537 C CA . ALA A 1 329 ? -30.228 21.701 37.212 1.00 97.62 329 ALA A CA 1
ATOM 2538 C C . ALA A 1 329 ? -28.708 21.556 37.014 1.00 97.62 329 ALA A C 1
ATOM 2540 O O . ALA A 1 329 ? -28.247 20.566 36.452 1.00 97.62 329 ALA A O 1
ATOM 2541 N N . ILE A 1 330 ? -27.910 22.501 37.528 1.00 97.75 330 ILE A N 1
ATOM 2542 C CA . ILE A 1 330 ? -26.441 22.409 37.500 1.00 97.75 330 ILE A CA 1
ATOM 2543 C C . ILE A 1 330 ? -25.951 21.156 38.238 1.00 97.75 330 ILE A C 1
ATOM 2545 O O . ILE A 1 330 ? -25.103 20.440 37.707 1.00 97.75 330 ILE A O 1
ATOM 2549 N N . ALA A 1 331 ? -26.484 20.869 39.430 1.00 97.75 331 ALA A N 1
ATOM 2550 C CA . ALA A 1 331 ? -26.090 19.694 40.211 1.00 97.75 331 ALA A CA 1
ATOM 2551 C C . ALA A 1 331 ? -26.427 18.373 39.491 1.00 97.75 331 ALA A C 1
ATOM 2553 O O . ALA A 1 331 ? -25.628 17.430 39.506 1.00 97.75 331 ALA A O 1
ATOM 2554 N N . GLN A 1 332 ? -27.578 18.317 38.811 1.00 98.12 332 GLN A N 1
ATOM 2555 C CA . GLN A 1 332 ? -27.953 17.177 37.975 1.00 98.12 332 GLN A CA 1
ATOM 2556 C C . GLN A 1 332 ? -26.975 17.002 36.802 1.00 98.12 332 GLN A C 1
ATOM 2558 O O . GLN A 1 332 ? -26.387 15.931 36.658 1.00 98.12 332 GLN A O 1
ATOM 2563 N N . LEU A 1 333 ? -26.720 18.062 36.028 1.00 97.94 333 LEU A N 1
ATOM 2564 C CA . LEU A 1 333 ? -25.791 18.023 34.890 1.00 97.94 333 LEU A CA 1
ATOM 2565 C C . LEU A 1 333 ? -24.376 17.605 35.310 1.00 97.94 333 LEU A C 1
ATOM 2567 O O . LEU A 1 333 ? -23.721 16.834 34.616 1.00 97.94 333 LEU A O 1
ATOM 2571 N N . GLN A 1 334 ? -23.899 18.063 36.469 1.00 98.31 334 GLN A N 1
ATOM 2572 C CA . GLN A 1 334 ? -22.608 17.633 37.016 1.00 98.31 334 GLN A CA 1
ATOM 2573 C C . GLN A 1 334 ? -22.577 16.131 37.340 1.00 98.31 334 GLN A C 1
ATOM 2575 O O . GLN A 1 334 ? -21.558 15.476 37.110 1.00 98.31 334 GLN A O 1
ATOM 2580 N N . THR A 1 335 ? -23.680 15.576 37.845 1.00 98.19 335 THR A N 1
ATOM 2581 C CA . THR A 1 335 ? -23.811 14.135 38.113 1.00 98.19 335 THR A CA 1
ATOM 2582 C C . THR A 1 335 ? -23.795 13.325 36.815 1.00 98.19 335 THR A C 1
ATOM 2584 O O . THR A 1 335 ? -23.106 12.306 36.727 1.00 98.19 335 THR A O 1
ATOM 2587 N N . GLU A 1 336 ? -24.492 13.800 35.783 1.00 98.12 336 GLU A N 1
ATOM 2588 C CA . GLU A 1 336 ? -24.512 13.176 34.456 1.00 98.12 336 GLU A CA 1
ATOM 2589 C C . GLU A 1 336 ? -23.132 13.230 33.784 1.00 98.12 336 GLU A C 1
ATOM 2591 O O . GLU A 1 336 ? -22.644 12.205 33.307 1.00 98.12 336 GLU A O 1
ATOM 2596 N N . ILE A 1 337 ? -22.439 14.375 33.838 1.00 98.25 337 ILE A N 1
ATOM 2597 C CA . ILE A 1 337 ? -21.057 14.517 33.347 1.00 98.25 337 ILE A CA 1
ATOM 2598 C C . ILE A 1 337 ? -20.132 13.514 34.036 1.00 98.25 337 ILE A C 1
ATOM 2600 O O . ILE A 1 337 ? -19.393 12.801 33.359 1.00 98.25 337 ILE A O 1
ATOM 2604 N N . LYS A 1 338 ? -20.189 13.414 35.371 1.00 98.19 338 LYS A N 1
ATOM 2605 C CA . LYS A 1 338 ? -19.375 12.451 36.127 1.00 98.19 338 LYS A CA 1
ATOM 2606 C C . LYS A 1 338 ? -19.667 11.011 35.696 1.00 98.19 338 LYS A C 1
ATOM 2608 O O . LYS A 1 338 ? -18.743 10.215 35.562 1.00 98.19 338 LYS A O 1
ATOM 2613 N N . THR A 1 339 ? -20.935 10.688 35.449 1.00 98.25 339 THR A N 1
ATOM 2614 C CA . THR A 1 339 ? -21.348 9.359 34.976 1.00 98.25 339 THR A CA 1
ATOM 2615 C C . THR A 1 339 ? -20.729 9.042 33.615 1.00 98.25 339 THR A C 1
ATOM 2617 O O . THR A 1 339 ? -20.108 7.994 33.459 1.00 98.25 339 THR A O 1
ATOM 2620 N N . GLN A 1 340 ? -20.815 9.964 32.652 1.00 98.19 340 GLN A N 1
ATOM 2621 C CA . GLN A 1 340 ? -20.217 9.777 31.325 1.00 98.19 340 GLN A CA 1
ATOM 2622 C C . GLN A 1 340 ? -18.682 9.694 31.380 1.00 98.19 340 GLN A C 1
ATOM 2624 O O . GLN A 1 340 ? -18.077 8.886 30.678 1.00 98.19 340 GLN A O 1
ATOM 2629 N N . GLN A 1 341 ? -18.036 10.472 32.254 1.00 98.31 341 GLN A N 1
ATOM 2630 C CA . GLN A 1 341 ? -16.590 10.377 32.486 1.00 98.31 341 GLN A CA 1
ATOM 2631 C C . GLN A 1 341 ? -16.174 9.002 33.025 1.00 98.31 341 GLN A C 1
ATOM 2633 O O . GLN A 1 341 ? -15.175 8.450 32.566 1.00 98.31 341 GLN A O 1
ATOM 2638 N N . GLU A 1 342 ? -16.929 8.428 33.967 1.00 98.31 342 GLU A N 1
ATOM 2639 C CA . GLU A 1 342 ? -16.645 7.081 34.477 1.00 98.31 342 GLU A CA 1
ATOM 2640 C C . GLU A 1 342 ? -16.898 5.991 33.420 1.00 98.31 342 GLU A C 1
ATOM 2642 O O . GLU A 1 342 ? -16.155 5.011 33.405 1.00 98.31 342 GLU A O 1
ATOM 2647 N N . ILE A 1 343 ? -17.851 6.169 32.489 1.00 97.94 343 ILE A N 1
ATOM 2648 C CA . ILE A 1 343 ? -18.026 5.264 31.332 1.00 97.94 343 ILE A CA 1
ATOM 2649 C C . ILE A 1 343 ? -16.762 5.260 30.464 1.00 97.94 343 ILE A C 1
ATOM 2651 O O . ILE A 1 343 ? -16.183 4.195 30.240 1.00 97.94 343 ILE A O 1
ATOM 2655 N N . VAL A 1 344 ? -16.291 6.441 30.038 1.00 98.25 344 VAL A N 1
ATOM 2656 C CA . VAL A 1 344 ? -15.065 6.573 29.225 1.00 98.25 344 VAL A CA 1
ATOM 2657 C C . VAL A 1 344 ? -13.876 5.942 29.945 1.00 98.25 344 VAL A C 1
ATOM 2659 O O . VAL A 1 344 ? -13.180 5.097 29.387 1.00 98.25 344 VAL A O 1
ATOM 2662 N N . LYS A 1 345 ? -13.670 6.303 31.213 1.00 98.25 345 LYS A N 1
ATOM 2663 C CA . LYS A 1 345 ? -12.555 5.802 32.020 1.00 98.25 345 LYS A CA 1
ATOM 2664 C C . LYS A 1 345 ? -12.599 4.286 32.196 1.00 98.25 345 LYS A C 1
ATOM 2666 O O . LYS A 1 345 ? -11.552 3.642 32.125 1.00 98.25 345 LYS A O 1
ATOM 2671 N N . THR A 1 346 ? -13.781 3.717 32.428 1.00 98.38 346 THR A N 1
ATOM 2672 C CA . THR A 1 346 ? -13.952 2.268 32.589 1.00 98.38 346 THR A CA 1
ATOM 2673 C C . THR A 1 346 ? -13.609 1.550 31.289 1.00 98.38 346 THR A C 1
ATOM 2675 O O . THR A 1 346 ? -12.749 0.675 31.306 1.00 98.38 346 THR A O 1
ATOM 2678 N N . ALA A 1 347 ? -14.186 1.973 30.159 1.00 98.19 347 ALA A N 1
ATOM 2679 C CA . ALA A 1 347 ? -13.920 1.375 28.851 1.00 98.19 347 ALA A CA 1
ATOM 2680 C C . ALA A 1 347 ? -12.436 1.478 28.450 1.00 98.19 347 ALA A C 1
ATOM 2682 O O . ALA A 1 347 ? -11.840 0.491 28.019 1.00 98.19 347 ALA A O 1
ATOM 2683 N N . GLU A 1 348 ? -11.800 2.635 28.661 1.00 98.19 348 GLU A N 1
ATOM 2684 C CA . GLU A 1 348 ? -10.362 2.798 28.418 1.00 98.19 348 GLU A CA 1
ATOM 2685 C C . GLU A 1 348 ? -9.509 1.902 29.318 1.00 98.19 348 GLU A C 1
ATOM 2687 O O . GLU A 1 348 ? -8.502 1.356 28.868 1.00 98.19 348 GLU A O 1
ATOM 2692 N N . THR A 1 349 ? -9.885 1.760 30.592 1.00 98.25 349 THR A N 1
ATOM 2693 C CA . THR A 1 349 ? -9.176 0.882 31.530 1.00 98.25 349 THR A CA 1
ATOM 2694 C C . THR A 1 349 ? -9.305 -0.572 31.095 1.00 98.25 349 THR A C 1
ATOM 2696 O O . THR A 1 349 ? -8.313 -1.292 31.120 1.00 98.25 349 THR A O 1
ATOM 2699 N N . THR A 1 350 ? -10.484 -0.994 30.635 1.00 98.06 350 THR A N 1
ATOM 2700 C CA . THR A 1 350 ? -10.700 -2.341 30.094 1.00 98.06 350 THR A CA 1
ATOM 2701 C C . THR A 1 350 ? -9.861 -2.593 28.841 1.00 98.06 350 THR A C 1
ATOM 2703 O O . THR A 1 350 ? -9.200 -3.625 28.770 1.00 98.06 350 THR A O 1
ATOM 2706 N N . ILE A 1 351 ? -9.809 -1.645 27.896 1.00 98.12 351 ILE A N 1
ATOM 2707 C CA . ILE A 1 351 ? -8.946 -1.746 26.703 1.00 98.12 351 ILE A CA 1
ATOM 2708 C C . ILE A 1 351 ? -7.469 -1.870 27.098 1.00 98.12 351 ILE A C 1
ATOM 2710 O O . ILE A 1 351 ? -6.762 -2.712 26.560 1.00 98.12 351 ILE A O 1
ATOM 2714 N N . LYS A 1 352 ? -7.001 -1.060 28.056 1.00 98.12 352 LYS A N 1
ATOM 2715 C CA . LYS A 1 352 ? -5.598 -1.070 28.510 1.00 98.12 352 LYS A CA 1
ATOM 2716 C C . LYS A 1 352 ? -5.234 -2.303 29.343 1.00 98.12 352 LYS A C 1
ATOM 2718 O O . LYS A 1 352 ? -4.057 -2.633 29.440 1.00 98.12 352 LYS A O 1
ATOM 2723 N N . ALA A 1 353 ? -6.210 -2.938 29.990 1.00 98.12 353 ALA A N 1
ATOM 2724 C CA . ALA A 1 353 ? -5.990 -4.113 30.829 1.00 98.12 353 ALA A CA 1
ATOM 2725 C C . ALA A 1 353 ? -5.932 -5.425 30.028 1.00 98.12 353 ALA A C 1
ATOM 2727 O O . ALA A 1 353 ? -5.344 -6.390 30.512 1.00 98.12 353 ALA A O 1
ATOM 2728 N N . ASP A 1 354 ? -6.523 -5.472 28.829 1.00 98.31 354 ASP A N 1
ATOM 2729 C CA . ASP A 1 354 ? -6.451 -6.632 27.936 1.00 98.31 354 ASP A CA 1
ATOM 2730 C C . ASP A 1 354 ? -5.325 -6.450 26.905 1.00 98.31 354 ASP A C 1
ATOM 2732 O O . ASP A 1 354 ? -5.334 -5.525 26.085 1.00 98.31 354 ASP A O 1
ATOM 2736 N N . GLU A 1 355 ? -4.347 -7.356 26.928 1.00 98.31 355 GLU A N 1
ATOM 2737 C CA . GLU A 1 355 ? -3.217 -7.345 25.993 1.00 98.31 355 GLU A CA 1
ATOM 2738 C C . GLU A 1 355 ? -3.700 -7.412 24.530 1.00 98.31 355 GLU A C 1
ATOM 2740 O O . GLU A 1 355 ? -3.196 -6.679 23.679 1.00 98.31 355 GLU A O 1
ATOM 2745 N N . ASN A 1 356 ? -4.749 -8.193 24.230 1.00 98.50 356 ASN A N 1
ATOM 2746 C CA . ASN A 1 356 ? -5.299 -8.300 22.875 1.00 98.50 356 ASN A CA 1
ATOM 2747 C C . ASN A 1 356 ? -5.902 -6.978 22.409 1.00 98.50 356 ASN A C 1
ATOM 2749 O O . ASN A 1 356 ? -5.704 -6.594 21.260 1.00 98.50 356 ASN A O 1
ATOM 2753 N N . PHE A 1 357 ? -6.618 -6.260 23.279 1.00 98.56 357 PHE A N 1
ATOM 2754 C CA . PHE A 1 357 ? -7.173 -4.954 22.917 1.00 98.56 357 PHE A CA 1
ATOM 2755 C C . PHE A 1 357 ? -6.088 -3.900 22.724 1.00 98.56 357 PHE A C 1
ATOM 2757 O O . PHE A 1 357 ? -6.252 -3.025 21.876 1.00 98.56 357 PHE A O 1
ATOM 2764 N N . THR A 1 358 ? -4.965 -4.009 23.432 1.00 98.31 358 THR A N 1
ATOM 2765 C CA . THR A 1 358 ? -3.809 -3.128 23.220 1.00 98.31 358 THR A CA 1
ATOM 2766 C C . THR A 1 358 ? -3.183 -3.354 21.836 1.00 98.31 358 THR A C 1
ATOM 2768 O O . THR A 1 358 ? -3.003 -2.395 21.083 1.00 98.31 358 THR A O 1
ATOM 2771 N N . HIS A 1 359 ? -2.939 -4.610 21.444 1.00 98.44 359 HIS A N 1
ATOM 2772 C CA . HIS A 1 359 ? -2.438 -4.944 20.101 1.00 98.44 359 HIS A CA 1
ATOM 2773 C C . HIS A 1 359 ? -3.452 -4.610 18.996 1.00 98.44 359 HIS A C 1
ATOM 2775 O O . HIS A 1 359 ? -3.101 -4.069 17.945 1.00 98.44 359 HIS A O 1
ATOM 2781 N N . LEU A 1 360 ? -4.742 -4.855 19.242 1.00 98.50 360 LEU A N 1
ATOM 2782 C CA . LEU A 1 360 ? -5.804 -4.500 18.305 1.00 98.50 360 LEU A CA 1
ATOM 2783 C C . LEU A 1 360 ? -5.938 -2.985 18.139 1.00 98.50 360 LEU A C 1
ATOM 2785 O O . LEU A 1 360 ? -6.142 -2.526 17.021 1.00 98.50 360 LEU A O 1
ATOM 2789 N N . GLN A 1 361 ? -5.757 -2.201 19.206 1.00 98.31 361 GLN A N 1
ATOM 2790 C CA . GLN A 1 361 ? -5.726 -0.741 19.131 1.00 98.31 361 GLN A CA 1
ATOM 2791 C C . GLN A 1 361 ? -4.557 -0.234 18.279 1.00 98.31 361 GLN A C 1
ATOM 2793 O O . GLN A 1 361 ? -4.738 0.696 17.491 1.00 98.31 361 GLN A O 1
ATOM 2798 N N . ALA A 1 362 ? -3.379 -0.853 18.393 1.00 97.94 362 ALA A N 1
ATOM 2799 C CA . ALA A 1 362 ? -2.232 -0.522 17.550 1.00 97.94 362 ALA A CA 1
ATOM 2800 C C . ALA A 1 362 ? -2.493 -0.848 16.066 1.00 97.94 362 ALA A C 1
ATOM 2802 O O . ALA A 1 362 ? -2.188 -0.031 15.192 1.00 97.94 362 ALA A O 1
ATOM 2803 N N . LEU A 1 363 ? -3.114 -1.997 15.774 1.00 97.50 363 LEU A N 1
ATOM 2804 C CA . LEU A 1 363 ? -3.522 -2.363 14.415 1.00 97.50 363 LEU A CA 1
ATOM 2805 C C . LEU A 1 363 ? -4.626 -1.453 13.864 1.00 97.50 363 LEU A C 1
ATOM 2807 O O . LEU A 1 363 ? -4.520 -1.000 12.728 1.00 97.50 363 LEU A O 1
ATOM 2811 N N . ASP A 1 364 ? -5.656 -1.143 14.650 1.00 97.75 364 ASP A N 1
ATOM 2812 C CA . ASP A 1 364 ? -6.782 -0.289 14.255 1.00 97.75 364 ASP A CA 1
ATOM 2813 C C . ASP A 1 364 ? -6.324 1.126 13.877 1.00 97.75 364 ASP A C 1
ATOM 2815 O O . ASP A 1 364 ? -6.753 1.669 12.857 1.00 97.75 364 ASP A O 1
ATOM 2819 N N . ALA A 1 365 ? -5.352 1.682 14.606 1.00 97.19 365 ALA A N 1
ATOM 2820 C CA . ALA A 1 365 ? -4.754 2.977 14.279 1.00 97.19 365 ALA A CA 1
ATOM 2821 C C . ALA A 1 365 ? -4.075 3.012 12.893 1.00 97.19 365 ALA A C 1
ATOM 2823 O O . ALA A 1 365 ? -3.915 4.083 12.303 1.00 97.19 365 ALA A O 1
ATOM 2824 N N . LEU A 1 366 ? -3.660 1.856 12.364 1.00 96.00 366 LEU A N 1
ATOM 2825 C CA . LEU A 1 366 ? -2.945 1.735 11.091 1.00 96.00 366 LEU A CA 1
ATOM 2826 C C . LEU A 1 366 ? -3.824 1.172 9.961 1.00 96.00 366 LEU A C 1
ATOM 2828 O O . LEU A 1 366 ? -3.605 1.531 8.803 1.00 96.00 366 LEU A O 1
ATOM 2832 N N . HIS A 1 367 ? -4.794 0.319 10.302 1.00 96.44 367 HIS A N 1
ATOM 2833 C CA . HIS A 1 367 ? -5.570 -0.530 9.392 1.00 96.44 367 HIS A CA 1
ATOM 2834 C C . HIS A 1 367 ? -7.052 -0.677 9.785 1.00 96.44 367 HIS A C 1
ATOM 2836 O O . HIS A 1 367 ? -7.711 -1.600 9.320 1.00 96.44 367 HIS A O 1
ATOM 2842 N N . GLY A 1 368 ? -7.626 0.217 10.597 1.00 95.56 368 GLY A N 1
ATOM 2843 C CA . GLY A 1 368 ? -8.988 0.058 11.140 1.00 95.56 368 GLY A CA 1
ATOM 2844 C C . GLY A 1 368 ? -10.084 -0.223 10.103 1.00 95.56 368 GLY A C 1
ATOM 2845 O O . GLY A 1 368 ? -10.986 -1.019 10.349 1.00 95.56 368 GLY A O 1
ATOM 2846 N N . LYS A 1 369 ? -9.969 0.347 8.895 1.00 95.88 369 LYS A N 1
ATOM 2847 C CA . LYS A 1 369 ? -10.900 0.078 7.782 1.00 95.88 369 LYS A CA 1
ATOM 2848 C C . LYS A 1 369 ? -10.792 -1.340 7.191 1.00 95.88 369 LYS A C 1
ATOM 2850 O O . LYS A 1 369 ? -11.746 -1.791 6.569 1.00 95.88 369 LYS A O 1
ATOM 2855 N N . ASP A 1 370 ? -9.656 -2.012 7.371 1.00 96.00 370 ASP A N 1
ATOM 2856 C CA . ASP A 1 370 ? -9.344 -3.319 6.781 1.00 96.00 370 ASP A CA 1
ATOM 2857 C C . ASP A 1 370 ? -9.635 -4.471 7.772 1.00 96.00 370 ASP A C 1
ATOM 2859 O O . ASP A 1 370 ? -9.900 -5.597 7.358 1.00 96.00 370 ASP A O 1
ATOM 2863 N N . LEU A 1 371 ? -9.656 -4.198 9.087 1.00 97.25 371 LEU A N 1
ATOM 2864 C CA . LEU A 1 371 ? -9.793 -5.224 10.136 1.00 97.25 371 LEU A CA 1
ATOM 2865 C C . LEU A 1 371 ? -11.064 -6.070 10.018 1.00 97.25 371 LEU A C 1
ATOM 2867 O O . LEU A 1 371 ? -11.030 -7.273 10.283 1.00 97.25 371 LEU A O 1
ATOM 2871 N N . LEU A 1 372 ? -12.185 -5.465 9.611 1.00 96.81 372 LEU A N 1
ATOM 2872 C CA . LEU A 1 372 ? -13.423 -6.213 9.392 1.00 96.81 372 LEU A CA 1
ATOM 2873 C C . LEU A 1 372 ? -13.245 -7.236 8.267 1.00 96.81 372 LEU A C 1
ATOM 2875 O O . LEU A 1 372 ? -13.652 -8.386 8.413 1.00 96.81 372 LEU A O 1
ATOM 2879 N N . GLU A 1 373 ? -12.601 -6.844 7.172 1.00 96.19 373 GLU A N 1
ATOM 2880 C CA . GLU A 1 373 ? -12.352 -7.739 6.049 1.00 96.19 373 GLU A CA 1
ATOM 2881 C C . GLU A 1 373 ? -11.355 -8.842 6.431 1.00 96.19 373 GLU A C 1
ATOM 2883 O O . GLU A 1 373 ? -11.603 -10.019 6.165 1.00 96.19 373 GLU A O 1
ATOM 2888 N N . TRP A 1 374 ? -10.301 -8.508 7.178 1.00 97.88 374 TRP A N 1
ATOM 2889 C CA . TRP A 1 374 ? -9.340 -9.492 7.688 1.00 97.88 374 TRP A CA 1
ATOM 2890 C C . TRP A 1 374 ? -9.979 -10.490 8.661 1.00 97.88 374 TRP A C 1
ATOM 2892 O O . TRP A 1 374 ? -9.627 -11.667 8.657 1.00 97.88 374 TRP A O 1
ATOM 2902 N N . SER A 1 375 ? -10.972 -10.070 9.450 1.00 98.25 375 SER A N 1
ATOM 2903 C CA . SER A 1 375 ? -11.745 -10.984 10.306 1.00 98.25 375 SER A CA 1
ATOM 2904 C C . SER A 1 375 ? -12.610 -11.976 9.510 1.00 98.25 375 SER A C 1
ATOM 2906 O O . SER A 1 375 ? -12.953 -13.051 10.003 1.00 98.25 375 SER A O 1
ATOM 2908 N N . GLN A 1 376 ? -12.963 -11.649 8.264 1.00 97.19 376 GLN A N 1
ATOM 2909 C CA . GLN A 1 376 ? -13.799 -12.493 7.407 1.00 97.19 376 GLN A CA 1
ATOM 2910 C C . GLN A 1 376 ? -12.958 -13.412 6.518 1.00 97.19 376 GLN A C 1
ATOM 2912 O O . GLN A 1 376 ? -13.256 -14.605 6.404 1.00 97.19 376 GLN A O 1
ATOM 2917 N N . TYR A 1 377 ? -11.884 -12.886 5.929 1.00 96.94 377 TYR A N 1
ATOM 2918 C CA . TYR A 1 377 ? -11.113 -13.569 4.887 1.00 96.94 377 TYR A CA 1
ATOM 2919 C C . TYR A 1 377 ? -9.657 -13.852 5.271 1.00 96.94 377 TYR A C 1
ATOM 2921 O O . TYR A 1 377 ? -9.022 -14.671 4.617 1.00 96.94 377 TYR A O 1
ATOM 2929 N N . GLY A 1 378 ? -9.139 -13.236 6.335 1.00 97.62 378 GLY A N 1
ATOM 2930 C CA . GLY A 1 378 ? -7.704 -13.202 6.615 1.00 97.62 378 GLY A CA 1
ATOM 2931 C C . GLY A 1 378 ? -6.968 -12.161 5.762 1.00 97.62 378 GLY A C 1
ATOM 2932 O O . GLY A 1 378 ? -7.584 -11.276 5.171 1.00 97.62 378 GLY A O 1
ATOM 2933 N N . ILE A 1 379 ? -5.639 -12.265 5.728 1.00 97.19 379 ILE A N 1
ATOM 2934 C CA . ILE A 1 379 ? -4.713 -11.393 4.971 1.00 97.19 379 ILE A CA 1
ATOM 2935 C C . ILE A 1 379 ? -3.979 -12.134 3.843 1.00 97.19 379 ILE A C 1
ATOM 2937 O O . ILE A 1 379 ? -3.011 -11.631 3.273 1.00 97.19 379 ILE A O 1
ATOM 2941 N N . GLN A 1 380 ? -4.416 -13.357 3.561 1.00 96.88 380 GLN A N 1
ATOM 2942 C CA . GLN A 1 380 ? -3.977 -14.179 2.448 1.00 96.88 380 GLN A CA 1
ATOM 2943 C C . GLN A 1 380 ? -5.191 -14.933 1.919 1.00 96.88 380 GLN A C 1
ATOM 2945 O O . GLN A 1 380 ? -5.635 -15.914 2.509 1.00 96.88 380 GLN A O 1
ATOM 2950 N N . SER A 1 381 ? -5.718 -14.452 0.804 1.00 96.81 381 SER A N 1
ATOM 2951 C CA . SER A 1 381 ? -6.878 -15.008 0.103 1.00 96.81 381 SER A CA 1
ATOM 2952 C C . SER A 1 381 ? -6.548 -15.494 -1.309 1.00 96.81 381 SER A C 1
ATOM 2954 O O . SER A 1 381 ? -7.401 -16.108 -1.945 1.00 96.81 381 SER A O 1
ATOM 2956 N N . ILE A 1 382 ? -5.318 -15.261 -1.790 1.00 98.00 382 ILE A N 1
ATOM 2957 C CA . ILE A 1 382 ? -4.835 -15.815 -3.058 1.00 98.00 382 ILE A CA 1
ATOM 2958 C C . ILE A 1 382 ? -4.893 -17.349 -3.001 1.00 98.00 382 ILE A C 1
ATOM 2960 O O . ILE A 1 382 ? -4.243 -17.938 -2.129 1.00 98.00 382 ILE A O 1
ATOM 2964 N N . PRO A 1 383 ? -5.618 -18.015 -3.920 1.00 97.94 383 PRO A N 1
ATOM 2965 C CA . PRO A 1 383 ? -5.630 -19.473 -3.995 1.00 97.94 383 PRO A CA 1
ATOM 2966 C C . PRO A 1 383 ? -4.231 -20.028 -4.272 1.00 97.94 383 PRO A C 1
ATOM 2968 O O . PRO A 1 383 ? -3.472 -19.449 -5.054 1.00 97.94 383 PRO A O 1
ATOM 2971 N N . LEU A 1 384 ? -3.890 -21.157 -3.648 1.00 97.94 384 LEU A N 1
ATOM 2972 C CA . LEU A 1 384 ? -2.596 -21.815 -3.854 1.00 97.94 384 LEU A CA 1
ATOM 2973 C C . LEU A 1 384 ? -2.387 -22.145 -5.335 1.00 97.94 384 LEU A C 1
ATOM 2975 O O . LEU A 1 384 ? -1.317 -21.899 -5.891 1.00 97.94 384 LEU A O 1
ATOM 2979 N N . GLU A 1 385 ? -3.441 -22.635 -5.978 1.00 98.31 385 GLU A N 1
ATOM 2980 C CA . GLU A 1 385 ? -3.458 -23.028 -7.379 1.00 98.31 385 GLU A CA 1
ATOM 2981 C C . GLU A 1 385 ? -3.091 -21.854 -8.287 1.00 98.31 385 GLU A C 1
ATOM 2983 O O . GLU A 1 385 ? -2.337 -22.027 -9.246 1.00 98.31 385 GLU A O 1
ATOM 2988 N N . LEU A 1 386 ? -3.560 -20.648 -7.943 1.00 98.38 386 LEU A N 1
ATOM 2989 C CA . LEU A 1 386 ? -3.223 -19.428 -8.665 1.00 98.38 386 LEU A CA 1
ATOM 2990 C C . LEU A 1 386 ? -1.755 -19.054 -8.488 1.00 98.38 386 LEU A C 1
ATOM 2992 O O . LEU A 1 386 ? -1.083 -18.759 -9.473 1.00 98.38 386 LEU A O 1
ATOM 2996 N N . ALA A 1 387 ? -1.243 -19.091 -7.257 1.00 97.56 387 ALA A N 1
ATOM 2997 C CA . ALA A 1 387 ? 0.161 -18.788 -7.001 1.00 97.56 387 ALA A CA 1
ATOM 2998 C C . ALA A 1 387 ? 1.097 -19.757 -7.750 1.00 97.56 387 ALA A C 1
ATOM 3000 O O . ALA A 1 387 ? 2.083 -19.317 -8.342 1.00 97.56 387 ALA A O 1
ATOM 3001 N N . ILE A 1 388 ? 0.763 -21.055 -7.779 1.00 97.19 388 ILE A N 1
ATOM 3002 C CA . ILE A 1 388 ? 1.506 -22.075 -8.534 1.00 97.19 388 ILE A CA 1
ATOM 3003 C C . ILE A 1 388 ? 1.441 -21.799 -10.040 1.00 97.19 388 ILE A C 1
ATOM 3005 O O . ILE A 1 388 ? 2.487 -21.761 -10.686 1.00 97.19 388 ILE A O 1
ATOM 3009 N N . ALA A 1 389 ? 0.245 -21.581 -10.598 1.00 97.75 389 ALA A N 1
ATOM 3010 C CA . ALA A 1 389 ? 0.068 -21.363 -12.035 1.00 97.75 389 ALA A CA 1
ATOM 3011 C C . ALA A 1 389 ? 0.785 -20.091 -12.515 1.00 97.75 389 ALA A C 1
ATOM 3013 O O . ALA A 1 389 ? 1.525 -20.125 -13.496 1.00 97.75 389 ALA A O 1
ATOM 3014 N N . MET A 1 390 ? 0.660 -18.987 -11.773 1.00 98.00 390 MET A N 1
ATOM 3015 C CA . MET A 1 390 ? 1.395 -17.752 -12.059 1.00 98.00 390 MET A CA 1
ATOM 3016 C C . MET A 1 390 ? 2.911 -17.984 -12.007 1.00 98.00 390 MET A C 1
ATOM 3018 O O . MET A 1 390 ? 3.646 -17.528 -12.882 1.00 98.00 390 MET A O 1
ATOM 3022 N N . ASN A 1 391 ? 3.405 -18.739 -11.024 1.00 96.25 391 ASN A N 1
ATOM 3023 C CA . ASN A 1 391 ? 4.832 -19.033 -10.944 1.00 96.25 391 ASN A CA 1
ATOM 3024 C C . ASN A 1 391 ? 5.330 -19.923 -12.095 1.00 96.25 391 ASN A C 1
ATOM 3026 O O . ASN A 1 391 ? 6.424 -19.684 -12.606 1.00 96.25 391 ASN A O 1
ATOM 3030 N N . ALA A 1 392 ? 4.524 -20.891 -12.542 1.00 95.69 392 ALA A N 1
ATOM 3031 C CA . ALA A 1 392 ? 4.828 -21.738 -13.697 1.00 95.69 392 ALA A CA 1
ATOM 3032 C C . ALA A 1 392 ? 4.953 -20.927 -15.001 1.00 95.69 392 ALA A C 1
ATOM 3034 O O . ALA A 1 392 ? 5.791 -21.238 -15.844 1.00 95.69 392 ALA A O 1
ATOM 3035 N N . LEU A 1 393 ? 4.197 -19.831 -15.122 1.00 96.12 393 LEU A N 1
ATOM 3036 C CA . LEU A 1 393 ? 4.279 -18.866 -16.228 1.00 96.12 393 LEU A CA 1
ATOM 3037 C C . LEU A 1 393 ? 5.423 -17.843 -16.061 1.00 96.12 393 LEU A C 1
ATOM 3039 O O . LEU A 1 393 ? 5.572 -16.893 -16.835 1.00 96.12 393 LEU A O 1
ATOM 3043 N N . GLY A 1 394 ? 6.266 -18.023 -15.043 1.00 95.38 394 GLY A N 1
ATOM 3044 C CA . GLY A 1 394 ? 7.428 -17.183 -14.779 1.00 95.38 394 GLY A CA 1
ATOM 3045 C C . GLY A 1 394 ? 7.100 -15.845 -14.120 1.00 95.38 394 GLY A C 1
ATOM 3046 O O . GLY A 1 394 ? 7.961 -14.964 -14.118 1.00 95.38 394 GLY A O 1
ATOM 3047 N N . PHE A 1 395 ? 5.894 -15.673 -13.566 1.00 96.62 395 PHE A N 1
ATOM 3048 C CA . PHE A 1 395 ? 5.595 -14.527 -12.713 1.00 96.62 395 PHE A CA 1
ATOM 3049 C C . PHE A 1 395 ? 6.235 -14.697 -11.334 1.00 96.62 395 PHE A C 1
ATOM 3051 O O . PHE A 1 395 ? 6.287 -15.784 -10.744 1.00 96.62 395 PHE A O 1
ATOM 3058 N N . ARG A 1 396 ? 6.706 -13.577 -10.798 1.00 95.31 396 ARG A N 1
ATOM 3059 C CA . ARG A 1 396 ? 7.196 -13.464 -9.430 1.00 95.31 396 ARG A CA 1
ATOM 3060 C C . ARG A 1 396 ? 6.040 -13.112 -8.517 1.00 95.31 396 ARG A C 1
ATOM 3062 O O . ARG A 1 396 ? 5.221 -12.275 -8.879 1.00 95.31 396 ARG A O 1
ATOM 3069 N N . TRP A 1 397 ? 5.992 -13.718 -7.336 1.00 96.38 397 TRP A N 1
ATOM 3070 C CA . TRP A 1 397 ? 4.975 -13.412 -6.339 1.00 96.38 397 TRP A CA 1
ATOM 3071 C C . TRP A 1 397 ? 5.565 -12.602 -5.185 1.00 96.38 397 TRP A C 1
ATOM 3073 O O . TRP A 1 397 ? 6.586 -12.979 -4.605 1.00 96.38 397 TRP A O 1
ATOM 3083 N N . GLY A 1 398 ? 4.908 -11.508 -4.804 1.00 94.62 398 GLY A N 1
ATOM 3084 C CA . GLY A 1 398 ? 5.378 -10.586 -3.770 1.00 94.62 398 GLY A CA 1
ATOM 3085 C C . GLY A 1 398 ? 5.498 -11.192 -2.363 1.00 94.62 398 GLY A C 1
ATOM 3086 O O . GLY A 1 398 ? 6.191 -10.638 -1.504 1.00 94.62 398 GLY A O 1
ATOM 3087 N N . GLN A 1 399 ? 4.932 -12.380 -2.108 1.00 93.88 399 GLN A N 1
ATOM 3088 C CA . GLN A 1 399 ? 5.218 -13.136 -0.876 1.00 93.88 399 GLN A CA 1
ATOM 3089 C C . GLN A 1 399 ? 6.672 -13.622 -0.779 1.00 93.88 399 GLN A C 1
ATOM 3091 O O . GLN A 1 399 ? 7.157 -13.913 0.318 1.00 93.88 399 GLN A O 1
ATOM 3096 N N . GLN A 1 400 ? 7.390 -13.690 -1.902 1.00 91.94 400 GLN A N 1
ATOM 3097 C CA . GLN A 1 400 ? 8.785 -14.131 -1.964 1.00 91.94 400 GLN A CA 1
ATOM 3098 C C . GLN A 1 400 ? 9.776 -13.013 -1.590 1.00 91.94 400 GLN A C 1
ATOM 3100 O O . GLN A 1 400 ? 10.983 -13.251 -1.512 1.00 91.94 400 GLN A O 1
ATOM 3105 N N . TYR A 1 401 ? 9.301 -11.791 -1.325 1.00 91.19 401 TYR A N 1
ATOM 3106 C CA . TYR A 1 401 ? 10.157 -10.682 -0.914 1.00 91.19 401 TYR A CA 1
ATOM 3107 C C . TYR A 1 401 ? 10.816 -10.913 0.456 1.00 91.19 401 TYR A C 1
ATOM 3109 O O . TYR A 1 401 ? 10.255 -11.516 1.379 1.00 91.19 401 TYR A O 1
ATOM 3117 N N . LYS A 1 402 ? 12.047 -10.399 0.593 1.00 89.06 402 LYS A N 1
ATOM 3118 C CA . LYS A 1 402 ? 12.925 -10.689 1.738 1.00 89.06 402 LYS A CA 1
ATOM 3119 C C . LYS A 1 402 ? 12.555 -9.957 3.027 1.00 89.06 402 LYS A C 1
ATOM 3121 O O . LYS A 1 402 ? 12.706 -10.530 4.096 1.00 89.06 402 LYS A O 1
ATOM 3126 N N . SER A 1 403 ? 12.121 -8.705 2.943 1.00 86.75 403 SER A N 1
ATOM 3127 C CA . SER A 1 403 ? 11.914 -7.827 4.110 1.00 86.75 403 SER A CA 1
ATOM 3128 C C . SER A 1 403 ? 10.461 -7.398 4.312 1.00 86.75 403 SER A C 1
ATOM 3130 O O . SER A 1 403 ? 10.154 -6.633 5.220 1.00 86.75 403 SER A O 1
ATOM 3132 N N . LYS A 1 404 ? 9.568 -7.849 3.433 1.00 90.06 404 LYS A N 1
ATOM 3133 C CA . LYS A 1 404 ? 8.173 -7.416 3.360 1.00 90.06 404 LYS A CA 1
ATOM 3134 C C . LYS A 1 404 ? 7.313 -8.512 2.758 1.00 90.06 404 LYS A C 1
ATOM 3136 O O . LYS A 1 404 ? 7.853 -9.478 2.212 1.00 90.06 404 LYS A O 1
ATOM 3141 N N . LYS A 1 405 ? 5.998 -8.381 2.882 1.00 94.62 405 LYS A N 1
ATOM 3142 C CA . LYS A 1 405 ? 5.032 -9.308 2.288 1.00 94.62 405 LYS A CA 1
ATOM 3143 C C . LYS A 1 405 ? 4.061 -8.523 1.433 1.00 94.62 405 LYS A C 1
ATOM 3145 O O . LYS A 1 405 ? 3.497 -7.535 1.892 1.00 94.62 405 LYS A O 1
ATOM 3150 N N . ASP A 1 406 ? 3.921 -8.952 0.189 1.00 95.12 406 ASP A N 1
ATOM 3151 C CA . ASP A 1 406 ? 3.025 -8.334 -0.778 1.00 95.12 406 ASP A CA 1
ATOM 3152 C C . ASP A 1 406 ? 2.187 -9.427 -1.444 1.00 95.12 406 ASP A C 1
ATOM 3154 O O . ASP A 1 406 ? 2.506 -9.924 -2.522 1.00 95.12 406 ASP A O 1
ATOM 3158 N N . GLY A 1 407 ? 1.174 -9.906 -0.713 1.00 94.38 407 GLY A N 1
ATOM 3159 C CA . GLY A 1 407 ? 0.388 -11.076 -1.109 1.00 94.38 407 GLY A CA 1
ATOM 3160 C C . GLY A 1 407 ? -0.392 -10.883 -2.403 1.00 94.38 407 GLY A C 1
ATOM 3161 O O . GLY A 1 407 ? -0.559 -11.837 -3.158 1.00 94.38 407 GLY A O 1
ATOM 3162 N N . MET A 1 408 ? -0.829 -9.652 -2.665 1.00 97.06 408 MET A N 1
ATOM 3163 C CA . MET A 1 408 ? -1.600 -9.285 -3.853 1.00 97.06 408 MET A CA 1
ATOM 3164 C C . MET A 1 408 ? -0.770 -9.274 -5.137 1.00 97.06 408 MET A C 1
ATOM 3166 O O . MET A 1 408 ? -1.355 -9.341 -6.216 1.00 97.06 408 MET A O 1
ATOM 3170 N N . HIS A 1 409 ? 0.553 -9.156 -5.024 1.00 98.00 409 HIS A N 1
ATOM 3171 C CA . HIS A 1 409 ? 1.396 -8.679 -6.109 1.00 98.00 409 HIS A CA 1
ATOM 3172 C C . HIS A 1 409 ? 1.994 -9.813 -6.943 1.00 98.00 409 HIS A C 1
ATOM 3174 O O . HIS A 1 409 ? 2.737 -10.649 -6.420 1.00 98.00 409 HIS A O 1
ATOM 3180 N N . PHE A 1 410 ? 1.733 -9.805 -8.249 1.00 98.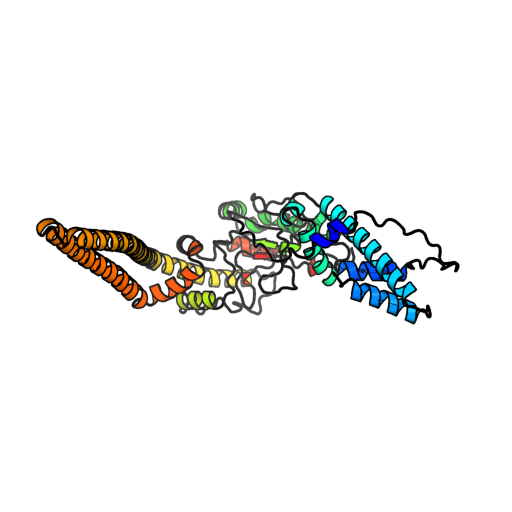19 410 PHE A N 1
ATOM 3181 C CA . PHE A 1 410 ? 2.403 -10.660 -9.230 1.00 98.19 410 PHE A CA 1
ATOM 3182 C C . PHE A 1 410 ? 3.057 -9.815 -10.316 1.00 98.19 410 PHE A C 1
ATOM 3184 O O . PHE A 1 410 ? 2.415 -8.917 -10.856 1.00 98.19 410 PHE A O 1
ATOM 3191 N N . GLU A 1 411 ? 4.303 -10.115 -10.678 1.00 97.69 411 GLU A N 1
ATOM 3192 C CA . GLU A 1 411 ? 5.072 -9.270 -11.596 1.00 97.69 411 GLU A CA 1
ATOM 3193 C C . GLU A 1 411 ? 5.992 -10.035 -12.553 1.00 97.69 411 GLU A C 1
ATOM 3195 O O . GLU A 1 411 ? 6.436 -11.154 -12.282 1.00 97.69 411 GLU A O 1
ATOM 3200 N N . LEU A 1 412 ? 6.308 -9.375 -13.667 1.00 97.19 412 LEU A N 1
ATOM 3201 C CA . LEU A 1 412 ? 7.464 -9.642 -14.516 1.00 97.19 412 LEU A CA 1
ATOM 3202 C C . LEU A 1 412 ? 8.467 -8.509 -14.325 1.00 97.19 412 LEU A C 1
ATOM 3204 O O . LEU A 1 412 ? 8.073 -7.345 -14.251 1.00 97.19 412 LEU A O 1
ATOM 3208 N N . LEU A 1 413 ? 9.758 -8.828 -14.296 1.00 95.12 413 LEU A N 1
ATOM 3209 C CA . LEU A 1 413 ? 10.776 -7.788 -14.228 1.00 95.12 413 LEU A CA 1
ATOM 3210 C C . LEU A 1 413 ? 10.931 -7.088 -15.573 1.00 95.12 413 LEU A C 1
ATOM 3212 O O . LEU A 1 413 ? 11.210 -7.734 -16.586 1.00 95.12 413 LEU A O 1
ATOM 3216 N N . ALA A 1 414 ? 10.807 -5.762 -15.579 1.00 94.62 414 ALA A N 1
ATOM 3217 C CA . ALA A 1 414 ? 10.939 -4.961 -16.790 1.00 94.62 414 ALA A CA 1
ATOM 3218 C C . ALA A 1 414 ? 12.272 -5.194 -17.518 1.00 94.62 414 ALA A C 1
ATOM 3220 O O . ALA A 1 414 ? 12.286 -5.321 -18.740 1.00 94.62 414 ALA A O 1
ATOM 3221 N N . GLU A 1 415 ? 13.378 -5.327 -16.788 1.00 92.94 415 GLU A N 1
ATOM 3222 C CA . GLU A 1 415 ? 14.705 -5.590 -17.348 1.00 92.94 415 GLU A CA 1
ATOM 3223 C C . GLU A 1 415 ? 14.849 -6.964 -18.018 1.00 92.94 415 GLU A C 1
ATOM 3225 O O . GLU A 1 415 ? 15.754 -7.144 -18.833 1.00 92.94 415 GLU A O 1
ATOM 3230 N N . GLU A 1 416 ? 13.971 -7.920 -17.700 1.00 94.00 416 GLU A N 1
ATOM 3231 C CA . GLU A 1 416 ? 13.974 -9.258 -18.298 1.00 94.00 416 GLU A CA 1
ATOM 3232 C C . GLU A 1 416 ? 13.153 -9.310 -19.595 1.00 94.00 416 GLU A C 1
ATOM 3234 O O . GLU A 1 416 ? 13.418 -10.165 -20.440 1.00 94.00 416 GLU A O 1
ATOM 3239 N N . VAL A 1 417 ? 12.166 -8.417 -19.773 1.00 95.19 417 VAL A N 1
ATOM 3240 C CA . VAL A 1 417 ? 11.185 -8.517 -20.876 1.00 95.19 417 VAL A CA 1
ATOM 3241 C C . VAL A 1 417 ? 11.069 -7.276 -21.768 1.00 95.19 417 VAL A C 1
ATOM 3243 O O . VAL A 1 417 ? 10.541 -7.373 -22.873 1.00 95.19 417 VAL A O 1
ATOM 3246 N N . ILE A 1 418 ? 11.583 -6.110 -21.362 1.00 93.19 418 ILE A N 1
ATOM 3247 C CA . ILE A 1 418 ? 11.564 -4.887 -22.179 1.00 93.19 418 ILE A CA 1
ATOM 3248 C C . ILE A 1 418 ? 12.987 -4.493 -22.573 1.00 93.19 418 ILE A C 1
ATOM 3250 O O . ILE A 1 418 ? 13.831 -4.157 -21.744 1.00 93.19 418 ILE A O 1
ATOM 3254 N N . SER A 1 419 ? 13.242 -4.449 -23.882 1.00 90.44 419 SER A N 1
ATOM 3255 C CA . SER A 1 419 ? 14.504 -3.926 -24.409 1.00 90.44 419 SER A CA 1
ATOM 3256 C C . SER A 1 419 ? 14.654 -2.429 -24.122 1.00 90.44 419 SER A C 1
ATOM 3258 O O . SER A 1 419 ? 13.792 -1.621 -24.481 1.00 90.44 419 SER A O 1
ATOM 3260 N N . LYS A 1 420 ? 15.798 -2.047 -23.543 1.00 87.00 420 LYS A N 1
ATOM 3261 C CA . LYS A 1 420 ? 16.156 -0.642 -23.283 1.00 87.00 420 LYS A CA 1
ATOM 3262 C C . LYS A 1 420 ? 16.527 0.138 -24.557 1.00 87.00 420 LYS A C 1
ATOM 3264 O O . LYS A 1 420 ? 16.427 1.361 -24.570 1.00 87.00 420 LYS A O 1
ATOM 3269 N N . ALA A 1 421 ? 16.919 -0.551 -25.633 1.00 75.50 421 ALA A N 1
ATOM 3270 C CA . ALA A 1 421 ? 17.522 0.039 -26.838 1.00 75.50 421 ALA A CA 1
ATOM 3271 C C . ALA A 1 421 ? 16.529 0.405 -27.971 1.00 75.50 421 ALA A C 1
ATOM 3273 O O . ALA A 1 421 ? 16.949 0.530 -29.121 1.00 75.50 421 ALA A O 1
ATOM 3274 N N . GLY A 1 422 ? 15.224 0.488 -27.681 1.00 58.47 422 GLY A N 1
ATOM 3275 C CA . GLY A 1 422 ? 14.150 0.535 -28.697 1.00 58.47 422 GLY A CA 1
ATOM 3276 C C . GLY A 1 422 ? 13.855 1.869 -29.387 1.00 58.47 422 GLY A C 1
ATOM 3277 O O . GLY A 1 422 ? 14.325 2.921 -28.902 1.00 58.47 422 GLY A O 1
#

Radius of gyration: 31.81 Å; chains: 1; bounding box: 75×80×83 Å

pLDDT: mean 91.18, std 15.67, range [26.94, 98.69]

Sequence (422 aa):
MVNSVTSTRALTDGVLRNTLKAVQPSATPPSAVTQAIALNPQEKALIQQKLDVATATEAIVQAVVDARVASSQPVNEAARQEIVNLVELEQAGYLHRVTQEFKGLPSIVRAGFAHSADNYRSTRETLFKDGYQNPAKTIFQKIKTAKFLDHSVVGGLHQEFVDRLDDLESELDKQAPGTATKVAAMIQQVVGFVPRLTRDSDAELSNHAYGLAIDIDSSRNPYIAKQAVINELNWVVRDLNFDFGKAIEPSISWGDAAAVTRLHEKVAAASDKLKAWLQQYLAPYNAFKHQIEEAQQALKELDKQLKQAKAAQQAAQHNSDAHKQATAAIAQLQTEIKTQQEIVKTAETTIKADENFTHLQALDALHGKDLLEWSQYGIQSIPLELAIAMNALGFRWGQQYKSKKDGMHFELLAEEVISKAG

Secondary structure (DSSP, 8-state):
-------S-TTSHHHHHHHTS--PPP----SS-----PPPHHHHHHHHHHHHTT--HHHHHHHHHHHHHHTT----HHHHHHHHHHHHHHHHHHHHHHHHHHHHS-HHHHHHTTT-HHHHHHHHHHHHHTT-S-HHHHTGGGEE--EETTEEEET-EEHHHHHHHTTHHHHHHTTSTTHHHHHHHH---EE-----B-TT-SSPBPGGGGT-EEEE-TTTS-EE--HHHHHHHHHHTTTTT--TTS-SSTTPPTT-HHHHHHHHHHHHHHHHHHHHHHHHHHHHHHHHHHHHHHHHHHHHHHHHHHHHHHHHHHHTTT-HHHHHHHHHHHHHHHHHHHHHHHHHHHHHHHHHH-HHHHHHHHHHHHHTTTHHHHHHH-S--S-HHHHHHHHHTT-EEGGG-SS-EETTEEE--HHHHS-TT-

Foldseek 3Di:
DDDDPPDPPPPPPVPVVVVPPDPDDDDDDDPDPPPQDDQDPVLLVLLVLCVQLPHDLVVNLVVSCVVCVVVVHDQDPVNSVSSSVVSVVSNVVVLVVLVVLLVPFDPLQCVLQVVDSVSVSVLSNLLVVVQFPCCSVQFGNQFDFADQLNHTARSGAGVVQRVLRVCLLVLLCVVPHCSSVVLSVLFDYKYFAHLDADPVDPRHTDLSPRSFKIFTPCLQADWFFDVLLQVLLCVLCVVLPDGQQFQPDLPDDQLPLVVLLVLLVSVVVSQVSLLVLLLPVVVVLVVLVVLLVVLVVVLVVLVVVLVVLVVQLVVCPVPPVSVVVSVVVNVVSVVSNVVSVVSNVVSVVVLVVDPSSVSVVSCCVPSVVSSVVSNVNGNASNDSSSSNSLSNSVWDAQSNDGRIRRRRMTGDDCVVPTDSPD